Protein AF-K0G9J2-F1 (afdb_monomer)

Sequence (414 aa):
MKNILNKQVLNTAATILLSIGVTACSSGGSDQPGIDQSTRLSQVAVQHLLEDKLQAQEHLDEVKQALDALQLALVKAQAANSTSDVQQTLKDASSLLEKAKLAAENAKDEAKNAASRVSSASAQLSTAVDEANNVMNIANQANSVLLEATNTFNQIQSVLADLTQKEVAKAEEQTKKIAQEKQIATNKAITTAISYNNLDSIVHDYGNSEAREALLAKLQKQGSNAPASCSNAKTSTCHKEVARGSVVVNYNQAYSSYAVIRETYNNENPQPSNAFIVLAKESDLTTDRAAVVNATYTGKASYSAKNVPAVMTRDFTLKVENDKVSGSVFQKTINSKGIEKVTENVALNEGKISVDNGVVGFSGSAKFGAIASNAEGTYKGVFVGKNAEEVIGTFETNSTEKASSAQGAFAGKK

Foldseek 3Di:
DDPPPPVVVVVVVVVVCVVPPDDDDDDDDDDPPDDDPLQVQLVVLLVVLVVLLVLLLVLLVLLVVLLVLLLVLLVQLLPDPDLVSLVVSLVVLVVSLVSLVVSLVSLVVSLVVLVVSLVSNVVNNVSSVVSSVSSVVSSVSSVVSSVSSVVSSVSSVVSSVVSVVVVVVVVVVVVVVVVVVVLLVVLPFFWDPLQSVDPQHPSVVVSDQVNQVVVLVVDVVVAFDADQKADCDPPGLLHLPDDFQDFRGKHDDPFWIKTWTAGPRDPVDQRQRTIIGIGGHPVFFALDPVLDDWDKWKDKKWKDFLSGSMIGIFIWIWTDDPQKIWIFGWHWDQDPVRDTDIDTQKTGDIWHWDQDPSGIKIKGKMFGPPRQPRAIWMKIWGQTGHSSQKIKIKIWGPDPHSNRTMIIIDITGD

Organism: NCBI:txid696748

Nearest PDB structures (foldseek):
  6r2g-assembly1_A  TM=6.761E-01  e=1.757E-01  Human immunodeficiency virus 1
  8ii8-assembly1_A  TM=5.397E-01  e=2.790E-01  Pleurotus salmoneostramineus
  8w20-assembly1_A  TM=3.138E-01  e=6.031E-01  Streptomyces coelicolor A3(2)

Secondary structure (DSSP, 8-state):
------HHHHHHHHHHHHHS-------S----TT--HHHHHHHHHHHHHHHHHHHHHHHHHHHHHHHHHHHHHHHHHHT-SSHHHHHHHHHHHHHHHHHHHHHHHHHHHHHHHHHHHGGG-TTSHHHHHHHHHHHHHHHHHHHHHHHHHHHHHHHHHHHHHHHHHHHHHHHHHHHHHHHHHHHHHHHHHHB-HHHHT-TT-GGGGG-SHHHHHHHHHHHHHH-----SEE-SSTTSTT-TTPPTT-EEEEEE-SSEEEEEEE----SSS---SEEEEEEE-GGGB---GGG--SEEEEEEEEEEETT-S-EEEEEEEEEEETTEEEEEEEEEEE-TTS-EEEEEEEEEEEEEEEEETTEEEEEEEEEETTTTTTEEEEEEEEEESTT--EEEEEEEES--STTT-EEEEEEEE-

pLDDT: mean 87.76, std 16.27, range [26.05, 98.75]

InterPro domains:
  IPR001677 Transferrin-binding protein B, C-lobe/N-lobe beta-barrel domain [PF01298] (303-414)
  IPR011250 Outer membrane protein/outer membrane enzyme PagP, beta-barrel [SSF56925] (293-414)

Structure (mmCIF, N/CA/C/O backbone):
data_AF-K0G9J2-F1
#
_entry.id   AF-K0G9J2-F1
#
loop_
_atom_site.group_PDB
_atom_site.id
_atom_site.type_symbol
_atom_site.label_atom_id
_atom_site.label_alt_id
_atom_site.label_comp_id
_atom_site.label_asym_id
_atom_site.label_entity_id
_atom_site.label_seq_id
_atom_site.pdbx_PDB_ins_code
_atom_site.Cartn_x
_atom_site.Cartn_y
_atom_site.Cartn_z
_atom_site.occupancy
_atom_site.B_iso_or_equiv
_atom_site.auth_seq_id
_atom_site.auth_comp_id
_atom_site.auth_asym_id
_atom_site.auth_atom_id
_atom_site.pdbx_PDB_model_num
ATOM 1 N N . MET A 1 1 ? 10.553 14.389 -54.344 1.00 31.31 1 MET A N 1
ATOM 2 C CA . MET A 1 1 ? 11.171 15.663 -54.779 1.00 31.31 1 MET A CA 1
ATOM 3 C C . MET A 1 1 ? 12.193 15.334 -55.856 1.00 31.31 1 MET A C 1
ATOM 5 O O . MET A 1 1 ? 12.831 14.300 -55.745 1.00 31.31 1 MET A O 1
ATOM 9 N N . LYS A 1 2 ? 12.239 16.121 -56.937 1.00 26.05 2 LYS A N 1
ATOM 10 C CA . LYS A 1 2 ? 12.998 15.849 -58.172 1.00 26.05 2 LYS A CA 1
ATOM 11 C C . LYS A 1 2 ? 14.473 15.519 -57.890 1.00 26.05 2 LYS A C 1
ATOM 13 O O . LYS A 1 2 ? 15.143 16.311 -57.238 1.00 26.05 2 LYS A O 1
ATOM 18 N N . ASN A 1 3 ? 14.953 14.403 -58.446 1.00 30.73 3 ASN A N 1
ATOM 19 C CA . ASN A 1 3 ? 16.372 14.055 -58.545 1.00 30.73 3 ASN A CA 1
ATOM 20 C C . ASN A 1 3 ? 17.115 15.170 -59.290 1.00 30.73 3 ASN A C 1
ATOM 22 O O . ASN A 1 3 ? 17.062 15.256 -60.517 1.00 30.73 3 ASN A O 1
ATOM 26 N N . ILE A 1 4 ? 17.799 16.033 -58.546 1.00 32.62 4 ILE A N 1
ATOM 27 C CA . ILE A 1 4 ? 18.823 16.912 -59.099 1.00 32.62 4 ILE A CA 1
ATOM 28 C C . ILE A 1 4 ? 20.112 16.094 -59.039 1.00 32.62 4 ILE A C 1
ATOM 30 O O . ILE A 1 4 ? 20.895 16.221 -58.104 1.00 32.62 4 ILE A O 1
ATOM 34 N N . LEU A 1 5 ? 20.298 15.204 -60.023 1.00 35.69 5 LEU A N 1
ATOM 35 C CA . LEU A 1 5 ? 21.626 14.664 -60.304 1.00 35.69 5 LEU A CA 1
ATOM 36 C C . LEU A 1 5 ? 22.568 15.858 -60.481 1.00 35.69 5 LEU A C 1
ATOM 38 O O . LEU A 1 5 ? 22.279 16.781 -61.250 1.00 35.69 5 LEU A O 1
ATOM 42 N N . ASN A 1 6 ? 23.660 15.851 -59.724 1.00 37.56 6 ASN A N 1
ATOM 43 C CA . ASN A 1 6 ? 24.649 16.914 -59.692 1.00 37.56 6 ASN A CA 1
ATOM 44 C C . ASN A 1 6 ? 25.180 17.165 -61.116 1.00 37.56 6 ASN A C 1
ATOM 46 O O . ASN A 1 6 ? 25.947 16.372 -61.662 1.00 37.56 6 ASN A O 1
ATOM 50 N N . LYS A 1 7 ? 24.743 18.272 -61.735 1.00 37.28 7 LYS A N 1
ATOM 51 C CA . LYS A 1 7 ? 25.098 18.663 -63.112 1.00 37.28 7 LYS A CA 1
ATOM 52 C C . LYS A 1 7 ? 26.610 18.748 -63.340 1.00 37.28 7 LYS A C 1
ATOM 54 O O . LYS A 1 7 ? 27.043 18.641 -64.481 1.00 37.28 7 LYS A O 1
ATOM 59 N N . GLN A 1 8 ? 27.409 18.913 -62.283 1.00 38.25 8 GLN A N 1
ATOM 60 C CA . GLN A 1 8 ? 28.867 18.898 -62.386 1.00 38.25 8 GLN A CA 1
ATOM 61 C C . GLN A 1 8 ? 29.426 17.490 -62.638 1.00 38.25 8 GLN A C 1
ATOM 63 O O . GLN A 1 8 ? 30.352 17.356 -63.425 1.00 38.25 8 GLN A O 1
ATOM 68 N N . VAL A 1 9 ? 28.827 16.436 -62.075 1.00 43.25 9 VAL A N 1
ATOM 69 C CA . VAL A 1 9 ? 29.264 15.042 -62.293 1.00 43.25 9 VAL A CA 1
ATOM 70 C C . VAL A 1 9 ? 28.892 14.569 -63.701 1.00 43.25 9 VAL A C 1
ATOM 72 O O . VAL A 1 9 ? 29.707 13.956 -64.388 1.00 43.25 9 VAL A O 1
ATOM 75 N N . LEU A 1 10 ? 27.699 14.943 -64.179 1.00 37.75 10 LEU A N 1
ATOM 76 C CA . LEU A 1 10 ? 27.251 14.619 -65.537 1.00 37.75 10 LEU A CA 1
ATOM 77 C C . LEU A 1 10 ? 28.090 15.337 -66.610 1.00 37.75 10 LEU A C 1
ATOM 79 O O . LEU A 1 10 ? 28.408 14.743 -67.637 1.00 37.75 10 LEU A O 1
ATOM 83 N N . ASN A 1 11 ? 28.486 16.593 -66.364 1.00 35.03 11 ASN A N 1
ATOM 84 C CA . ASN A 1 11 ? 29.333 17.345 -67.292 1.00 35.03 11 ASN A CA 1
ATOM 85 C C . ASN A 1 11 ? 30.773 16.821 -67.323 1.00 35.03 11 ASN A C 1
ATOM 87 O O . ASN A 1 11 ? 31.361 16.783 -68.400 1.00 35.03 11 ASN A O 1
ATOM 91 N N . THR A 1 12 ? 31.339 16.367 -66.204 1.00 37.84 12 THR A N 1
ATOM 92 C CA . THR A 1 12 ? 32.690 15.778 -66.197 1.00 37.84 12 THR A CA 1
ATOM 93 C C . THR A 1 12 ? 32.706 14.409 -66.886 1.00 37.84 12 THR A C 1
ATOM 95 O O . THR A 1 12 ? 33.582 14.161 -67.710 1.00 37.84 12 THR A O 1
ATOM 98 N N . ALA A 1 13 ? 31.686 13.567 -66.673 1.00 37.41 13 ALA A N 1
ATOM 99 C CA . ALA A 1 13 ? 31.534 12.299 -67.393 1.00 37.41 13 ALA A CA 1
ATOM 100 C C . ALA A 1 13 ? 31.297 12.500 -68.905 1.00 37.41 13 ALA A C 1
ATOM 102 O O . ALA A 1 13 ? 31.900 11.808 -69.721 1.00 37.41 13 ALA A O 1
ATOM 103 N N . ALA A 1 14 ? 30.488 13.492 -69.300 1.00 32.88 14 ALA A N 1
ATOM 104 C CA . ALA A 1 14 ? 30.247 13.817 -70.708 1.00 32.88 14 ALA A CA 1
ATOM 105 C C . ALA A 1 14 ? 31.475 14.432 -71.405 1.00 32.88 14 ALA A C 1
ATOM 107 O O . ALA A 1 14 ? 31.706 14.167 -72.581 1.00 32.88 14 ALA A O 1
ATOM 108 N N . THR A 1 15 ? 32.296 15.210 -70.691 1.00 37.19 15 THR A N 1
ATOM 109 C CA . THR A 1 15 ? 33.523 15.807 -71.253 1.00 37.19 15 THR A CA 1
ATOM 110 C C . THR A 1 15 ? 34.639 14.766 -71.412 1.00 37.19 15 THR A C 1
ATOM 112 O O . THR A 1 15 ? 35.448 14.880 -72.328 1.00 37.19 15 THR A O 1
ATOM 115 N N . ILE A 1 16 ? 34.647 13.711 -70.587 1.00 41.47 16 ILE A N 1
ATOM 116 C CA . ILE A 1 16 ? 35.554 12.558 -70.726 1.00 41.47 16 ILE A CA 1
ATOM 117 C C . ILE A 1 16 ? 35.059 11.590 -71.821 1.00 41.47 16 ILE A C 1
ATOM 119 O O . ILE A 1 16 ? 35.858 11.108 -72.619 1.00 41.47 16 ILE A O 1
ATOM 123 N N . LEU A 1 17 ? 33.742 11.392 -71.964 1.00 36.25 17 LEU A N 1
ATOM 124 C CA . LEU A 1 17 ? 33.146 10.630 -73.078 1.00 36.25 17 LEU A CA 1
ATOM 125 C C . LEU A 1 17 ? 33.292 11.320 -74.449 1.00 36.25 17 LEU A C 1
ATOM 127 O O . LEU A 1 17 ? 33.231 10.649 -75.475 1.00 36.25 17 LEU A O 1
ATOM 131 N N . LEU A 1 18 ? 33.478 12.644 -74.484 1.00 37.31 18 LEU A N 1
ATOM 132 C CA . LEU A 1 18 ? 33.719 13.409 -75.717 1.00 37.31 18 LEU A CA 1
ATOM 133 C C . LEU A 1 18 ? 35.211 13.595 -76.041 1.00 37.31 18 LEU A C 1
ATOM 135 O O . LEU A 1 18 ? 35.539 13.863 -77.195 1.00 37.31 18 LEU A O 1
ATOM 139 N N . SER A 1 19 ? 36.116 13.439 -75.068 1.00 39.34 19 SER A N 1
ATOM 140 C CA . SER A 1 19 ? 37.572 13.482 -75.293 1.00 39.34 19 SER A CA 1
ATOM 141 C C . SER A 1 19 ? 38.190 12.106 -75.557 1.00 39.34 19 SER A C 1
ATOM 143 O O . SER A 1 19 ? 39.296 12.020 -76.089 1.00 39.34 19 SER A O 1
ATOM 145 N N . ILE A 1 20 ? 37.457 11.031 -75.266 1.00 42.69 20 ILE A N 1
ATOM 146 C CA . ILE A 1 20 ? 37.820 9.658 -75.606 1.00 42.69 20 ILE A CA 1
ATOM 147 C C . ILE A 1 20 ? 36.829 9.192 -76.668 1.00 42.69 20 ILE A C 1
ATOM 149 O O . ILE A 1 20 ? 35.683 8.876 -76.364 1.00 42.69 20 ILE A O 1
ATOM 153 N N . GLY A 1 21 ? 37.257 9.200 -77.932 1.00 35.16 21 GLY A N 1
ATOM 154 C CA . GLY A 1 21 ? 36.438 8.764 -79.060 1.00 35.16 21 GLY A CA 1
ATOM 155 C C . GLY A 1 21 ? 35.799 7.404 -78.786 1.00 35.16 21 GLY A C 1
ATOM 156 O O . GLY A 1 21 ? 36.485 6.383 -78.742 1.00 35.16 21 GLY A O 1
ATOM 157 N N . VAL A 1 22 ? 34.478 7.400 -78.607 1.00 38.28 22 VAL A N 1
ATOM 158 C CA . VAL A 1 22 ? 33.682 6.185 -78.449 1.00 38.28 22 VAL A CA 1
ATOM 159 C C . VAL A 1 22 ? 33.832 5.358 -79.726 1.00 38.28 22 VAL A C 1
ATOM 161 O O . VAL A 1 22 ? 33.221 5.656 -80.749 1.00 38.28 22 VAL A O 1
ATOM 164 N N . THR A 1 23 ? 34.656 4.313 -79.680 1.00 33.41 23 THR A N 1
ATOM 165 C CA . THR A 1 23 ? 34.563 3.188 -80.614 1.00 33.41 23 THR A CA 1
ATOM 166 C C . THR A 1 23 ? 33.917 2.035 -79.864 1.00 33.41 23 THR A C 1
ATOM 168 O O . THR A 1 23 ? 34.457 1.513 -78.891 1.00 33.41 23 THR A O 1
ATOM 171 N N .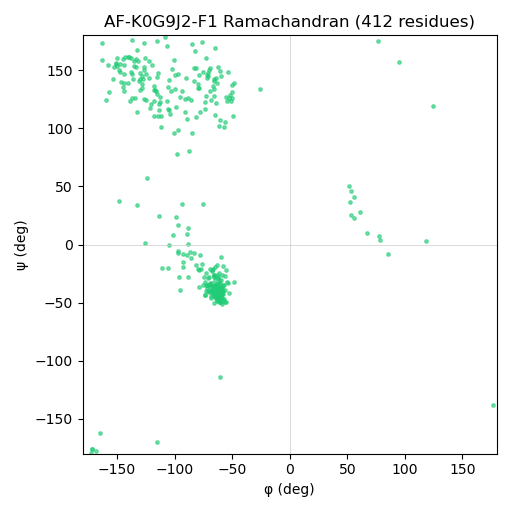 ALA A 1 24 ? 32.697 1.705 -80.282 1.00 36.09 24 ALA A N 1
ATOM 172 C CA . ALA A 1 24 ? 31.939 0.572 -79.786 1.00 36.09 24 ALA A CA 1
ATOM 173 C C . ALA A 1 24 ? 32.674 -0.755 -80.059 1.00 36.09 24 ALA A C 1
ATOM 175 O O . ALA A 1 24 ? 33.394 -0.893 -81.045 1.00 36.09 24 ALA A O 1
ATOM 176 N N . CYS A 1 25 ? 32.451 -1.710 -79.155 1.00 49.25 25 CYS A N 1
ATOM 177 C CA . CYS A 1 25 ? 32.893 -3.106 -79.150 1.00 49.25 25 CYS A CA 1
ATOM 178 C C . CYS A 1 25 ? 33.171 -3.751 -80.523 1.00 49.25 25 CYS A C 1
ATOM 180 O O . CYS A 1 25 ? 32.290 -3.793 -81.376 1.00 49.25 25 CYS A O 1
ATOM 182 N N . SER A 1 26 ? 34.301 -4.455 -80.639 1.00 29.97 26 SER A N 1
ATOM 183 C CA . SER A 1 26 ? 34.339 -5.757 -81.317 1.00 29.97 26 SER A CA 1
ATOM 184 C C . SER A 1 26 ? 35.534 -6.575 -80.839 1.00 29.97 26 SER A C 1
ATOM 186 O O . SER A 1 26 ? 36.666 -6.104 -80.807 1.00 29.97 26 SER A O 1
ATOM 188 N N . SER A 1 27 ? 35.265 -7.830 -80.493 1.00 49.25 27 SER A N 1
ATOM 189 C CA . SER A 1 27 ? 36.254 -8.897 -80.401 1.00 49.25 27 SER A CA 1
ATOM 190 C C . SER A 1 27 ? 37.115 -8.957 -81.667 1.00 49.25 27 SER A C 1
ATOM 192 O O . SER A 1 27 ? 36.574 -8.914 -82.773 1.00 49.25 27 SER A O 1
ATOM 194 N N . GLY A 1 28 ? 38.423 -9.136 -81.503 1.00 37.62 28 GLY A N 1
ATOM 195 C CA . GLY A 1 28 ? 39.363 -9.352 -82.604 1.00 37.62 28 GLY A CA 1
ATOM 196 C C . GLY A 1 28 ? 40.482 -8.323 -82.578 1.00 37.62 28 GLY A C 1
ATOM 197 O O . GLY A 1 28 ? 40.232 -7.126 -82.640 1.00 37.62 28 GLY A O 1
ATOM 198 N N . GLY A 1 29 ? 41.717 -8.803 -82.429 1.00 51.94 29 GLY A N 1
ATOM 199 C CA . GLY A 1 29 ? 42.901 -7.958 -82.375 1.00 51.94 29 GLY A CA 1
ATOM 200 C C . GLY A 1 29 ? 43.024 -7.057 -83.601 1.00 51.94 29 GLY A C 1
ATOM 201 O O . GLY A 1 29 ? 43.030 -7.532 -84.731 1.00 51.94 29 GLY A O 1
ATOM 202 N N . SER A 1 30 ? 43.167 -5.762 -83.354 1.00 37.31 30 SER A N 1
ATOM 203 C CA . SER A 1 30 ? 43.777 -4.820 -84.282 1.00 37.31 30 SER A CA 1
ATOM 204 C C . SER A 1 30 ? 44.214 -3.596 -83.492 1.00 37.31 30 SER A C 1
ATOM 206 O O . SER A 1 30 ? 43.413 -2.992 -82.775 1.00 37.31 30 SER A O 1
ATOM 208 N N . ASP A 1 31 ? 45.498 -3.282 -83.606 1.00 42.31 31 ASP A N 1
ATOM 209 C CA . ASP A 1 31 ? 46.149 -2.117 -83.032 1.00 42.31 31 ASP A CA 1
ATOM 210 C C . ASP A 1 31 ? 45.388 -0.827 -83.366 1.00 42.31 31 ASP A C 1
ATOM 212 O O . ASP A 1 31 ? 45.155 -0.507 -84.534 1.00 42.31 31 ASP A O 1
ATOM 216 N N . GLN A 1 32 ? 45.041 -0.048 -82.338 1.00 43.69 32 GLN A N 1
ATOM 217 C CA . GLN A 1 32 ? 44.878 1.390 -82.529 1.00 43.69 32 GLN A CA 1
ATOM 218 C C . GLN A 1 32 ? 46.260 1.940 -82.907 1.00 43.69 32 GLN A C 1
ATOM 220 O O . GLN A 1 32 ? 47.200 1.772 -82.124 1.00 43.69 32 GLN A O 1
ATOM 225 N N . PRO A 1 33 ? 46.428 2.588 -84.072 1.00 44.34 33 PRO A N 1
ATOM 226 C CA . PRO A 1 33 ? 47.727 3.119 -84.450 1.00 44.34 33 PRO A CA 1
ATOM 227 C C . PRO A 1 33 ? 48.116 4.235 -83.469 1.00 44.34 33 PRO A C 1
ATOM 229 O O . PRO A 1 33 ? 47.485 5.289 -83.457 1.00 44.34 33 PRO A O 1
ATOM 232 N N . GLY A 1 34 ? 49.144 3.999 -82.645 1.00 57.84 34 GLY A N 1
ATOM 233 C CA . GLY A 1 34 ? 49.831 5.048 -81.880 1.00 57.84 34 GLY A CA 1
ATOM 234 C C . GLY A 1 34 ? 49.807 4.977 -80.346 1.00 57.84 34 GLY A C 1
ATOM 235 O O . GLY A 1 34 ? 50.365 5.881 -79.734 1.00 57.84 34 GLY A O 1
ATOM 236 N N . ILE A 1 35 ? 49.220 3.956 -79.704 1.00 58.62 35 ILE A N 1
ATOM 237 C CA . ILE A 1 35 ? 49.239 3.817 -78.228 1.00 58.62 35 ILE A CA 1
ATOM 238 C C . ILE A 1 35 ? 49.819 2.454 -77.830 1.00 58.62 35 ILE A C 1
ATOM 240 O O . ILE A 1 35 ? 49.315 1.418 -78.261 1.00 58.62 35 ILE A O 1
ATOM 244 N N . ASP A 1 36 ? 50.864 2.443 -76.996 1.00 78.12 36 ASP A N 1
ATOM 245 C CA . ASP A 1 36 ? 51.494 1.202 -76.532 1.00 78.12 36 ASP A CA 1
ATOM 246 C C . ASP A 1 36 ? 50.636 0.430 -75.503 1.00 78.12 36 ASP A C 1
ATOM 248 O O . ASP A 1 36 ? 49.726 0.958 -74.854 1.00 78.12 36 ASP A O 1
ATOM 252 N N . GLN A 1 37 ? 50.931 -0.864 -75.349 1.00 77.25 37 GLN A N 1
ATOM 253 C CA . GLN A 1 37 ? 50.197 -1.772 -74.462 1.00 77.25 37 GLN A CA 1
ATOM 254 C C . GLN A 1 37 ? 50.251 -1.351 -72.981 1.00 77.25 37 GLN A C 1
ATOM 256 O O . GLN A 1 37 ? 49.275 -1.554 -72.259 1.00 77.25 37 GLN A O 1
ATOM 261 N N . SER A 1 38 ? 51.355 -0.748 -72.530 1.00 74.94 38 SER A N 1
ATOM 262 C CA . SER A 1 38 ? 51.529 -0.287 -71.144 1.00 74.94 38 SER A CA 1
ATOM 263 C C . SER A 1 38 ? 50.611 0.896 -70.828 1.00 74.94 38 SER A C 1
ATOM 265 O O . SER A 1 38 ? 49.962 0.954 -69.779 1.00 74.94 38 SER A O 1
ATOM 267 N N . THR A 1 39 ? 50.477 1.804 -71.790 1.00 78.38 39 THR A N 1
ATOM 268 C CA . THR A 1 39 ? 49.586 2.959 -71.728 1.00 78.38 39 THR A CA 1
ATOM 269 C C . THR A 1 39 ? 48.122 2.522 -71.711 1.00 78.38 39 THR A C 1
ATOM 271 O O . THR A 1 39 ? 47.350 3.017 -70.891 1.00 78.38 39 THR A O 1
ATOM 274 N N . ARG A 1 40 ? 47.742 1.530 -72.531 1.00 78.81 40 ARG A N 1
ATOM 275 C CA . ARG A 1 40 ? 46.384 0.951 -72.505 1.00 78.81 40 ARG A CA 1
ATOM 276 C C . ARG A 1 40 ? 46.042 0.290 -71.167 1.00 78.81 40 ARG A C 1
ATOM 278 O O . ARG A 1 40 ? 44.959 0.520 -70.638 1.00 78.81 40 ARG A O 1
ATOM 285 N N . LEU A 1 41 ? 46.951 -0.512 -70.608 1.00 80.81 41 LEU A N 1
ATOM 286 C CA . LEU A 1 41 ? 46.754 -1.138 -69.292 1.00 80.81 41 LEU A CA 1
ATOM 287 C C . LEU A 1 41 ? 46.644 -0.090 -68.177 1.00 80.81 41 LEU A C 1
ATOM 289 O O . LEU A 1 41 ? 45.807 -0.226 -67.286 1.00 80.81 41 LEU A O 1
ATOM 293 N N . SER A 1 42 ? 47.424 0.990 -68.272 1.00 81.19 42 SER A N 1
ATOM 294 C CA . SER A 1 42 ? 47.366 2.090 -67.308 1.00 81.19 42 SER A CA 1
ATOM 295 C C . SER A 1 42 ? 46.037 2.851 -67.364 1.00 81.19 42 SER A C 1
ATOM 297 O O . SER A 1 42 ? 45.470 3.148 -66.317 1.00 81.19 42 SER A O 1
ATOM 299 N N . GLN A 1 43 ? 45.489 3.092 -68.560 1.00 83.69 43 GLN A N 1
ATOM 300 C CA . GLN A 1 43 ? 44.171 3.721 -68.726 1.00 83.69 43 GLN A CA 1
ATOM 301 C C . GLN A 1 43 ? 43.036 2.866 -68.144 1.00 83.69 43 GLN A C 1
ATOM 303 O O . GLN A 1 43 ? 42.149 3.397 -67.479 1.00 83.69 43 GLN A O 1
ATOM 308 N N . VAL A 1 44 ? 43.074 1.543 -68.341 1.00 86.56 44 VAL A N 1
ATOM 309 C CA . VAL A 1 44 ? 42.084 0.618 -67.757 1.00 86.56 44 VAL A CA 1
ATOM 310 C C . VAL A 1 44 ? 42.177 0.597 -66.228 1.00 86.56 44 VAL A C 1
ATOM 312 O O . VAL A 1 44 ? 41.151 0.607 -65.551 1.00 86.56 44 VAL A O 1
ATOM 315 N N . ALA A 1 45 ? 43.390 0.619 -65.668 1.00 84.62 45 ALA A N 1
ATOM 316 C CA . ALA A 1 45 ? 43.585 0.686 -64.221 1.00 84.62 45 ALA A CA 1
ATOM 317 C C . ALA A 1 45 ? 43.006 1.979 -63.618 1.00 84.62 45 ALA A C 1
ATOM 319 O O . ALA A 1 45 ? 42.327 1.923 -62.596 1.00 84.62 45 ALA A O 1
ATOM 320 N N . VAL A 1 46 ? 43.214 3.127 -64.274 1.00 87.25 46 VAL A N 1
ATOM 321 C CA . VAL A 1 46 ? 42.626 4.411 -63.852 1.00 87.25 46 VAL A CA 1
ATOM 322 C C . VAL A 1 46 ? 41.100 4.412 -63.986 1.00 87.25 46 VAL A C 1
ATOM 324 O O . VAL A 1 46 ? 40.421 4.924 -63.101 1.00 87.25 46 VAL A O 1
ATOM 327 N N . GLN A 1 47 ? 40.540 3.793 -65.028 1.00 89.38 47 GLN A N 1
ATOM 328 C CA . GLN A 1 47 ? 39.088 3.671 -65.176 1.00 89.38 47 GLN A CA 1
ATOM 329 C C . GLN A 1 47 ? 38.458 2.873 -64.024 1.00 89.38 47 GLN A C 1
ATOM 331 O O . GLN A 1 47 ? 37.469 3.319 -63.448 1.00 89.38 47 GLN A O 1
ATOM 336 N N . HIS A 1 48 ? 39.059 1.746 -63.634 1.00 91.56 48 HIS A N 1
ATOM 337 C CA . HIS A 1 48 ? 38.595 0.986 -62.472 1.00 91.56 48 HIS A CA 1
ATOM 338 C C . HIS A 1 48 ? 38.734 1.765 -61.156 1.00 91.56 48 HIS A C 1
ATOM 340 O O . HIS A 1 48 ? 37.868 1.653 -60.303 1.00 91.56 48 HIS A O 1
ATOM 346 N N . LEU A 1 49 ? 39.758 2.612 -60.994 1.00 91.75 49 LEU A N 1
ATOM 347 C CA . LEU A 1 49 ? 39.859 3.484 -59.813 1.00 91.75 49 LEU A CA 1
ATOM 348 C C . LEU A 1 49 ? 38.713 4.502 -59.731 1.00 91.75 49 LEU A C 1
ATOM 350 O O . LEU A 1 49 ? 38.252 4.829 -58.639 1.00 91.75 49 LEU A O 1
ATOM 354 N N . LEU A 1 50 ? 38.242 5.005 -60.875 1.00 91.06 50 LEU A N 1
ATOM 355 C CA . LEU A 1 50 ? 37.072 5.884 -60.923 1.00 91.06 50 LEU A CA 1
ATOM 356 C C . LEU A 1 50 ? 35.775 5.132 -60.584 1.00 91.06 50 LEU A C 1
ATOM 358 O O . LEU A 1 50 ? 34.892 5.717 -59.956 1.00 91.06 50 LEU A O 1
ATOM 362 N N . GLU A 1 51 ? 35.668 3.857 -60.964 1.00 93.88 51 GLU A N 1
ATOM 363 C CA . GLU A 1 51 ? 34.562 2.971 -60.570 1.00 93.88 51 GLU A CA 1
ATOM 364 C C . GLU A 1 51 ? 34.584 2.696 -59.059 1.00 93.88 51 GLU A C 1
ATOM 366 O O . GLU A 1 51 ? 33.584 2.966 -58.392 1.00 93.88 51 GLU A O 1
ATOM 371 N N . ASP A 1 52 ? 35.734 2.289 -58.508 1.00 93.88 52 ASP A N 1
ATOM 372 C CA . ASP A 1 52 ? 35.933 2.049 -57.069 1.00 93.88 52 ASP A CA 1
ATOM 373 C C . ASP A 1 52 ? 35.582 3.322 -56.257 1.00 93.88 52 ASP A C 1
ATOM 375 O O . ASP A 1 52 ? 34.933 3.268 -55.210 1.00 93.88 52 ASP A O 1
ATOM 379 N N . LYS A 1 53 ? 35.947 4.512 -56.764 1.00 95.06 53 LYS A N 1
ATOM 380 C CA . LYS A 1 53 ? 35.586 5.809 -56.161 1.00 95.06 53 LYS A CA 1
ATOM 381 C C . LYS A 1 53 ? 34.084 6.071 -56.163 1.00 95.06 53 LYS A C 1
ATOM 383 O O . LYS A 1 53 ? 33.562 6.590 -55.175 1.00 95.06 53 LYS A O 1
ATOM 388 N N . LEU A 1 54 ? 33.399 5.771 -57.266 1.00 96.38 54 LEU A N 1
ATOM 389 C CA . LEU A 1 54 ? 31.952 5.949 -57.370 1.00 96.38 54 LEU A CA 1
ATOM 390 C C . LEU A 1 54 ? 31.228 5.013 -56.396 1.00 96.38 54 LEU A C 1
ATOM 392 O O . LEU A 1 54 ? 30.364 5.474 -55.655 1.00 96.38 54 LEU A O 1
ATOM 396 N N . GLN A 1 55 ? 31.637 3.746 -56.331 1.00 97.25 55 GLN A N 1
ATOM 397 C CA . GLN A 1 55 ? 31.075 2.755 -55.410 1.00 97.25 55 GLN A CA 1
ATOM 398 C C . GLN A 1 55 ? 31.323 3.130 -53.943 1.00 97.25 55 GLN A C 1
ATOM 400 O O . GLN A 1 55 ? 30.395 3.135 -53.135 1.00 97.25 55 GLN A O 1
ATOM 405 N N . ALA A 1 56 ? 32.541 3.556 -53.593 1.00 97.00 56 ALA A N 1
ATOM 406 C CA . ALA A 1 56 ? 32.832 4.053 -52.250 1.00 97.00 56 ALA A CA 1
ATOM 407 C C . ALA A 1 56 ? 31.962 5.267 -51.878 1.00 97.00 56 ALA A C 1
ATOM 409 O O . ALA A 1 56 ? 31.533 5.390 -50.728 1.00 97.00 56 ALA A O 1
ATOM 410 N N . GLN A 1 57 ? 31.681 6.160 -52.835 1.00 97.69 57 GLN A N 1
ATOM 411 C CA . GLN A 1 57 ? 30.802 7.308 -52.614 1.00 97.69 57 GLN A CA 1
ATOM 412 C C . GLN A 1 57 ? 29.341 6.884 -52.405 1.00 97.69 57 GLN A C 1
ATOM 414 O O . GLN A 1 57 ? 28.688 7.422 -51.512 1.00 97.69 57 GLN A O 1
ATOM 419 N N . GLU A 1 58 ? 28.843 5.913 -53.175 1.00 97.81 58 GLU A N 1
ATOM 420 C CA . GLU A 1 58 ? 27.506 5.334 -52.983 1.00 97.81 58 GLU A CA 1
ATOM 421 C C . GLU A 1 58 ? 27.367 4.734 -51.579 1.00 97.81 58 GLU A C 1
ATOM 423 O O . GLU A 1 58 ? 26.418 5.049 -50.860 1.00 97.81 58 GLU A O 1
ATOM 428 N N . HIS A 1 59 ? 28.362 3.967 -51.131 1.00 97.75 59 HIS A N 1
ATOM 429 C CA . HIS A 1 59 ? 28.389 3.418 -49.778 1.00 97.75 59 HIS A CA 1
ATOM 430 C C . HIS A 1 59 ? 28.456 4.499 -48.691 1.00 97.75 59 HIS A C 1
ATOM 432 O O . HIS A 1 59 ? 27.746 4.409 -47.691 1.00 97.75 59 HIS A O 1
ATOM 438 N N . LEU A 1 60 ? 29.250 5.560 -48.872 1.00 98.19 60 LEU A N 1
ATOM 439 C CA . LEU A 1 60 ? 29.254 6.698 -47.946 1.00 98.19 60 LEU A CA 1
ATOM 440 C C . LEU A 1 60 ? 27.864 7.350 -47.843 1.00 98.19 60 LEU A C 1
ATOM 442 O O . LEU A 1 60 ? 27.435 7.725 -46.747 1.00 98.19 60 LEU A O 1
ATOM 446 N N . ASP A 1 61 ? 27.153 7.486 -48.960 1.00 97.88 61 ASP A N 1
ATOM 447 C CA . ASP A 1 61 ? 25.810 8.061 -48.978 1.00 97.88 61 ASP A CA 1
ATOM 448 C C . ASP A 1 61 ? 24.783 7.140 -48.292 1.00 97.88 61 ASP A C 1
ATOM 450 O O . ASP A 1 61 ? 23.909 7.636 -47.578 1.00 97.88 61 ASP A O 1
ATOM 454 N N . GLU A 1 62 ? 24.923 5.814 -48.402 1.00 97.94 62 GLU A N 1
ATOM 455 C CA . GLU A 1 62 ? 24.122 4.844 -47.638 1.00 97.94 62 GLU A CA 1
ATOM 456 C C . GLU A 1 62 ? 24.334 4.981 -46.121 1.00 97.94 62 GLU A C 1
ATOM 458 O O . GLU A 1 62 ? 23.360 4.991 -45.359 1.00 97.94 62 GLU A O 1
ATOM 463 N N . VAL A 1 63 ? 25.584 5.145 -45.664 1.00 98.19 63 VAL A N 1
ATOM 464 C CA . VAL A 1 63 ? 25.888 5.358 -44.236 1.00 98.19 63 VAL A CA 1
ATOM 465 C C . VAL A 1 63 ? 25.257 6.663 -43.734 1.00 98.19 63 VAL A C 1
ATOM 467 O O . VAL A 1 63 ? 24.653 6.679 -42.659 1.00 98.19 63 VAL A O 1
ATOM 470 N N . LYS A 1 64 ? 25.333 7.750 -44.516 1.00 98.25 64 LYS A N 1
ATOM 471 C CA . LYS A 1 64 ? 24.704 9.040 -44.169 1.00 98.25 64 LYS A CA 1
ATOM 472 C C . LYS A 1 64 ? 23.182 8.939 -44.087 1.00 98.25 64 LYS A C 1
ATOM 474 O O . LYS A 1 64 ? 22.596 9.412 -43.120 1.00 98.25 64 LYS A O 1
ATOM 479 N N . GLN A 1 65 ? 22.541 8.268 -45.045 1.00 97.69 65 GLN A N 1
ATOM 480 C CA . GLN A 1 65 ? 21.090 8.050 -45.009 1.00 97.69 65 GLN A CA 1
ATOM 481 C C . GLN A 1 65 ? 20.661 7.236 -43.782 1.00 97.69 65 GLN A C 1
ATOM 483 O O . GLN A 1 65 ? 19.627 7.521 -43.172 1.00 97.69 65 GLN A O 1
ATOM 488 N N . ALA A 1 66 ? 21.452 6.231 -43.396 1.00 97.94 66 ALA A N 1
ATOM 489 C CA . ALA A 1 66 ? 21.196 5.465 -42.184 1.00 97.94 66 ALA A CA 1
ATOM 490 C C . ALA A 1 66 ? 21.355 6.321 -40.915 1.00 97.94 66 ALA A C 1
ATOM 492 O O . ALA A 1 66 ? 20.528 6.200 -40.008 1.00 97.94 66 ALA A O 1
ATOM 493 N N . LEU A 1 67 ? 22.353 7.212 -40.859 1.00 98.12 67 LEU A N 1
ATOM 494 C CA . LEU A 1 67 ? 22.512 8.179 -39.768 1.00 98.12 67 LEU A CA 1
ATOM 495 C C . LEU A 1 67 ? 21.303 9.121 -39.665 1.00 98.12 67 LEU A C 1
ATOM 497 O O . LEU A 1 67 ? 20.742 9.251 -38.579 1.00 98.12 67 LEU A O 1
ATOM 501 N N . ASP A 1 68 ? 20.853 9.718 -40.77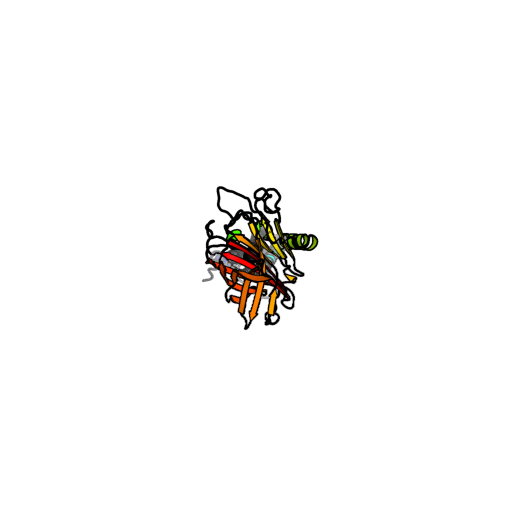0 1.00 97.94 68 ASP A N 1
ATOM 502 C CA . ASP A 1 68 ? 19.681 10.607 -40.780 1.00 97.94 68 ASP A CA 1
ATOM 503 C C . ASP A 1 68 ? 18.426 9.884 -40.257 1.00 97.94 68 ASP A C 1
ATOM 505 O O . ASP A 1 68 ? 17.655 10.411 -39.446 1.00 97.94 68 ASP A O 1
ATOM 509 N N . ALA A 1 69 ? 18.235 8.629 -40.674 1.00 98.00 69 ALA A N 1
ATOM 510 C CA . ALA A 1 69 ? 17.131 7.799 -40.207 1.00 98.00 69 ALA A CA 1
ATOM 511 C C . ALA A 1 69 ? 17.253 7.440 -38.712 1.00 98.00 69 ALA A C 1
ATOM 513 O O . ALA A 1 69 ? 16.244 7.428 -38.001 1.00 98.00 69 ALA A O 1
ATOM 514 N N . LEU A 1 70 ? 18.469 7.193 -38.213 1.00 98.44 70 LEU A N 1
ATOM 515 C CA . LEU A 1 70 ? 18.741 6.968 -36.790 1.00 98.44 70 LEU A CA 1
ATOM 516 C C . LEU A 1 70 ? 18.492 8.225 -35.951 1.00 98.44 70 LEU A C 1
ATOM 518 O O . LEU A 1 70 ? 17.910 8.129 -34.873 1.00 98.44 70 LEU A O 1
ATOM 522 N N . GLN A 1 71 ? 18.862 9.407 -36.443 1.00 98.19 71 GLN A N 1
ATOM 523 C CA . GLN A 1 71 ? 18.580 10.673 -35.763 1.00 98.19 71 GLN A CA 1
ATOM 524 C C . GLN A 1 71 ? 17.071 10.927 -35.667 1.00 98.19 71 GLN A C 1
ATOM 526 O O . GLN A 1 71 ? 16.568 11.314 -34.611 1.00 98.19 71 GLN A O 1
ATOM 531 N N . LEU A 1 72 ? 16.315 10.621 -36.727 1.00 97.50 72 LEU A N 1
ATOM 532 C CA . LEU A 1 72 ? 14.853 10.670 -36.679 1.00 97.50 72 LEU A CA 1
ATOM 533 C C . LEU A 1 72 ? 14.273 9.650 -35.685 1.00 97.50 72 LEU A C 1
ATOM 535 O O . LEU A 1 72 ? 13.315 9.958 -34.972 1.00 97.50 72 LEU A O 1
ATOM 539 N N . ALA A 1 73 ? 14.841 8.444 -35.620 1.00 97.75 73 ALA A N 1
ATOM 540 C CA . ALA A 1 73 ? 14.451 7.433 -34.641 1.00 97.75 73 ALA A CA 1
ATOM 541 C C . ALA A 1 73 ? 14.727 7.900 -33.201 1.00 97.75 73 ALA A C 1
ATOM 543 O O . ALA A 1 73 ? 13.883 7.700 -32.331 1.00 97.75 73 ALA A O 1
ATOM 544 N N . LEU A 1 74 ? 15.836 8.601 -32.953 1.00 97.88 74 LEU A N 1
ATOM 545 C CA . LEU A 1 74 ? 16.124 9.200 -31.650 1.00 97.88 74 LEU A CA 1
ATOM 546 C C . LEU A 1 74 ? 15.071 10.230 -31.242 1.00 97.88 74 LEU A C 1
ATOM 548 O O . LEU A 1 74 ? 14.577 10.168 -30.119 1.00 97.88 74 LEU A O 1
ATOM 552 N N . VAL A 1 75 ? 14.662 11.118 -32.150 1.00 97.31 75 VAL A N 1
ATOM 553 C CA . VAL A 1 75 ? 13.590 12.086 -31.866 1.00 97.31 75 VAL A CA 1
ATOM 554 C C . VAL A 1 75 ? 12.280 11.371 -31.518 1.00 97.31 75 VAL A C 1
ATOM 556 O O . VAL A 1 75 ? 11.611 11.744 -30.555 1.00 97.31 75 VAL A O 1
ATOM 559 N N . LYS A 1 76 ? 11.924 10.307 -32.252 1.00 95.94 76 LYS A N 1
ATOM 560 C CA . LYS A 1 76 ? 10.734 9.493 -31.946 1.00 95.94 76 LYS A CA 1
ATOM 561 C C . LYS A 1 76 ? 10.835 8.817 -30.580 1.00 95.94 76 LYS A C 1
ATOM 563 O O . LYS A 1 76 ? 9.866 8.844 -29.831 1.00 95.94 76 LYS A O 1
ATOM 568 N N . ALA A 1 77 ? 11.997 8.256 -30.248 1.00 97.06 77 ALA A N 1
ATOM 569 C CA . ALA A 1 77 ? 12.237 7.629 -28.955 1.00 97.06 77 ALA A CA 1
ATOM 570 C C . ALA A 1 77 ? 12.128 8.646 -27.808 1.00 97.06 77 ALA A C 1
ATOM 572 O O . ALA A 1 77 ? 11.468 8.375 -26.812 1.00 97.06 77 ALA A O 1
ATOM 573 N N . GLN A 1 78 ? 12.718 9.836 -27.961 1.00 95.44 78 GLN A N 1
ATOM 574 C CA . GLN A 1 78 ? 12.659 10.911 -26.962 1.00 95.44 78 GLN A CA 1
ATOM 575 C C . GLN A 1 78 ? 11.241 11.464 -26.756 1.00 95.44 78 GLN A C 1
ATOM 577 O O . GLN A 1 78 ? 10.916 11.911 -25.657 1.00 95.44 78 GLN A O 1
ATOM 582 N N . ALA A 1 79 ? 10.401 11.436 -27.794 1.00 94.88 79 ALA A N 1
ATOM 583 C CA . ALA A 1 79 ? 9.006 11.871 -27.735 1.00 94.88 79 ALA A CA 1
ATOM 584 C C . ALA A 1 79 ? 8.026 10.771 -27.278 1.00 94.88 79 ALA A C 1
ATOM 586 O O . ALA A 1 79 ? 6.835 11.043 -27.113 1.00 94.88 79 ALA A O 1
ATOM 587 N N . ALA A 1 80 ? 8.493 9.533 -27.106 1.00 93.62 80 ALA A N 1
ATOM 588 C CA . ALA A 1 80 ? 7.645 8.410 -26.738 1.00 93.62 80 ALA A CA 1
ATOM 589 C C . ALA A 1 80 ? 7.175 8.499 -25.279 1.00 93.62 80 ALA A C 1
ATOM 591 O O . ALA A 1 80 ? 7.921 8.885 -24.379 1.00 93.62 80 ALA A O 1
ATOM 592 N N . ASN A 1 81 ? 5.932 8.074 -25.043 1.00 88.38 81 ASN A N 1
ATOM 593 C CA . ASN A 1 81 ? 5.325 8.041 -23.709 1.00 88.38 81 ASN A CA 1
ATOM 594 C C . ASN A 1 81 ? 5.239 6.627 -23.118 1.00 88.38 81 ASN A C 1
ATOM 596 O O . ASN A 1 81 ? 4.736 6.470 -22.007 1.00 88.38 81 ASN A O 1
ATOM 600 N N . SER A 1 82 ? 5.694 5.609 -23.854 1.00 91.88 82 SER A N 1
ATOM 601 C CA . SER A 1 82 ? 5.667 4.212 -23.428 1.00 91.88 82 SER A CA 1
ATOM 602 C C . SER A 1 82 ? 6.966 3.497 -23.787 1.00 91.88 82 SER A C 1
ATOM 604 O O . SER A 1 82 ? 7.593 3.777 -24.814 1.00 91.88 82 SER A O 1
ATOM 606 N N . THR A 1 83 ? 7.353 2.527 -22.961 1.00 92.31 83 THR A N 1
ATOM 607 C CA . THR A 1 83 ? 8.480 1.632 -23.256 1.00 92.31 83 THR A CA 1
ATOM 608 C C . THR A 1 83 ? 8.260 0.814 -24.531 1.00 92.31 83 THR A C 1
ATOM 610 O O . THR A 1 83 ? 9.213 0.599 -25.281 1.00 92.31 83 THR A O 1
ATOM 613 N N . SER A 1 84 ? 7.019 0.428 -24.848 1.00 92.25 84 SER A N 1
ATOM 614 C CA . SER A 1 84 ? 6.688 -0.319 -26.071 1.00 92.25 84 SER A CA 1
ATOM 615 C C . SER A 1 84 ? 6.979 0.457 -27.358 1.00 92.25 84 SER A C 1
ATOM 617 O O . SER A 1 84 ? 7.506 -0.118 -28.312 1.00 92.25 84 SER A O 1
ATOM 619 N N . ASP A 1 85 ? 6.705 1.765 -27.383 1.00 92.19 85 ASP A N 1
ATOM 620 C CA . ASP A 1 85 ? 6.967 2.599 -28.565 1.00 92.19 85 ASP A CA 1
ATOM 621 C C . ASP A 1 85 ? 8.477 2.733 -28.822 1.00 92.19 85 ASP A C 1
ATOM 623 O O . ASP A 1 85 ? 8.947 2.676 -29.966 1.00 92.19 85 ASP A O 1
ATOM 627 N N . VAL A 1 86 ? 9.263 2.858 -27.747 1.00 95.00 86 VAL A N 1
ATOM 628 C CA . VAL A 1 86 ? 10.726 2.928 -27.844 1.00 95.00 86 VAL A CA 1
ATOM 629 C C . VAL A 1 86 ? 11.328 1.577 -28.213 1.00 95.00 86 VAL A C 1
ATOM 631 O O . VAL A 1 86 ? 12.247 1.538 -29.024 1.00 95.00 86 VAL A O 1
ATOM 634 N N . GLN A 1 87 ? 10.798 0.461 -27.705 1.00 94.56 87 GLN A N 1
ATOM 635 C CA . GLN A 1 87 ? 11.236 -0.881 -28.107 1.00 94.56 87 GLN A CA 1
ATOM 636 C C . GLN A 1 87 ? 11.032 -1.125 -29.605 1.00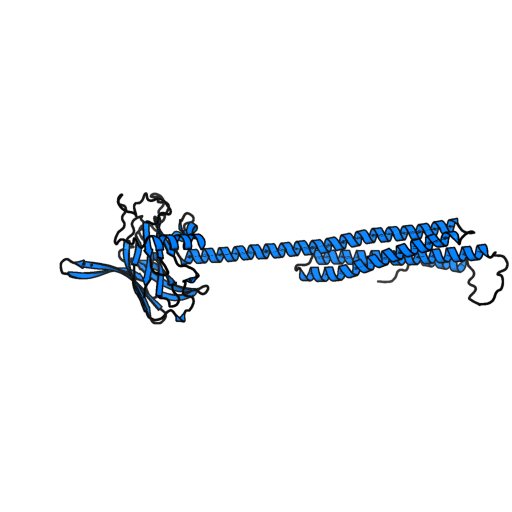 94.56 87 GLN A C 1
ATOM 638 O O . GLN A 1 87 ? 11.926 -1.651 -30.272 1.00 94.56 87 GLN A O 1
ATOM 643 N N . GLN A 1 88 ? 9.889 -0.703 -30.153 1.00 93.75 88 GLN A N 1
ATOM 644 C CA . GLN A 1 88 ? 9.643 -0.793 -31.589 1.00 93.75 88 GLN A CA 1
ATOM 645 C C . GLN A 1 88 ? 10.615 0.098 -32.376 1.00 93.75 88 GLN A C 1
ATOM 647 O O . GLN A 1 88 ? 11.236 -0.360 -33.335 1.00 93.75 88 GLN A O 1
ATOM 652 N N . THR A 1 89 ? 10.827 1.335 -31.920 1.00 95.75 89 THR A N 1
ATOM 653 C CA . THR A 1 89 ? 11.802 2.262 -32.518 1.00 95.75 89 THR A CA 1
ATOM 654 C C . THR A 1 89 ? 13.225 1.693 -32.493 1.00 95.75 89 THR A C 1
ATOM 656 O O . THR A 1 89 ? 13.955 1.801 -33.475 1.00 95.75 89 THR A O 1
ATOM 659 N N . LEU A 1 90 ? 13.619 1.035 -31.400 1.00 95.62 90 LEU A N 1
ATOM 660 C CA . LEU A 1 90 ? 14.933 0.417 -31.240 1.00 95.62 90 LEU A CA 1
ATOM 661 C C . LEU A 1 90 ? 15.130 -0.767 -32.195 1.00 95.62 90 LEU A C 1
ATOM 663 O O . LEU A 1 90 ? 16.227 -0.959 -32.725 1.00 95.62 90 LEU A O 1
ATOM 667 N N . LYS A 1 91 ? 14.076 -1.549 -32.448 1.00 95.19 91 LYS A N 1
ATOM 668 C CA . LYS A 1 91 ? 14.105 -2.645 -33.424 1.00 95.19 91 LYS A CA 1
ATOM 669 C C . LYS A 1 91 ? 14.373 -2.120 -34.835 1.00 95.19 91 LYS A C 1
ATOM 671 O O . LYS A 1 91 ? 15.249 -2.644 -35.523 1.00 95.19 91 LYS A O 1
ATOM 676 N N . ASP A 1 92 ? 13.681 -1.055 -35.228 1.00 93.31 92 ASP A N 1
ATOM 677 C CA . ASP A 1 92 ? 13.873 -0.418 -36.534 1.00 93.31 92 ASP A CA 1
ATOM 678 C C . ASP A 1 92 ? 15.272 0.217 -36.637 1.00 93.31 92 ASP A C 1
ATOM 680 O O . ASP A 1 92 ? 15.989 0.013 -37.619 1.00 93.31 92 ASP A O 1
ATOM 684 N N 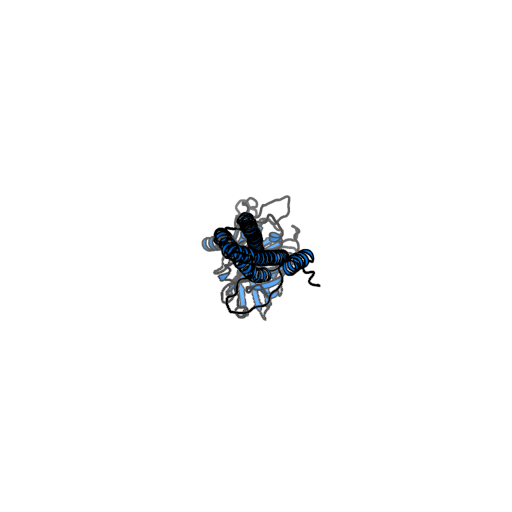. ALA A 1 93 ? 15.712 0.904 -35.577 1.00 97.25 93 ALA A N 1
ATOM 685 C CA . ALA A 1 93 ? 17.043 1.498 -35.468 1.00 97.25 93 ALA A CA 1
ATOM 686 C C . ALA A 1 93 ? 18.171 0.453 -35.557 1.00 97.25 93 ALA A C 1
ATOM 688 O O . ALA A 1 93 ? 19.200 0.706 -36.180 1.00 97.25 93 ALA A O 1
ATOM 689 N N . SER A 1 94 ? 17.967 -0.748 -35.006 1.00 97.38 94 SER A N 1
ATOM 690 C CA . SER A 1 94 ? 18.954 -1.836 -35.078 1.00 97.38 94 SER A CA 1
ATOM 691 C C . SER A 1 94 ? 19.194 -2.265 -36.526 1.00 97.38 94 SER A C 1
ATOM 693 O O . SER A 1 94 ? 20.336 -2.446 -36.940 1.00 97.38 94 SER A O 1
ATOM 695 N N . SER A 1 95 ? 18.128 -2.360 -37.330 1.00 96.25 95 SER A N 1
ATOM 696 C CA . SER A 1 95 ? 18.258 -2.679 -38.755 1.00 96.25 95 SER A CA 1
ATOM 697 C C . SER A 1 95 ? 18.974 -1.577 -39.541 1.00 96.25 95 SER A C 1
ATOM 699 O O . SER A 1 95 ? 19.717 -1.892 -40.469 1.00 96.25 95 SER A O 1
ATOM 701 N N . LEU A 1 96 ? 18.765 -0.303 -39.191 1.00 97.25 96 LEU A N 1
ATOM 702 C CA . LEU A 1 96 ? 19.455 0.828 -39.820 1.00 97.25 96 LEU A CA 1
ATOM 703 C C . LEU A 1 96 ? 20.953 0.825 -39.501 1.00 97.25 96 LEU A C 1
ATOM 705 O O . LEU A 1 96 ? 21.767 1.020 -40.401 1.00 97.25 96 LEU A O 1
ATOM 709 N N . LEU A 1 97 ? 21.317 0.546 -38.247 1.00 98.25 97 LEU A N 1
ATOM 710 C CA . LEU A 1 97 ? 22.715 0.461 -37.839 1.00 98.25 97 LEU A CA 1
ATOM 711 C C . LEU A 1 97 ? 23.451 -0.678 -38.560 1.00 98.25 97 LEU A C 1
ATOM 713 O O . LEU A 1 97 ? 24.577 -0.482 -39.006 1.00 98.25 97 LEU A O 1
ATOM 717 N N . GLU A 1 98 ? 22.825 -1.846 -38.724 1.00 97.56 98 GLU A N 1
ATOM 718 C CA . GLU A 1 98 ? 23.436 -2.952 -39.479 1.00 97.56 98 GLU A CA 1
ATOM 719 C C . GLU A 1 98 ? 23.650 -2.608 -40.960 1.00 97.56 98 GLU A C 1
ATOM 721 O O . GLU A 1 98 ? 24.698 -2.928 -41.519 1.00 97.56 98 GLU A O 1
ATOM 726 N N . LYS A 1 99 ? 22.716 -1.879 -41.588 1.00 94.94 99 LYS A N 1
ATOM 727 C CA . LYS A 1 99 ? 22.916 -1.362 -42.954 1.00 94.94 99 LYS A CA 1
ATOM 728 C C . LYS A 1 99 ? 24.096 -0.391 -43.031 1.00 94.94 99 LYS A C 1
ATOM 730 O O . LYS A 1 99 ? 24.916 -0.514 -43.934 1.00 94.94 99 LYS A O 1
ATOM 735 N N . ALA A 1 100 ? 24.212 0.526 -42.068 1.00 97.94 100 ALA A N 1
ATOM 736 C CA . ALA A 1 100 ? 25.331 1.464 -41.992 1.00 97.94 100 ALA A CA 1
ATOM 737 C C . ALA A 1 100 ? 26.678 0.739 -41.832 1.00 97.94 100 ALA A C 1
ATOM 739 O O . ALA A 1 100 ? 27.651 1.089 -42.496 1.00 97.94 100 ALA A O 1
ATOM 740 N N . LYS A 1 101 ? 26.738 -0.294 -40.978 1.00 98.31 101 LYS A N 1
ATOM 741 C CA . LYS A 1 101 ? 27.949 -1.109 -40.785 1.00 98.31 101 LYS A CA 1
ATOM 742 C C . LYS A 1 101 ? 28.379 -1.796 -42.077 1.00 98.31 101 LYS A C 1
ATOM 744 O O . LYS A 1 101 ? 29.556 -1.746 -42.420 1.00 98.31 101 LYS A O 1
ATOM 749 N N . LEU A 1 102 ? 27.431 -2.411 -42.786 1.00 98.12 102 LEU A N 1
ATOM 750 C CA . LEU A 1 102 ? 27.714 -3.106 -44.039 1.00 98.12 102 LEU A CA 1
ATOM 751 C C . LEU A 1 102 ? 28.236 -2.143 -45.114 1.00 98.12 102 LEU A C 1
ATOM 753 O O . LEU A 1 102 ? 29.263 -2.420 -45.724 1.00 98.12 102 LEU A O 1
ATOM 757 N N . ALA A 1 103 ? 27.580 -0.995 -45.303 1.00 98.12 103 ALA A N 1
ATOM 758 C CA . ALA A 1 103 ? 28.012 0.006 -46.278 1.00 98.12 103 ALA A CA 1
ATOM 759 C C . ALA A 1 103 ? 29.409 0.569 -45.951 1.00 98.12 103 ALA A C 1
ATOM 761 O O . ALA A 1 103 ? 30.254 0.690 -46.835 1.00 98.12 103 ALA A O 1
ATOM 762 N N . ALA A 1 104 ? 29.703 0.845 -44.678 1.00 98.12 104 ALA A N 1
ATOM 763 C CA . ALA A 1 104 ? 31.028 1.310 -44.270 1.00 98.12 104 ALA A CA 1
ATOM 764 C C . ALA A 1 104 ? 32.135 0.266 -44.521 1.00 98.12 104 ALA A C 1
ATOM 766 O O . ALA A 1 104 ? 33.232 0.639 -44.941 1.00 98.12 104 ALA A O 1
ATOM 767 N N . GLU A 1 105 ? 31.866 -1.027 -44.295 1.00 98.12 105 GLU A N 1
ATOM 768 C CA . GLU A 1 105 ? 32.840 -2.083 -44.609 1.00 98.12 105 GLU A CA 1
ATOM 769 C C . GLU A 1 105 ? 33.027 -2.234 -46.126 1.00 98.12 105 GLU A C 1
ATOM 771 O O . GLU A 1 105 ? 34.166 -2.327 -46.575 1.00 98.12 105 GLU A O 1
ATOM 776 N N . ASN A 1 106 ? 31.958 -2.132 -46.925 1.00 97.88 106 ASN A N 1
ATOM 777 C CA . ASN A 1 106 ? 32.072 -2.143 -48.387 1.00 97.88 106 ASN A CA 1
ATOM 778 C C . ASN A 1 106 ? 32.915 -0.962 -48.905 1.00 97.88 106 ASN A C 1
ATOM 780 O O . ASN A 1 106 ? 33.820 -1.162 -49.709 1.00 97.88 106 ASN A O 1
ATOM 784 N N . ALA A 1 107 ? 32.716 0.260 -48.389 1.00 97.50 107 ALA A N 1
ATOM 785 C CA . ALA A 1 107 ? 33.542 1.420 -48.757 1.00 97.50 107 ALA A CA 1
ATOM 786 C C . ALA A 1 107 ? 35.037 1.197 -48.455 1.00 97.50 107 ALA A C 1
ATOM 788 O O . ALA A 1 107 ? 35.918 1.630 -49.200 1.00 97.50 107 ALA A O 1
ATOM 789 N N . LYS A 1 108 ? 35.334 0.506 -47.352 1.00 97.38 108 LYS A N 1
ATOM 790 C CA . LYS A 1 108 ? 36.695 0.130 -46.962 1.00 97.38 108 LYS A CA 1
ATOM 791 C C . LYS A 1 108 ? 37.270 -0.965 -47.858 1.00 97.38 108 LYS A C 1
ATOM 793 O O . LYS A 1 108 ? 38.472 -0.938 -48.125 1.00 97.38 108 LYS A O 1
ATOM 798 N N . ASP A 1 109 ? 36.456 -1.905 -48.322 1.00 97.56 109 ASP A N 1
ATOM 799 C CA . ASP A 1 109 ? 36.877 -2.891 -49.316 1.00 97.56 109 ASP A CA 1
ATOM 800 C C . ASP A 1 109 ? 37.196 -2.226 -50.662 1.00 97.56 109 ASP A C 1
ATOM 802 O O . ASP A 1 109 ? 38.250 -2.521 -51.229 1.00 97.56 109 ASP A O 1
ATOM 806 N N . GLU A 1 110 ? 36.419 -1.225 -51.094 1.00 96.94 110 GLU A N 1
ATOM 807 C CA . GLU A 1 110 ? 36.764 -0.447 -52.293 1.00 96.94 110 GLU A CA 1
ATOM 808 C C . GLU A 1 110 ? 38.072 0.331 -52.139 1.00 96.94 110 GLU A C 1
ATOM 810 O O . GLU A 1 110 ? 38.893 0.365 -53.056 1.00 96.94 110 GLU A O 1
ATOM 815 N N . ALA A 1 111 ? 38.359 0.875 -50.953 1.00 96.00 111 ALA A N 1
ATOM 816 C CA . ALA A 1 111 ? 39.655 1.500 -50.691 1.00 96.00 111 ALA A CA 1
ATOM 817 C C . ALA A 1 111 ? 40.830 0.503 -50.777 1.00 96.00 111 ALA A C 1
ATOM 819 O O . ALA A 1 111 ? 41.911 0.864 -51.253 1.00 96.00 111 ALA A O 1
ATOM 820 N N . LYS A 1 112 ? 40.642 -0.758 -50.354 1.00 95.56 112 LYS A N 1
ATOM 821 C CA . LYS A 1 112 ? 41.661 -1.818 -50.503 1.00 95.56 112 LYS A CA 1
ATOM 822 C C . LYS A 1 112 ? 41.855 -2.200 -51.972 1.00 95.56 112 LYS A C 1
ATOM 824 O O . LYS A 1 112 ? 43.000 -2.335 -52.414 1.00 95.56 112 LYS A O 1
ATOM 829 N N . ASN A 1 113 ? 40.759 -2.352 -52.719 1.00 93.38 113 ASN A N 1
ATOM 830 C CA . ASN A 1 113 ? 40.780 -2.639 -54.154 1.00 93.38 113 ASN A CA 1
ATOM 831 C C . ASN A 1 113 ? 41.537 -1.537 -54.898 1.00 93.38 113 ASN A C 1
ATOM 833 O O . ASN A 1 113 ? 42.518 -1.832 -55.588 1.00 93.38 113 ASN A O 1
ATOM 837 N N . ALA A 1 114 ? 41.176 -0.276 -54.653 1.00 93.75 114 ALA A N 1
ATOM 838 C CA . ALA A 1 114 ? 41.814 0.881 -55.260 1.00 93.75 114 ALA A CA 1
ATOM 839 C C . ALA A 1 114 ? 43.327 0.912 -54.984 1.00 93.75 114 ALA A C 1
ATOM 841 O O . ALA A 1 114 ? 44.131 1.040 -55.909 1.00 93.75 114 ALA A O 1
ATOM 842 N N . ALA A 1 115 ? 43.747 0.686 -53.733 1.00 92.81 115 ALA A N 1
ATOM 843 C CA . ALA A 1 115 ? 45.165 0.632 -53.374 1.00 92.81 115 ALA A CA 1
ATOM 844 C C . ALA A 1 115 ? 45.940 -0.456 -54.146 1.00 92.81 115 ALA A C 1
ATOM 846 O O . ALA A 1 115 ? 47.076 -0.227 -54.567 1.00 92.81 115 ALA A O 1
ATOM 847 N N . SER A 1 116 ? 45.331 -1.625 -54.381 1.00 90.44 116 SER A N 1
ATOM 848 C CA . SER A 1 116 ? 45.970 -2.723 -55.125 1.00 90.44 116 SER A CA 1
ATOM 849 C C . SER A 1 116 ? 46.196 -2.396 -56.612 1.00 90.44 116 SER A C 1
ATOM 851 O O . SER A 1 116 ? 47.214 -2.791 -57.193 1.00 90.44 116 SER A O 1
ATOM 853 N N . ARG A 1 117 ? 45.293 -1.610 -57.218 1.00 87.69 117 ARG A N 1
ATOM 854 C CA . ARG A 1 117 ? 45.306 -1.266 -58.651 1.00 87.69 117 ARG A CA 1
ATOM 855 C C . ARG A 1 117 ? 46.336 -0.198 -59.021 1.00 87.69 117 ARG A C 1
ATOM 857 O O . ARG A 1 117 ? 46.757 -0.159 -60.176 1.00 87.69 117 ARG A O 1
ATOM 864 N N . VAL A 1 118 ? 46.806 0.610 -58.064 1.00 89.56 118 VAL A N 1
ATOM 865 C CA . VAL A 1 118 ? 47.821 1.665 -58.292 1.00 89.56 118 VAL A CA 1
ATOM 866 C C . VAL A 1 118 ? 49.070 1.117 -58.989 1.00 89.56 118 VAL A C 1
ATOM 868 O O . VAL A 1 118 ? 49.579 1.719 -59.933 1.00 89.56 118 VAL A O 1
ATOM 871 N N . SER A 1 119 ? 49.533 -0.066 -58.576 1.00 83.19 119 SER A N 1
ATOM 872 C CA . SER A 1 119 ? 50.719 -0.727 -59.145 1.00 83.19 119 SER A CA 1
ATOM 873 C C . SER A 1 119 ? 50.585 -1.072 -60.637 1.00 83.19 119 SER A C 1
ATOM 875 O O . SER A 1 119 ? 51.587 -1.161 -61.344 1.00 83.19 119 SER A O 1
ATOM 877 N N . SER A 1 120 ? 49.352 -1.227 -61.132 1.00 82.62 120 SER A N 1
ATOM 878 C CA . SER A 1 120 ? 49.054 -1.581 -62.525 1.00 82.62 120 SER A CA 1
ATOM 879 C C . SER A 1 120 ? 49.004 -0.363 -63.459 1.00 82.62 120 SER A C 1
ATOM 881 O O . SER A 1 120 ? 49.024 -0.526 -64.677 1.00 82.62 120 SER A O 1
ATOM 883 N N . ALA A 1 121 ? 48.996 0.860 -62.916 1.00 81.38 121 ALA A N 1
ATOM 884 C CA . ALA A 1 121 ? 48.875 2.110 -63.667 1.00 81.38 121 ALA A CA 1
ATOM 885 C C . ALA A 1 121 ? 50.229 2.755 -64.026 1.00 81.38 121 ALA A C 1
ATOM 887 O O . ALA A 1 121 ? 50.358 3.976 -64.013 1.00 81.38 121 ALA A O 1
ATOM 888 N N . SER A 1 122 ? 51.254 1.945 -64.314 1.00 74.31 122 SER A N 1
ATOM 889 C CA . SER A 1 122 ? 52.668 2.362 -64.400 1.00 74.31 122 SER A CA 1
ATOM 890 C C . SER A 1 122 ? 52.967 3.616 -65.250 1.00 74.31 122 SER A C 1
ATOM 892 O O . SER A 1 122 ? 53.863 4.376 -64.888 1.00 74.31 122 SER A O 1
ATOM 894 N N . ALA A 1 123 ? 52.208 3.890 -66.320 1.00 75.38 123 ALA A N 1
ATOM 895 C CA . ALA A 1 123 ? 52.371 5.079 -67.171 1.00 75.38 123 ALA A CA 1
ATOM 896 C C . ALA A 1 123 ? 51.559 6.317 -66.711 1.00 75.38 123 ALA A C 1
ATOM 898 O O . ALA A 1 123 ? 51.739 7.406 -67.249 1.00 75.38 123 ALA A O 1
ATOM 899 N N . GLN A 1 124 ? 50.666 6.168 -65.725 1.00 80.50 124 GLN A N 1
ATOM 900 C CA . GLN A 1 124 ? 49.781 7.211 -65.171 1.00 80.50 124 GLN A CA 1
ATOM 901 C C . GLN A 1 124 ? 49.793 7.217 -63.629 1.00 80.50 124 GLN A C 1
ATOM 903 O O . GLN A 1 124 ? 48.787 7.490 -62.972 1.00 80.50 124 GLN A O 1
ATOM 908 N N . LEU A 1 125 ? 50.951 6.901 -63.044 1.00 82.88 125 LEU A N 1
ATOM 909 C CA . LEU A 1 125 ? 51.083 6.592 -61.621 1.00 82.88 125 LEU A CA 1
ATOM 910 C C . LEU A 1 125 ? 50.598 7.717 -60.693 1.00 82.88 125 LEU A C 1
ATOM 912 O O . LEU A 1 125 ? 49.944 7.424 -59.698 1.00 82.88 125 LEU A O 1
ATOM 916 N N . SER A 1 126 ? 50.870 8.988 -61.007 1.00 86.94 126 SER A N 1
ATOM 917 C CA . SER A 1 126 ? 50.434 10.115 -60.166 1.00 86.94 126 SER A CA 1
ATOM 918 C C . SER A 1 126 ? 48.909 10.209 -60.076 1.00 86.94 126 SER A C 1
ATOM 920 O O . SER A 1 126 ? 48.367 10.290 -58.981 1.00 86.94 126 SER A O 1
ATOM 922 N N . THR A 1 127 ? 48.212 10.101 -61.211 1.00 87.50 127 THR A N 1
ATOM 923 C CA . THR A 1 127 ? 46.743 10.111 -61.262 1.00 87.50 127 THR A CA 1
ATOM 924 C C . THR A 1 127 ? 46.148 8.913 -60.528 1.00 87.50 127 THR A C 1
ATOM 926 O O . THR A 1 127 ? 45.175 9.060 -59.795 1.00 87.50 127 THR A O 1
ATOM 929 N N . ALA A 1 128 ? 46.746 7.729 -60.679 1.00 87.94 128 ALA A N 1
ATOM 930 C CA . ALA A 1 128 ? 46.283 6.532 -59.987 1.00 87.94 128 ALA A CA 1
ATOM 931 C C . ALA A 1 128 ? 46.448 6.628 -58.459 1.00 87.94 128 ALA A C 1
ATOM 933 O O . ALA A 1 128 ? 45.556 6.222 -57.716 1.00 87.94 128 ALA A O 1
ATOM 934 N N . VAL A 1 129 ? 47.563 7.195 -57.987 1.00 91.75 129 VAL A N 1
ATOM 935 C CA . VAL A 1 129 ? 47.794 7.461 -56.558 1.00 91.75 129 VAL A CA 1
ATOM 936 C C . VAL A 1 129 ? 46.775 8.465 -56.019 1.00 91.75 129 VAL A C 1
ATOM 938 O O . VAL A 1 129 ? 46.194 8.226 -54.960 1.00 91.75 129 VAL A O 1
ATOM 941 N N . ASP A 1 130 ? 46.525 9.558 -56.743 1.00 92.44 130 ASP A N 1
ATOM 942 C CA . ASP A 1 130 ? 45.559 10.580 -56.331 1.00 92.44 130 ASP A CA 1
ATOM 943 C C . ASP A 1 130 ? 44.143 10.004 -56.206 1.00 92.44 130 ASP A C 1
ATOM 945 O O . ASP A 1 130 ? 43.459 10.250 -55.208 1.00 92.44 130 ASP A O 1
ATOM 949 N N . GLU A 1 131 ? 43.704 9.186 -57.167 1.00 92.44 131 GLU A N 1
ATOM 950 C CA . GLU A 1 131 ? 42.375 8.578 -57.093 1.00 92.44 131 GLU A CA 1
ATOM 951 C C . GLU A 1 131 ? 42.263 7.520 -55.996 1.00 92.44 131 GLU A C 1
ATOM 953 O O . GLU A 1 131 ? 41.288 7.541 -55.246 1.00 92.44 131 GLU A O 1
ATOM 958 N N . ALA A 1 132 ? 43.273 6.669 -55.798 1.00 92.75 132 ALA A N 1
ATOM 959 C CA . ALA A 1 132 ? 43.275 5.727 -54.677 1.00 92.75 132 ALA A CA 1
ATOM 960 C C . ALA A 1 132 ? 43.228 6.444 -53.312 1.00 92.75 132 ALA A C 1
ATOM 962 O O . ALA A 1 132 ? 42.505 6.018 -52.407 1.00 92.75 132 ALA A O 1
ATOM 963 N N . ASN A 1 133 ? 43.929 7.576 -53.172 1.00 95.75 133 ASN A N 1
ATOM 964 C CA . ASN A 1 133 ? 43.846 8.421 -51.978 1.00 95.75 133 ASN A CA 1
ATOM 965 C C . ASN A 1 133 ? 42.443 9.019 -51.792 1.00 95.75 133 ASN A C 1
ATOM 967 O O . ASN A 1 133 ? 41.956 9.098 -50.663 1.00 95.75 133 ASN A O 1
ATOM 971 N N . ASN A 1 134 ? 41.761 9.404 -52.876 1.00 96.75 134 ASN A N 1
ATOM 972 C CA . ASN A 1 134 ? 40.375 9.868 -52.806 1.00 96.75 134 ASN A CA 1
ATOM 973 C C . ASN A 1 134 ? 39.433 8.770 -52.288 1.00 96.75 134 ASN A C 1
ATOM 975 O O . ASN A 1 134 ? 38.627 9.051 -51.401 1.00 96.75 134 ASN A O 1
ATOM 979 N N . VAL A 1 135 ? 39.557 7.529 -52.778 1.00 97.12 135 VAL A N 1
ATOM 980 C CA . VAL A 1 135 ? 38.747 6.393 -52.290 1.00 97.12 135 VAL A CA 1
ATOM 981 C C . VAL A 1 135 ? 39.010 6.133 -50.805 1.00 97.12 135 VAL A C 1
ATOM 983 O O . VAL A 1 135 ? 38.073 6.015 -50.017 1.00 97.12 135 VAL A O 1
ATOM 986 N N . MET A 1 136 ? 40.280 6.137 -50.390 1.00 97.31 136 MET A N 1
ATOM 987 C CA . MET A 1 136 ? 40.665 5.980 -48.983 1.00 97.31 136 MET A CA 1
ATOM 988 C C . MET A 1 136 ? 40.053 7.072 -48.091 1.00 97.31 136 MET A C 1
ATOM 990 O O . MET A 1 136 ? 39.554 6.790 -47.001 1.00 97.31 136 MET A O 1
ATOM 994 N N . ASN A 1 137 ? 40.047 8.325 -48.554 1.00 98.12 137 ASN A N 1
ATOM 995 C CA . ASN A 1 137 ? 39.428 9.434 -47.831 1.00 98.12 137 ASN A CA 1
ATOM 996 C C . ASN A 1 137 ? 37.909 9.250 -47.683 1.00 98.12 137 ASN A C 1
ATOM 998 O O . ASN A 1 137 ? 37.375 9.515 -46.606 1.00 98.12 137 ASN A O 1
ATOM 1002 N N . ILE A 1 138 ? 37.222 8.763 -48.721 1.00 97.94 138 ILE A N 1
ATOM 1003 C CA . ILE A 1 138 ? 35.784 8.451 -48.674 1.00 97.94 138 ILE A CA 1
ATOM 1004 C C . ILE A 1 138 ? 35.507 7.327 -47.666 1.00 97.94 138 ILE A C 1
ATOM 1006 O O . ILE A 1 138 ? 34.624 7.470 -46.820 1.00 97.94 138 ILE A O 1
ATOM 1010 N N . ALA A 1 139 ? 36.296 6.249 -47.682 1.00 97.88 139 ALA A N 1
ATOM 1011 C CA . ALA A 1 139 ? 36.163 5.152 -46.722 1.00 97.88 139 ALA A CA 1
ATOM 1012 C C . ALA A 1 139 ? 36.374 5.619 -45.269 1.00 97.88 139 ALA A C 1
ATOM 1014 O O . ALA A 1 139 ? 35.609 5.260 -44.371 1.00 97.88 139 ALA A O 1
ATOM 1015 N N . ASN A 1 140 ? 37.364 6.486 -45.032 1.00 97.88 140 ASN A N 1
ATOM 1016 C CA . ASN A 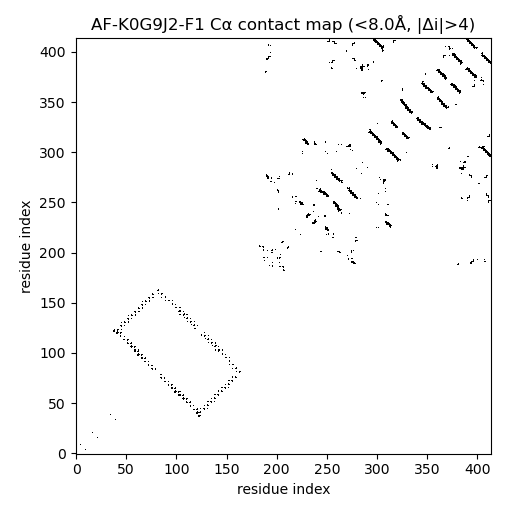1 140 ? 37.593 7.090 -43.717 1.00 97.88 140 ASN A CA 1
ATOM 1017 C C . ASN A 1 140 ? 36.408 7.960 -43.267 1.00 97.88 140 ASN A C 1
ATOM 1019 O O . ASN A 1 140 ? 36.020 7.912 -42.097 1.00 97.88 140 ASN A O 1
ATOM 1023 N N . GLN A 1 141 ? 35.799 8.719 -44.184 1.00 98.25 141 GLN A N 1
ATOM 1024 C CA . GLN A 1 141 ? 34.570 9.463 -43.897 1.00 98.25 141 GLN A CA 1
ATOM 1025 C C . GLN A 1 141 ? 33.411 8.519 -43.554 1.00 98.25 141 GLN A C 1
ATOM 1027 O O . GLN A 1 141 ? 32.718 8.765 -42.570 1.00 98.25 141 GLN A O 1
ATOM 1032 N N . ALA A 1 142 ? 33.230 7.420 -44.293 1.00 98.06 142 ALA A N 1
ATOM 1033 C CA . ALA A 1 142 ? 32.175 6.439 -44.024 1.00 98.06 142 ALA A CA 1
ATOM 1034 C C . ALA A 1 142 ? 32.318 5.835 -42.620 1.00 98.06 142 ALA A C 1
ATOM 1036 O O . ALA A 1 142 ? 31.342 5.750 -41.876 1.00 98.06 142 ALA A O 1
ATOM 1037 N N . ASN A 1 143 ? 33.546 5.518 -42.205 1.00 97.94 143 ASN A N 1
ATOM 1038 C CA . ASN A 1 143 ? 33.822 5.039 -40.854 1.00 97.94 143 ASN A CA 1
ATOM 1039 C C . ASN A 1 143 ? 33.536 6.103 -39.775 1.00 97.94 143 ASN A C 1
ATOM 1041 O O . ASN A 1 143 ? 33.009 5.777 -38.712 1.00 97.94 143 ASN A O 1
ATOM 1045 N N . SER A 1 144 ? 33.834 7.380 -40.042 1.00 98.12 144 SER A N 1
ATOM 1046 C CA . SER A 1 144 ? 33.489 8.474 -39.122 1.00 98.12 144 SER A CA 1
ATOM 1047 C C . SER A 1 144 ? 31.974 8.616 -38.942 1.00 98.12 144 SER A C 1
ATOM 1049 O O . SER A 1 144 ? 31.496 8.722 -37.815 1.00 98.12 144 SER A O 1
ATOM 1051 N N . VAL A 1 145 ? 31.205 8.564 -40.035 1.00 98.12 145 VAL A N 1
ATOM 1052 C CA . VAL A 1 145 ? 29.733 8.644 -39.993 1.00 98.12 145 VAL A CA 1
ATOM 1053 C C . VAL A 1 145 ? 29.131 7.402 -39.319 1.00 98.12 145 VAL A C 1
ATOM 1055 O O . VAL A 1 145 ? 28.172 7.517 -38.558 1.00 98.12 145 VAL A O 1
ATOM 1058 N N . LEU A 1 146 ? 29.715 6.213 -39.509 1.00 98.44 146 LEU A N 1
ATOM 1059 C CA . LEU A 1 146 ? 29.297 5.001 -38.794 1.00 98.44 146 LEU A CA 1
ATOM 1060 C C . LEU A 1 146 ? 29.460 5.138 -37.271 1.00 98.44 146 LEU A C 1
ATOM 1062 O O . LEU A 1 146 ? 28.623 4.642 -36.507 1.00 98.44 146 LEU A O 1
ATOM 1066 N N . LEU A 1 147 ? 30.521 5.806 -36.810 1.00 98.19 147 LEU A N 1
ATOM 1067 C CA . LEU A 1 147 ? 30.718 6.062 -35.385 1.00 98.19 147 LEU A CA 1
ATOM 1068 C C . LEU A 1 147 ? 29.616 6.979 -34.832 1.00 98.19 147 LEU A C 1
ATOM 1070 O O . LEU A 1 147 ? 29.071 6.705 -33.762 1.00 98.19 147 LEU A O 1
ATOM 1074 N N . GLU A 1 148 ? 29.230 8.014 -35.581 1.00 98.19 148 GLU A N 1
ATOM 1075 C CA . GLU A 1 148 ? 28.086 8.868 -35.236 1.00 98.19 148 GLU A CA 1
ATOM 1076 C C . GLU A 1 148 ? 26.775 8.070 -35.192 1.00 98.19 148 GLU A C 1
ATOM 1078 O O . GLU A 1 148 ? 26.044 8.156 -34.206 1.00 98.19 148 GLU A O 1
ATOM 1083 N N . ALA A 1 149 ? 26.521 7.214 -36.187 1.00 98.25 149 ALA A N 1
ATOM 1084 C CA . ALA A 1 149 ? 25.345 6.344 -36.231 1.00 98.25 149 ALA A CA 1
ATOM 1085 C C . ALA A 1 149 ? 25.285 5.396 -35.021 1.00 98.25 149 ALA A C 1
ATOM 1087 O O . ALA A 1 149 ? 24.235 5.229 -34.396 1.00 98.25 149 ALA A O 1
ATOM 1088 N N . THR A 1 150 ? 26.429 4.822 -34.641 1.00 98.38 150 THR A N 1
ATOM 1089 C CA . THR A 1 150 ? 26.554 3.966 -33.453 1.00 98.38 150 THR A CA 1
ATOM 1090 C C . THR A 1 150 ? 26.245 4.746 -32.175 1.00 98.38 150 THR A C 1
ATOM 1092 O O . THR A 1 150 ? 25.505 4.265 -31.316 1.00 98.38 150 THR A O 1
ATOM 1095 N N . ASN A 1 151 ? 26.750 5.977 -32.056 1.00 98.31 151 ASN A N 1
ATOM 1096 C CA . ASN A 1 151 ? 26.466 6.840 -30.910 1.00 98.31 151 ASN A CA 1
ATOM 1097 C C . ASN A 1 151 ? 24.980 7.218 -30.827 1.00 98.31 151 ASN A C 1
ATOM 1099 O O . ASN A 1 151 ? 24.396 7.142 -29.746 1.00 98.31 151 ASN A O 1
ATOM 1103 N N . THR A 1 152 ? 24.340 7.561 -31.949 1.00 98.25 152 THR A N 1
ATOM 1104 C CA . THR A 1 152 ? 22.895 7.837 -31.994 1.00 98.25 152 THR A CA 1
ATOM 1105 C C . THR A 1 152 ? 22.076 6.610 -31.594 1.00 98.25 152 THR A C 1
ATOM 1107 O O . THR A 1 152 ? 21.134 6.724 -30.811 1.00 98.25 152 THR A O 1
ATOM 1110 N N . PHE A 1 153 ? 22.454 5.416 -32.053 1.00 98.19 153 PHE A N 1
ATOM 1111 C CA . PHE A 1 153 ? 21.799 4.174 -31.641 1.00 98.19 153 PHE A CA 1
ATOM 1112 C C . PHE A 1 153 ? 21.919 3.919 -30.127 1.00 98.19 153 PHE A C 1
ATOM 1114 O O . PHE A 1 153 ? 20.927 3.591 -29.474 1.00 98.19 153 PHE A O 1
ATOM 1121 N N . ASN A 1 154 ? 23.098 4.148 -29.540 1.00 97.94 154 ASN A N 1
ATOM 1122 C CA . ASN A 1 154 ? 23.301 4.035 -28.091 1.00 97.94 154 ASN A CA 1
ATOM 1123 C C . ASN A 1 154 ? 22.452 5.051 -27.304 1.00 97.94 154 ASN A C 1
ATOM 1125 O O . ASN A 1 154 ? 21.942 4.734 -26.230 1.00 97.94 154 ASN A O 1
ATOM 1129 N N . GLN A 1 155 ? 22.237 6.255 -27.842 1.00 98.00 155 GLN A N 1
ATOM 1130 C CA . GLN A 1 155 ? 21.327 7.233 -27.235 1.00 98.00 155 GLN A CA 1
ATOM 1131 C C . GLN A 1 155 ? 19.874 6.739 -27.233 1.00 98.00 155 GLN A C 1
ATOM 1133 O O . GLN A 1 155 ? 19.189 6.898 -26.226 1.00 98.00 155 GLN A O 1
ATOM 1138 N N . ILE A 1 156 ? 19.411 6.078 -28.303 1.00 97.38 156 ILE A N 1
ATOM 1139 C CA . ILE A 1 156 ? 18.074 5.454 -28.342 1.00 97.38 156 ILE A CA 1
ATOM 1140 C C . ILE A 1 156 ? 17.946 4.386 -27.244 1.00 97.38 156 ILE A C 1
ATOM 1142 O O . ILE A 1 156 ? 16.937 4.343 -26.539 1.00 97.38 156 ILE A O 1
ATOM 1146 N N . GLN A 1 157 ? 18.977 3.555 -27.052 1.00 97.00 157 GLN A N 1
ATOM 1147 C CA . GLN A 1 157 ? 19.000 2.565 -25.967 1.00 97.00 157 GLN A CA 1
ATOM 1148 C C . GLN A 1 157 ? 18.923 3.218 -24.580 1.00 97.00 157 GLN A C 1
ATOM 1150 O O . GLN A 1 157 ? 18.177 2.746 -23.722 1.00 97.00 157 GLN A O 1
ATOM 1155 N N . SER A 1 158 ? 19.642 4.325 -24.368 1.00 96.44 158 SER A N 1
ATOM 1156 C CA . SER A 1 158 ? 19.595 5.079 -23.108 1.00 96.44 158 SER A CA 1
ATOM 1157 C C . SER A 1 158 ? 18.197 5.627 -22.816 1.00 96.44 158 SER A C 1
ATOM 1159 O O . SER A 1 158 ? 17.744 5.559 -21.679 1.00 96.44 158 SER A O 1
ATOM 1161 N N . VAL A 1 159 ? 17.472 6.105 -23.834 1.00 96.75 159 VAL A N 1
ATOM 1162 C CA . VAL A 1 159 ? 16.085 6.574 -23.665 1.00 96.75 159 VAL A CA 1
ATOM 1163 C C . VAL A 1 159 ? 15.166 5.449 -23.172 1.00 96.75 159 VAL A C 1
ATOM 1165 O O . VAL A 1 159 ? 14.326 5.680 -22.300 1.00 96.75 159 VAL A O 1
ATOM 1168 N N . LEU A 1 160 ? 15.336 4.221 -23.677 1.00 95.06 160 LEU A N 1
ATOM 1169 C CA . LEU A 1 160 ? 14.578 3.063 -23.193 1.00 95.06 160 LEU A CA 1
ATOM 1170 C C . LEU A 1 160 ? 14.895 2.750 -21.723 1.00 95.06 160 LEU A C 1
ATOM 1172 O O . LEU A 1 160 ? 13.978 2.473 -20.945 1.00 95.06 160 LEU A O 1
ATOM 1176 N N . ALA A 1 161 ? 16.173 2.804 -21.340 1.00 93.38 161 ALA A N 1
ATOM 1177 C CA . ALA A 1 161 ? 16.597 2.583 -19.959 1.00 93.38 161 ALA A CA 1
ATOM 1178 C C . ALA A 1 161 ? 15.982 3.628 -19.009 1.00 93.38 161 ALA A C 1
ATOM 1180 O O . ALA A 1 161 ? 15.387 3.257 -17.995 1.00 93.38 161 ALA A O 1
ATOM 1181 N N . ASP A 1 162 ? 16.024 4.908 -19.385 1.00 93.94 162 ASP A N 1
ATOM 1182 C CA . ASP A 1 162 ? 15.459 6.008 -18.597 1.00 93.94 162 ASP A CA 1
ATOM 1183 C C . ASP A 1 162 ? 13.936 5.889 -18.435 1.00 93.94 162 ASP A C 1
ATOM 1185 O O . ASP A 1 162 ? 13.398 6.109 -17.346 1.00 93.94 162 ASP A O 1
ATOM 1189 N N . LEU A 1 163 ? 13.213 5.536 -19.505 1.00 93.44 163 LEU A N 1
ATOM 1190 C CA . LEU A 1 163 ? 11.763 5.317 -19.439 1.00 93.44 163 LEU A CA 1
ATOM 1191 C C . LEU A 1 163 ? 11.410 4.121 -18.558 1.00 93.44 163 LEU A C 1
ATOM 1193 O O . LEU A 1 163 ? 10.506 4.227 -17.731 1.00 93.44 163 LEU A O 1
ATOM 1197 N N . THR A 1 164 ? 12.159 3.024 -18.674 1.00 93.25 164 THR A N 1
ATOM 1198 C CA . THR A 1 164 ? 11.974 1.839 -17.826 1.00 93.25 164 THR A CA 1
ATOM 1199 C C . THR A 1 164 ? 12.163 2.203 -16.353 1.00 93.25 164 THR A C 1
ATOM 1201 O O . THR A 1 164 ? 11.329 1.864 -15.515 1.00 93.25 164 THR A O 1
ATOM 1204 N N . GLN A 1 165 ? 13.210 2.966 -16.026 1.00 91.56 165 GLN A N 1
ATOM 1205 C CA . GLN A 1 165 ? 13.457 3.415 -14.656 1.00 91.56 165 GLN A CA 1
ATOM 1206 C C . GLN A 1 165 ? 12.338 4.332 -14.134 1.00 91.56 165 GLN A C 1
ATOM 1208 O O . GLN A 1 165 ? 11.922 4.204 -12.981 1.00 91.56 165 GLN A O 1
ATOM 1213 N N . LYS A 1 166 ? 11.802 5.226 -14.977 1.00 90.31 166 LYS A N 1
ATOM 1214 C CA . LYS A 1 166 ? 10.652 6.077 -14.625 1.00 90.31 166 LYS A CA 1
ATOM 1215 C C . LYS A 1 166 ? 9.377 5.269 -14.376 1.00 90.31 166 LYS A C 1
ATOM 1217 O O . LYS A 1 166 ? 8.637 5.598 -13.450 1.00 90.31 166 LYS A O 1
ATOM 1222 N N . GLU A 1 167 ? 9.098 4.247 -15.183 1.00 90.19 167 GLU A N 1
ATOM 1223 C CA . GLU A 1 167 ? 7.937 3.363 -14.994 1.00 90.19 167 GLU A CA 1
ATOM 1224 C C . GLU A 1 167 ? 8.047 2.565 -13.687 1.00 90.19 167 GLU A C 1
ATOM 1226 O O . GLU A 1 167 ? 7.085 2.524 -12.918 1.00 90.19 167 GLU A O 1
ATOM 1231 N N . VAL A 1 168 ? 9.233 2.027 -13.378 1.00 90.19 168 VAL A N 1
ATOM 1232 C CA . VAL A 1 168 ? 9.504 1.339 -12.103 1.00 90.19 168 VAL A CA 1
ATOM 1233 C C . VAL A 1 168 ? 9.295 2.279 -10.914 1.00 90.19 168 VAL A C 1
ATOM 1235 O O . VAL A 1 168 ? 8.553 1.941 -9.993 1.00 90.19 168 VAL A O 1
ATOM 1238 N N . ALA A 1 169 ? 9.867 3.487 -10.949 1.00 90.50 169 ALA A N 1
ATOM 1239 C CA . ALA A 1 169 ? 9.724 4.457 -9.862 1.00 90.50 169 ALA A CA 1
ATOM 1240 C C . ALA A 1 169 ? 8.253 4.840 -9.602 1.00 90.50 169 ALA A C 1
ATOM 1242 O O . ALA A 1 169 ? 7.822 4.905 -8.450 1.00 90.50 169 ALA A O 1
ATOM 1243 N N . LYS A 1 170 ? 7.457 5.033 -10.665 1.00 89.56 170 LYS A N 1
ATOM 1244 C CA . LYS A 1 170 ? 6.012 5.298 -10.546 1.00 89.56 170 LYS A CA 1
ATOM 1245 C C . LYS A 1 170 ? 5.263 4.127 -9.906 1.00 89.56 170 LYS A C 1
ATOM 1247 O O . LYS A 1 170 ? 4.408 4.347 -9.049 1.00 89.56 170 LYS A O 1
ATOM 1252 N N . ALA A 1 171 ? 5.579 2.894 -10.300 1.00 88.81 171 ALA A N 1
ATOM 1253 C CA . ALA A 1 171 ? 4.951 1.700 -9.738 1.00 88.81 171 ALA A CA 1
ATOM 1254 C C . ALA A 1 171 ? 5.287 1.520 -8.244 1.00 88.81 171 ALA A C 1
ATOM 1256 O O . ALA A 1 171 ? 4.408 1.191 -7.440 1.00 88.81 171 ALA A O 1
ATOM 1257 N N . GLU A 1 172 ? 6.534 1.784 -7.847 1.00 90.56 172 GLU A N 1
ATOM 1258 C CA . GLU A 1 172 ? 6.957 1.751 -6.443 1.00 90.56 172 GLU A CA 1
ATOM 1259 C C . GLU A 1 172 ? 6.243 2.813 -5.596 1.00 90.56 172 GLU A C 1
ATOM 1261 O O . GLU A 1 172 ? 5.763 2.511 -4.500 1.00 90.56 172 GLU A O 1
ATOM 1266 N N . GLU A 1 173 ? 6.137 4.048 -6.093 1.00 90.31 173 GLU A N 1
ATOM 1267 C CA . GLU A 1 173 ? 5.419 5.130 -5.411 1.00 90.31 173 GLU A CA 1
ATOM 1268 C C . GLU A 1 173 ? 3.934 4.790 -5.226 1.00 90.31 173 GLU A C 1
ATOM 1270 O O . GLU A 1 173 ? 3.392 4.918 -4.123 1.00 90.31 173 GLU A O 1
ATOM 1275 N N . GLN A 1 174 ? 3.287 4.275 -6.274 1.00 89.88 174 GLN A N 1
ATOM 1276 C CA . GLN A 1 174 ? 1.892 3.847 -6.211 1.00 89.88 174 GLN A CA 1
ATOM 1277 C C . GLN A 1 174 ? 1.690 2.719 -5.190 1.00 89.88 174 GLN A C 1
ATOM 1279 O O . GLN A 1 174 ? 0.735 2.751 -4.411 1.00 89.88 174 GLN A O 1
ATOM 1284 N N . THR A 1 175 ? 2.614 1.760 -5.135 1.00 85.31 175 THR A N 1
ATOM 1285 C CA . THR A 1 175 ? 2.578 0.662 -4.159 1.00 85.31 175 THR A CA 1
ATOM 1286 C C . THR A 1 175 ? 2.690 1.183 -2.724 1.00 85.31 175 THR A C 1
ATOM 1288 O O . THR A 1 175 ? 1.913 0.778 -1.856 1.00 85.31 175 THR A O 1
ATOM 1291 N N . LYS A 1 176 ? 3.601 2.133 -2.465 1.00 83.31 176 LYS A N 1
ATOM 1292 C CA . LYS A 1 176 ? 3.746 2.774 -1.146 1.00 83.31 176 LYS A CA 1
ATOM 1293 C C . LYS A 1 176 ? 2.481 3.524 -0.736 1.00 83.31 176 LYS A C 1
ATOM 1295 O O . LYS A 1 176 ? 2.038 3.387 0.403 1.00 83.31 176 LYS A O 1
ATOM 1300 N N . LYS A 1 177 ? 1.870 4.264 -1.664 1.00 84.00 177 LYS A N 1
ATOM 1301 C CA . LYS A 1 177 ? 0.623 4.995 -1.413 1.00 84.00 177 LYS A CA 1
ATOM 1302 C C . LYS A 1 177 ? -0.524 4.053 -1.039 1.00 84.00 177 LYS A C 1
ATOM 1304 O O . LYS A 1 177 ? -1.192 4.286 -0.036 1.00 84.00 177 LYS A O 1
ATOM 1309 N N . ILE A 1 178 ? -0.702 2.957 -1.780 1.00 81.25 178 ILE A N 1
ATOM 1310 C CA . ILE A 1 178 ? -1.726 1.940 -1.486 1.00 81.25 178 ILE A CA 1
ATOM 1311 C C . ILE A 1 178 ? -1.500 1.321 -0.099 1.00 81.25 178 ILE A C 1
ATOM 1313 O O . ILE A 1 178 ? -2.443 1.178 0.682 1.00 81.25 178 ILE A O 1
ATOM 1317 N N . ALA A 1 179 ? -0.252 0.981 0.239 1.00 77.56 179 ALA A N 1
ATOM 1318 C CA . ALA A 1 179 ? 0.082 0.433 1.552 1.00 77.56 179 ALA A CA 1
ATOM 1319 C C . ALA A 1 179 ? -0.242 1.421 2.688 1.00 77.56 179 ALA A C 1
ATOM 1321 O O . ALA A 1 179 ? -0.835 1.034 3.697 1.00 77.56 179 ALA A O 1
ATOM 1322 N N . GLN A 1 180 ? 0.081 2.704 2.504 1.00 77.25 180 GLN A N 1
ATOM 1323 C CA . GLN A 1 180 ? -0.219 3.763 3.468 1.00 77.25 180 GLN A CA 1
ATOM 1324 C C . GLN A 1 180 ? -1.730 4.000 3.623 1.00 77.25 180 GLN A C 1
ATOM 1326 O O . GLN A 1 180 ? -2.222 4.144 4.742 1.00 77.25 180 GLN A O 1
ATOM 1331 N N . GLU A 1 181 ? -2.493 4.005 2.529 1.00 80.50 181 GLU A N 1
ATOM 1332 C CA . GLU A 1 181 ? -3.954 4.140 2.568 1.00 80.50 181 GLU A CA 1
ATOM 1333 C C . GLU A 1 181 ? -4.608 2.963 3.304 1.00 80.50 181 GLU A C 1
ATOM 1335 O O . GLU A 1 181 ? -5.467 3.176 4.165 1.00 80.50 181 GLU A O 1
ATOM 1340 N N . LYS A 1 182 ? -4.147 1.727 3.055 1.00 75.19 182 LYS A N 1
ATOM 1341 C CA . LYS A 1 182 ? -4.582 0.536 3.804 1.00 75.19 182 LYS A CA 1
ATOM 1342 C C . LYS A 1 182 ? -4.281 0.682 5.298 1.00 75.19 182 LYS A C 1
ATOM 1344 O O . LYS A 1 182 ? -5.128 0.369 6.140 1.00 75.19 182 LYS A O 1
ATOM 1349 N N . GLN A 1 183 ? -3.098 1.189 5.637 1.00 69.50 183 GLN A N 1
ATOM 1350 C CA . GLN A 1 183 ? -2.693 1.436 7.017 1.00 69.50 183 GLN A CA 1
ATOM 1351 C C . GLN A 1 183 ? -3.622 2.449 7.705 1.00 69.50 183 GLN A C 1
ATOM 1353 O O . GLN A 1 183 ? -4.161 2.172 8.777 1.00 69.50 183 GLN A O 1
ATOM 1358 N N . ILE A 1 184 ? -3.879 3.588 7.058 1.00 73.81 184 ILE A N 1
ATOM 1359 C CA . ILE A 1 184 ? -4.795 4.630 7.541 1.00 73.81 184 ILE A CA 1
ATOM 1360 C C . ILE A 1 184 ? -6.204 4.072 7.757 1.00 73.81 184 ILE A C 1
ATOM 1362 O O . ILE A 1 184 ? -6.802 4.305 8.809 1.00 73.81 184 ILE A O 1
ATOM 1366 N N . ALA A 1 185 ? -6.734 3.329 6.782 1.00 75.81 185 ALA A N 1
ATOM 1367 C CA . ALA A 1 185 ? -8.057 2.724 6.878 1.00 75.81 185 ALA A CA 1
ATOM 1368 C C . ALA A 1 185 ? -8.147 1.762 8.071 1.00 75.81 185 ALA A C 1
ATOM 1370 O O . ALA A 1 185 ? -9.106 1.819 8.840 1.00 75.81 185 ALA A O 1
ATOM 1371 N N . THR A 1 186 ? -7.111 0.947 8.281 1.00 70.88 186 THR A N 1
ATOM 1372 C CA . THR A 1 186 ? -7.059 0.022 9.418 1.00 70.88 186 THR A CA 1
ATOM 1373 C C . THR A 1 186 ? -7.016 0.775 10.747 1.00 70.88 186 THR A C 1
ATOM 1375 O O . THR A 1 186 ? -7.747 0.432 11.670 1.00 70.88 186 THR A O 1
ATOM 1378 N N . ASN A 1 187 ? -6.242 1.858 10.840 1.00 69.81 187 ASN A N 1
ATOM 1379 C CA . ASN A 1 187 ? -6.162 2.673 12.058 1.00 69.81 187 ASN A CA 1
ATOM 1380 C C . ASN A 1 187 ? -7.503 3.307 12.396 1.00 69.81 187 ASN A C 1
ATOM 1382 O O . ASN A 1 187 ? -7.955 3.246 13.536 1.00 69.81 187 ASN A O 1
ATOM 1386 N N . LYS A 1 188 ? -8.187 3.848 11.386 1.00 78.69 188 LYS A N 1
ATOM 1387 C CA . LYS A 1 188 ? -9.544 4.367 11.553 1.00 78.69 188 LYS A CA 1
ATOM 1388 C C . LYS A 1 188 ? -10.529 3.290 11.993 1.00 78.69 188 LYS A C 1
ATOM 1390 O O . LYS A 1 188 ? -11.489 3.632 12.673 1.00 78.69 188 LYS A O 1
ATOM 1395 N N . ALA A 1 189 ? -10.336 2.028 11.620 1.00 78.50 189 ALA A N 1
ATOM 1396 C CA . ALA A 1 189 ? -11.242 0.947 12.000 1.00 78.50 189 ALA A CA 1
ATOM 1397 C C . ALA A 1 189 ? -11.083 0.523 13.472 1.00 78.50 189 ALA A C 1
ATOM 1399 O O . ALA A 1 189 ? -12.078 0.212 14.122 1.00 78.50 189 ALA A O 1
ATOM 1400 N N . ILE A 1 190 ? -9.861 0.553 14.012 1.00 81.62 190 ILE A N 1
ATOM 1401 C CA . ILE A 1 190 ? -9.538 -0.036 15.325 1.00 81.62 190 ILE A CA 1
ATOM 1402 C C . ILE A 1 190 ? -9.631 0.922 16.521 1.00 81.62 190 ILE A C 1
ATOM 1404 O O . ILE A 1 190 ? -9.476 0.490 17.662 1.00 81.62 190 ILE A O 1
ATOM 1408 N N . THR A 1 191 ? -9.824 2.219 16.288 1.00 92.62 191 THR A N 1
ATOM 1409 C CA . THR A 1 191 ? -9.899 3.226 17.356 1.00 92.62 191 THR A CA 1
ATOM 1410 C C . THR A 1 191 ? -11.033 4.224 17.119 1.00 92.62 191 THR A C 1
ATOM 1412 O O . THR A 1 191 ? -11.753 4.173 16.117 1.00 92.62 191 THR A O 1
ATOM 1415 N N . THR A 1 192 ? -11.230 5.119 18.072 1.00 92.56 192 THR A N 1
ATOM 1416 C CA . THR A 1 192 ? -12.195 6.219 18.041 1.00 92.56 192 THR A CA 1
ATOM 1417 C C . THR A 1 192 ? -11.684 7.332 17.118 1.00 92.56 192 THR A C 1
ATOM 1419 O O . THR A 1 192 ? -10.476 7.536 16.963 1.00 92.56 192 THR A O 1
ATOM 1422 N N . ALA A 1 193 ? -12.588 8.056 16.459 1.00 90.31 193 ALA A N 1
ATOM 1423 C CA . ALA A 1 193 ? -12.247 9.221 15.650 1.00 90.31 193 ALA A CA 1
ATOM 1424 C C . ALA A 1 193 ? -11.630 10.333 16.508 1.00 90.31 193 ALA A C 1
ATOM 1426 O O . ALA A 1 193 ? -10.722 11.020 16.043 1.00 90.31 193 ALA A O 1
ATOM 1427 N N . ILE A 1 194 ? -12.074 10.474 17.762 1.00 88.75 194 ILE A N 1
ATOM 1428 C CA . ILE A 1 194 ? -11.504 11.410 18.735 1.00 88.75 194 ILE A CA 1
ATOM 1429 C C . ILE A 1 194 ? -9.993 11.176 18.907 1.00 88.75 194 ILE A C 1
ATOM 1431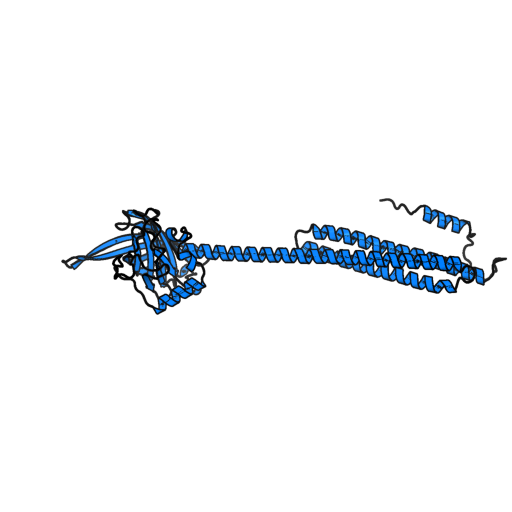 O O . ILE A 1 194 ? -9.227 12.133 18.820 1.00 88.75 194 ILE A O 1
ATOM 1435 N N . SER A 1 195 ? -9.549 9.931 19.127 1.00 89.56 195 SER A N 1
ATOM 1436 C CA . SER A 1 195 ? -8.115 9.633 19.253 1.00 89.56 195 SER A CA 1
ATOM 1437 C C . SER A 1 195 ? -7.394 9.698 17.908 1.00 89.56 195 SER A C 1
ATOM 1439 O O . SER A 1 195 ? -6.328 10.292 17.825 1.00 89.56 195 SER A O 1
ATOM 1441 N N . TYR A 1 196 ? -7.979 9.151 16.838 1.00 88.81 196 TYR A N 1
ATOM 1442 C CA . TYR A 1 196 ? -7.343 9.133 15.515 1.00 88.81 196 TYR A CA 1
ATOM 1443 C C . TYR A 1 196 ? -7.085 10.530 14.926 1.00 88.81 196 TYR A C 1
ATOM 1445 O O . TYR A 1 196 ? -6.087 10.732 14.241 1.00 88.81 196 TYR A O 1
ATOM 1453 N N . ASN A 1 197 ? -7.984 11.492 15.148 1.00 88.44 197 ASN A N 1
ATOM 1454 C CA . ASN A 1 197 ? -7.827 12.851 14.621 1.00 88.44 197 ASN A CA 1
ATOM 1455 C C . ASN A 1 197 ? -6.824 13.696 15.431 1.00 88.44 197 ASN A C 1
ATOM 1457 O O . ASN A 1 197 ? -6.478 14.798 15.003 1.00 88.44 197 ASN A O 1
ATOM 1461 N N . ASN A 1 198 ? -6.362 13.208 16.586 1.00 87.38 198 ASN A N 1
ATOM 1462 C CA . ASN A 1 198 ? -5.318 13.850 17.373 1.00 87.38 198 ASN A CA 1
ATOM 1463 C C . ASN A 1 198 ? -3.938 13.339 16.931 1.00 87.38 198 ASN A C 1
ATOM 1465 O O . ASN A 1 198 ? -3.562 12.220 17.264 1.00 87.38 198 ASN A O 1
ATOM 1469 N N . LEU A 1 199 ? -3.166 14.183 16.240 1.00 85.62 199 LEU A N 1
ATOM 1470 C CA . LEU A 1 199 ? -1.862 13.816 15.667 1.00 85.62 199 LEU A CA 1
ATOM 1471 C C . LEU A 1 199 ? -0.834 13.327 16.704 1.00 85.62 199 LEU A C 1
ATOM 1473 O O . LEU A 1 199 ? 0.033 12.529 16.359 1.00 85.62 199 LEU A O 1
ATOM 1477 N N . ASP A 1 200 ? -0.949 13.756 17.965 1.00 88.31 200 ASP A N 1
ATOM 1478 C CA . ASP A 1 200 ? -0.046 13.346 19.053 1.00 88.31 200 ASP A CA 1
ATOM 1479 C C . ASP A 1 200 ? -0.508 12.062 19.774 1.00 88.31 200 ASP A C 1
ATOM 1481 O O . ASP A 1 200 ? 0.127 11.600 20.733 1.00 88.31 200 ASP A O 1
ATOM 1485 N N . SER A 1 201 ? -1.630 11.477 19.339 1.00 91.00 201 SER A N 1
ATOM 1486 C CA . SER A 1 201 ? -2.222 10.302 19.969 1.00 91.00 201 SER A CA 1
ATOM 1487 C C . SER A 1 201 ? -1.333 9.068 19.846 1.00 91.00 201 SER A C 1
ATOM 1489 O O . SER A 1 201 ? -0.771 8.760 18.794 1.00 91.00 201 SER A O 1
ATOM 1491 N N . ILE A 1 202 ? -1.285 8.288 20.926 1.00 92.19 202 ILE A N 1
ATOM 1492 C CA . ILE A 1 202 ? -0.644 6.971 20.979 1.00 92.19 202 ILE A CA 1
ATOM 1493 C C . ILE A 1 202 ? -1.206 5.977 19.955 1.00 92.19 202 ILE A C 1
ATOM 1495 O O . ILE A 1 202 ? -0.546 4.988 19.643 1.00 92.19 202 ILE A O 1
ATOM 1499 N N . VAL A 1 203 ? -2.400 6.207 19.392 1.00 91.19 203 VAL A N 1
ATOM 1500 C CA . VAL A 1 203 ? -2.970 5.290 18.389 1.00 91.19 203 VAL A CA 1
ATOM 1501 C C . VAL A 1 203 ? -2.115 5.202 17.127 1.00 91.19 203 VAL A C 1
ATOM 1503 O O . VAL A 1 203 ? -2.117 4.161 16.471 1.00 91.19 203 VAL A O 1
ATOM 1506 N N . HIS A 1 204 ? -1.367 6.259 16.795 1.00 88.88 204 HIS A N 1
ATOM 1507 C CA . HIS A 1 204 ? -0.495 6.279 15.623 1.00 88.88 204 HIS A CA 1
ATOM 1508 C C . HIS A 1 204 ? 0.725 5.358 15.788 1.00 88.88 204 HIS A C 1
ATOM 1510 O O . HIS A 1 204 ? 1.177 4.778 14.800 1.00 88.88 204 HIS A O 1
ATOM 1516 N N . ASP A 1 205 ? 1.180 5.119 17.024 1.00 89.19 205 ASP A N 1
ATOM 1517 C CA . ASP A 1 205 ? 2.239 4.152 17.347 1.00 89.19 205 ASP A CA 1
ATOM 1518 C C . ASP A 1 205 ? 1.789 2.706 17.044 1.00 89.19 205 ASP A C 1
ATOM 1520 O O . ASP A 1 205 ? 2.599 1.847 16.701 1.00 89.19 205 ASP A O 1
ATOM 1524 N N . TYR A 1 206 ? 0.478 2.444 17.097 1.00 87.31 206 TYR A N 1
ATOM 1525 C CA . TYR A 1 206 ? -0.146 1.160 16.748 1.00 87.31 206 TYR A CA 1
ATOM 1526 C C . TYR A 1 206 ? -0.734 1.166 15.336 1.00 87.31 206 TYR A C 1
ATOM 1528 O O . TYR A 1 206 ? -1.645 0.403 15.007 1.00 87.31 206 TYR A O 1
ATOM 1536 N N . GLY A 1 207 ? -0.208 2.049 14.487 1.00 75.69 207 GLY A N 1
ATOM 1537 C CA . GLY A 1 207 ? -0.704 2.228 13.142 1.00 75.69 207 GLY A CA 1
ATOM 1538 C C . GLY A 1 207 ? -0.352 1.086 12.187 1.00 75.69 207 GLY A C 1
ATOM 1539 O O . GLY A 1 207 ? -1.001 0.909 11.163 1.00 75.69 207 GLY A O 1
ATOM 1540 N N . ASN A 1 208 ? 0.718 0.341 12.458 1.00 79.69 208 ASN A N 1
ATOM 1541 C CA . ASN A 1 208 ? 1.176 -0.779 11.632 1.00 79.69 208 ASN A CA 1
ATOM 1542 C C . ASN A 1 208 ? 0.752 -2.131 12.243 1.00 79.69 208 ASN A C 1
ATOM 1544 O O . ASN A 1 208 ? 0.438 -2.217 13.430 1.00 79.69 208 ASN A O 1
ATOM 1548 N N . SER A 1 209 ? 0.706 -3.188 11.426 1.00 80.62 209 SER A N 1
ATOM 1549 C CA . SER A 1 209 ? 0.274 -4.523 11.865 1.00 80.62 209 SER A CA 1
ATOM 1550 C C . SER A 1 209 ? 1.207 -5.133 12.913 1.00 80.62 209 SER A C 1
ATOM 1552 O O . SER A 1 209 ? 0.721 -5.686 13.895 1.00 80.62 209 SER A O 1
ATOM 1554 N N . GLU A 1 210 ? 2.520 -4.966 12.759 1.00 86.31 210 GLU A N 1
ATOM 1555 C CA . GLU A 1 210 ? 3.534 -5.540 13.650 1.00 86.31 210 GLU A CA 1
ATOM 1556 C C . GLU A 1 210 ? 3.379 -5.056 15.101 1.00 86.31 210 GLU A C 1
ATOM 1558 O O . GLU A 1 210 ? 3.289 -5.864 16.026 1.00 86.31 210 GLU A O 1
ATOM 1563 N N . ALA A 1 211 ? 3.255 -3.743 15.314 1.00 89.12 211 ALA A N 1
ATOM 1564 C CA . ALA A 1 211 ? 3.069 -3.152 16.636 1.00 89.12 211 ALA A CA 1
ATOM 1565 C C . ALA A 1 211 ? 1.748 -3.596 17.286 1.00 89.12 211 ALA A C 1
ATOM 1567 O O . ALA A 1 211 ? 1.699 -3.842 18.495 1.00 89.12 211 ALA A O 1
ATOM 1568 N N . ARG A 1 212 ? 0.674 -3.736 16.496 1.00 88.81 212 ARG A N 1
ATOM 1569 C CA . ARG A 1 212 ? -0.627 -4.218 16.992 1.00 88.81 212 ARG A CA 1
ATOM 1570 C C . ARG A 1 212 ? -0.585 -5.677 17.394 1.00 88.81 212 ARG A C 1
ATOM 1572 O O . ARG A 1 212 ? -1.090 -6.019 18.459 1.00 88.81 212 ARG A O 1
ATOM 1579 N N . GLU A 1 213 ? 0.009 -6.529 16.569 1.00 90.69 213 GLU A N 1
ATOM 1580 C CA . GLU A 1 213 ? 0.143 -7.950 16.878 1.00 90.69 213 GLU A CA 1
ATOM 1581 C C . GLU A 1 213 ? 1.057 -8.172 18.082 1.00 90.69 213 GLU A C 1
ATOM 1583 O O . GLU A 1 213 ? 0.738 -8.983 18.953 1.00 90.69 213 GLU A O 1
ATOM 1588 N N . ALA A 1 214 ? 2.137 -7.394 18.201 1.00 93.56 214 ALA A N 1
ATOM 1589 C CA . ALA A 1 214 ? 2.996 -7.404 19.378 1.00 93.56 214 ALA A CA 1
ATOM 1590 C C . ALA A 1 214 ? 2.228 -6.995 20.647 1.00 93.56 214 ALA A C 1
ATOM 1592 O O . ALA A 1 214 ? 2.352 -7.656 21.685 1.00 93.56 214 ALA A O 1
ATOM 1593 N N . LEU A 1 215 ? 1.395 -5.947 20.572 1.00 94.56 215 LEU A N 1
ATOM 1594 C CA . LEU A 1 215 ? 0.535 -5.546 21.685 1.00 94.56 215 LEU A CA 1
ATOM 1595 C C . LEU A 1 215 ? -0.488 -6.638 22.020 1.00 94.56 215 LEU A C 1
ATOM 1597 O O . LEU A 1 215 ? -0.596 -7.017 23.183 1.00 94.56 215 LEU A O 1
ATOM 1601 N N . LEU A 1 216 ? -1.190 -7.189 21.028 1.00 95.00 216 LEU A N 1
ATOM 1602 C CA . LEU A 1 216 ? -2.154 -8.274 21.221 1.00 95.00 216 LEU A CA 1
ATOM 1603 C C . LEU A 1 216 ? -1.504 -9.479 21.911 1.00 95.00 216 LEU A C 1
ATOM 1605 O O . LEU A 1 216 ? -1.999 -9.942 22.937 1.00 95.00 216 LEU A O 1
ATOM 1609 N N . ALA A 1 217 ? -0.354 -9.937 21.413 1.00 94.94 217 ALA A N 1
ATOM 1610 C CA . ALA A 1 217 ? 0.381 -11.063 21.982 1.00 94.94 217 ALA A CA 1
ATOM 1611 C C . ALA A 1 217 ? 0.839 -10.790 23.423 1.00 94.94 217 ALA A C 1
ATOM 1613 O O . ALA A 1 217 ? 0.796 -11.683 24.275 1.00 94.94 217 ALA A O 1
ATOM 1614 N N . LYS A 1 218 ? 1.263 -9.555 23.722 1.00 95.69 218 LYS A N 1
ATOM 1615 C CA . LYS A 1 218 ? 1.597 -9.132 25.088 1.00 95.69 218 LYS A CA 1
ATOM 1616 C C . LYS A 1 218 ? 0.371 -9.201 25.999 1.00 95.69 218 LYS A C 1
ATOM 1618 O O . LYS A 1 218 ? 0.465 -9.778 27.081 1.00 95.69 218 LYS A O 1
ATOM 1623 N N . LEU A 1 219 ? -0.765 -8.653 25.568 1.00 95.38 219 LEU A N 1
ATOM 1624 C CA . LEU A 1 219 ? -1.992 -8.633 26.366 1.00 95.38 219 LEU A CA 1
ATOM 1625 C C . LEU A 1 219 ? -2.526 -10.040 26.612 1.00 95.38 219 LEU A C 1
ATOM 1627 O O . LEU A 1 219 ? -2.840 -10.369 27.754 1.00 95.38 219 LEU A O 1
ATOM 1631 N N . GLN A 1 220 ? -2.555 -10.894 25.587 1.00 93.31 220 GLN A N 1
ATOM 1632 C CA . GLN A 1 220 ? -3.003 -12.285 25.704 1.00 93.31 220 GLN A CA 1
ATOM 1633 C C . GLN A 1 220 ? -2.197 -13.074 26.749 1.00 93.31 220 GLN A C 1
ATOM 1635 O O . GLN A 1 220 ? -2.773 -13.879 27.476 1.00 93.31 220 GLN A O 1
ATOM 1640 N N . LYS A 1 221 ? -0.895 -12.792 26.903 1.00 93.38 221 LYS A N 1
ATOM 1641 C CA . LYS A 1 221 ? -0.052 -13.394 27.954 1.00 93.38 221 LYS A CA 1
ATOM 1642 C C . LYS A 1 221 ? -0.321 -12.839 29.356 1.00 93.38 221 LYS A C 1
ATOM 1644 O O . LYS A 1 221 ? -0.152 -13.564 30.330 1.00 93.38 221 LYS A O 1
ATOM 1649 N N . GLN A 1 222 ? -0.693 -11.564 29.472 1.00 90.06 222 GLN A N 1
ATOM 1650 C CA . GLN A 1 222 ? -0.915 -10.887 30.758 1.00 90.06 222 GLN A CA 1
ATOM 1651 C C . GLN A 1 222 ? -2.294 -11.176 31.374 1.00 90.06 222 GLN A C 1
ATOM 1653 O O . GLN A 1 222 ? -2.477 -10.974 32.573 1.00 90.06 222 GLN A O 1
ATOM 1658 N N . GLY A 1 223 ? -3.251 -11.670 30.582 1.00 89.38 223 GLY A N 1
ATOM 1659 C CA . GLY A 1 223 ? -4.642 -11.839 31.012 1.00 89.38 223 GLY A CA 1
ATOM 1660 C C . GLY A 1 223 ? -5.419 -10.515 31.043 1.00 89.38 223 GLY A C 1
ATOM 1661 O O . GLY A 1 223 ? -4.874 -9.447 30.771 1.00 89.38 223 GLY A O 1
ATOM 1662 N N . SER A 1 224 ? -6.723 -10.583 31.321 1.00 93.69 224 SER A N 1
ATOM 1663 C CA . SER A 1 224 ? -7.599 -9.402 31.379 1.00 93.69 224 SER A CA 1
ATOM 1664 C C . SER A 1 224 ? -7.440 -8.643 32.699 1.00 93.69 224 SER A C 1
ATOM 1666 O O . SER A 1 224 ? -7.523 -9.250 33.766 1.00 93.69 224 SER A O 1
ATOM 1668 N N . ASN A 1 225 ? -7.336 -7.313 32.644 1.00 92.00 225 ASN A N 1
ATOM 1669 C CA . ASN A 1 225 ? -7.376 -6.432 33.814 1.00 92.00 225 ASN A CA 1
ATOM 1670 C C . ASN A 1 225 ? -8.474 -5.359 33.684 1.00 92.00 225 ASN A C 1
ATOM 1672 O O . ASN A 1 225 ? -8.231 -4.162 33.773 1.00 92.00 225 ASN A O 1
ATOM 1676 N N . ALA A 1 226 ? -9.721 -5.788 33.493 1.00 89.00 226 ALA A N 1
ATOM 1677 C CA . ALA A 1 226 ? -10.863 -4.891 33.330 1.00 89.00 226 ALA A CA 1
ATOM 1678 C C . ALA A 1 226 ? -11.650 -4.712 34.649 1.00 89.00 226 ALA A C 1
ATOM 1680 O O . ALA A 1 226 ? -12.697 -5.345 34.825 1.00 89.00 226 ALA A O 1
ATOM 1681 N N . PRO A 1 227 ? -11.174 -3.891 35.616 1.00 87.62 227 PRO A N 1
ATOM 1682 C CA . PRO A 1 227 ? -11.861 -3.712 36.886 1.00 87.62 227 PRO A CA 1
ATOM 1683 C C . PRO A 1 227 ? -13.169 -2.957 36.676 1.00 87.62 227 PRO A C 1
ATOM 1685 O O . PRO A 1 227 ? -13.268 -2.094 35.802 1.00 87.62 227 PRO A O 1
ATOM 1688 N N . ALA A 1 228 ? -14.146 -3.196 37.553 1.00 86.31 228 ALA A N 1
ATOM 1689 C CA . ALA A 1 228 ? -15.398 -2.443 37.550 1.00 86.31 228 ALA A CA 1
ATOM 1690 C C . ALA A 1 228 ? -15.161 -0.925 37.635 1.00 86.31 228 ALA A C 1
ATOM 1692 O O . ALA A 1 228 ? -15.926 -0.159 37.056 1.00 86.31 228 ALA A O 1
ATOM 1693 N N . SER A 1 229 ? -14.106 -0.477 38.325 1.00 88.00 229 SER A N 1
ATOM 1694 C CA . SER A 1 229 ? -13.706 0.929 38.378 1.00 88.00 229 SER A CA 1
ATOM 1695 C C . SER A 1 229 ? -12.197 1.106 38.418 1.00 88.00 229 SER A C 1
ATOM 1697 O O . SER A 1 229 ? -11.509 0.393 39.144 1.00 88.00 229 SER A O 1
ATOM 1699 N N . CYS A 1 230 ? -11.708 2.090 37.669 1.00 88.81 230 CYS A N 1
ATOM 1700 C CA . CYS A 1 230 ? -10.321 2.517 37.634 1.00 88.81 230 CYS A CA 1
ATOM 1701 C C . CYS A 1 230 ? -10.291 4.049 37.744 1.00 88.81 230 CYS A C 1
ATOM 1703 O O . CYS A 1 230 ? -10.836 4.751 36.893 1.00 88.81 230 CYS A O 1
ATOM 1705 N N . SER A 1 231 ? -9.749 4.583 38.836 1.00 89.25 231 SER A N 1
ATOM 1706 C CA . SER A 1 231 ? -9.946 5.980 39.239 1.00 89.25 231 SER A CA 1
ATOM 1707 C C . SER A 1 231 ? -8.687 6.830 39.058 1.00 89.25 231 SER A C 1
ATOM 1709 O O . SER A 1 231 ? -7.627 6.339 38.687 1.00 89.25 231 SER A O 1
ATOM 1711 N N . ASN A 1 232 ? -8.793 8.122 39.378 1.00 85.19 232 ASN A N 1
ATOM 1712 C CA . ASN A 1 232 ? -7.646 9.033 39.424 1.00 85.19 232 ASN A CA 1
ATOM 1713 C C . ASN A 1 232 ? -6.950 9.042 40.797 1.00 85.19 232 ASN A C 1
ATOM 1715 O O . ASN A 1 232 ? -6.197 9.969 41.086 1.00 85.19 232 ASN A O 1
ATOM 1719 N N . ALA A 1 233 ? -7.221 8.073 41.677 1.00 88.31 233 ALA A N 1
ATOM 1720 C CA . ALA A 1 233 ? -6.503 7.958 42.945 1.00 88.31 233 ALA A CA 1
ATOM 1721 C C . ALA A 1 233 ? -5.056 7.497 42.702 1.00 88.31 233 ALA A C 1
ATOM 1723 O O . ALA A 1 233 ? -4.811 6.714 41.788 1.00 88.31 233 ALA A O 1
ATOM 1724 N N . LYS A 1 234 ? -4.103 7.934 43.540 1.00 85.69 234 LYS A N 1
ATOM 1725 C CA . LYS A 1 234 ? -2.672 7.571 43.414 1.00 85.69 234 LYS A CA 1
ATOM 1726 C C . LYS A 1 234 ? -2.411 6.062 43.408 1.00 85.69 234 LYS A C 1
ATOM 1728 O O . LYS A 1 234 ? -1.427 5.616 42.839 1.00 85.69 234 LYS A O 1
ATOM 1733 N N . THR A 1 235 ? -3.285 5.286 44.041 1.00 85.38 235 THR A N 1
ATOM 1734 C CA . THR A 1 235 ? -3.200 3.822 44.109 1.00 85.38 235 THR A CA 1
ATOM 1735 C C . THR A 1 235 ? -3.789 3.117 42.885 1.00 85.38 235 THR A C 1
ATOM 1737 O O . THR A 1 235 ? -3.684 1.899 42.780 1.00 85.38 235 THR A O 1
ATOM 1740 N N . SER A 1 236 ? -4.441 3.844 41.972 1.00 88.81 236 SER A N 1
ATOM 1741 C CA . SER A 1 236 ? -5.096 3.260 40.804 1.00 88.81 236 SER A CA 1
ATOM 1742 C C . SER A 1 236 ? -4.152 3.170 39.609 1.00 88.81 236 SER A C 1
ATOM 1744 O O . SER A 1 236 ? -3.391 4.093 39.327 1.00 88.81 236 SER A O 1
ATOM 1746 N N . THR A 1 237 ? -4.284 2.099 38.828 1.00 86.50 237 THR A N 1
ATOM 1747 C CA . THR A 1 237 ? -3.601 1.945 37.535 1.00 86.50 237 THR A CA 1
ATOM 1748 C C . THR A 1 237 ? -4.032 2.988 36.502 1.00 86.50 237 THR A C 1
ATOM 1750 O O . THR A 1 237 ? -3.310 3.207 35.538 1.00 86.50 237 THR A O 1
ATOM 1753 N N . CYS A 1 238 ? -5.166 3.671 36.704 1.00 89.88 238 CYS A N 1
ATOM 1754 C CA . CYS A 1 238 ? -5.634 4.765 35.848 1.00 89.88 238 CYS A CA 1
ATOM 1755 C C . CYS A 1 238 ? -5.273 6.154 36.379 1.00 89.88 238 CYS A C 1
ATOM 1757 O O . CYS A 1 238 ? -5.836 7.148 35.915 1.00 89.88 238 CYS A O 1
ATOM 1759 N N . HIS A 1 239 ? -4.325 6.250 37.316 1.00 89.25 239 HIS A N 1
ATOM 1760 C CA . HIS A 1 239 ? -3.845 7.537 37.796 1.00 89.25 239 HIS A CA 1
ATOM 1761 C C . HIS A 1 239 ? -3.392 8.441 36.635 1.00 89.25 239 HIS A C 1
ATOM 1763 O O . HIS A 1 239 ? -2.906 7.987 35.596 1.00 89.25 239 HIS A O 1
ATOM 1769 N N . LYS A 1 240 ? -3.553 9.751 36.819 1.00 86.88 240 LYS A N 1
ATOM 1770 C CA . LYS A 1 240 ? -3.263 10.756 35.789 1.00 86.88 240 LYS A CA 1
ATOM 1771 C C . LYS A 1 240 ? -1.775 10.850 35.413 1.00 86.88 240 LYS A C 1
ATOM 1773 O O . LYS A 1 240 ? -1.461 11.246 34.304 1.00 86.88 240 LYS A O 1
ATOM 1778 N N . GLU A 1 241 ? -0.876 10.478 36.328 1.00 88.94 241 GLU A N 1
ATOM 1779 C CA . GLU A 1 241 ? 0.590 10.543 36.142 1.00 88.94 241 GLU A CA 1
ATOM 1780 C C . GLU A 1 241 ? 1.177 9.264 35.526 1.00 88.94 241 GLU A C 1
ATOM 1782 O O . GLU A 1 241 ? 2.391 9.081 35.492 1.00 88.94 241 GLU A O 1
ATOM 1787 N N . VAL A 1 242 ? 0.331 8.346 35.059 1.00 91.69 242 VAL A N 1
ATOM 1788 C CA . VAL A 1 242 ? 0.795 7.164 34.332 1.00 91.69 242 VAL A CA 1
ATOM 1789 C C . VAL A 1 242 ? 1.473 7.605 33.030 1.00 91.69 242 VAL A C 1
ATOM 1791 O O . VAL A 1 242 ? 0.995 8.509 32.348 1.00 91.69 242 VAL A O 1
ATOM 1794 N N . ALA A 1 243 ? 2.587 6.961 32.678 1.00 92.69 243 ALA A N 1
ATOM 1795 C CA . ALA A 1 243 ? 3.333 7.292 31.469 1.00 92.69 243 ALA A CA 1
ATOM 1796 C C . ALA A 1 243 ? 2.514 7.014 30.195 1.00 92.69 243 ALA A C 1
ATOM 1798 O O . ALA A 1 243 ? 1.806 5.999 30.122 1.00 92.69 243 ALA A O 1
ATOM 1799 N N . ARG A 1 244 ? 2.661 7.876 29.175 1.00 93.50 244 ARG A N 1
ATOM 1800 C CA . ARG A 1 244 ? 2.120 7.657 27.819 1.00 93.50 244 ARG A CA 1
ATOM 1801 C C . ARG A 1 244 ? 2.485 6.248 27.336 1.00 93.50 244 ARG A C 1
ATOM 1803 O O . ARG A 1 244 ? 3.600 5.785 27.559 1.00 93.50 244 ARG A O 1
ATOM 1810 N N . GLY A 1 245 ? 1.548 5.561 26.688 1.00 94.25 245 GLY A N 1
ATOM 1811 C CA . GLY A 1 245 ? 1.759 4.207 26.168 1.00 94.25 245 GLY A CA 1
ATOM 1812 C C . GLY A 1 245 ? 1.518 3.085 27.179 1.00 94.25 245 GLY A C 1
ATOM 1813 O O . GLY A 1 245 ? 1.472 1.917 26.792 1.00 94.25 245 GLY A O 1
ATOM 1814 N N . SER A 1 246 ? 1.306 3.401 28.459 1.00 94.88 246 SER A N 1
ATOM 1815 C CA . SER A 1 246 ? 0.943 2.386 29.450 1.00 94.88 246 SER A CA 1
ATOM 1816 C C . SER A 1 246 ? -0.470 1.867 29.197 1.00 94.88 246 SER A C 1
ATOM 1818 O O . SER A 1 246 ? -1.412 2.651 29.068 1.00 94.88 246 SER A O 1
ATOM 1820 N N . VAL A 1 247 ? -0.630 0.545 29.190 1.00 96.19 247 VAL A N 1
ATOM 1821 C CA . VAL A 1 247 ? -1.950 -0.096 29.183 1.00 96.19 247 VAL A CA 1
ATOM 1822 C C . VAL A 1 247 ? -2.516 -0.031 30.597 1.00 96.19 247 VAL A C 1
ATOM 1824 O O . VAL A 1 247 ? -1.961 -0.636 31.513 1.00 96.19 247 VAL A O 1
ATOM 1827 N N . VAL A 1 248 ? -3.605 0.714 30.779 1.00 95.75 248 VAL A N 1
ATOM 1828 C CA . VAL A 1 248 ? -4.232 0.918 32.096 1.00 95.75 248 VAL A CA 1
ATOM 1829 C C . VAL A 1 248 ? -5.397 -0.036 32.352 1.00 95.75 248 VAL A C 1
ATOM 1831 O O . VAL A 1 248 ? -5.666 -0.365 33.507 1.00 95.75 248 VAL A O 1
ATOM 1834 N N . VAL A 1 249 ? -6.059 -0.484 31.278 1.00 97.06 249 VAL A N 1
ATOM 1835 C CA . VAL A 1 249 ? -7.134 -1.486 31.273 1.00 97.06 249 VAL A CA 1
ATOM 1836 C C . VAL A 1 249 ? -7.058 -2.301 29.976 1.00 97.06 249 VAL A C 1
ATOM 1838 O O . VAL A 1 249 ? -6.851 -1.734 28.908 1.00 97.06 249 VAL A O 1
ATOM 1841 N N . ASN A 1 250 ? -7.276 -3.610 30.039 1.00 97.38 250 ASN A N 1
ATOM 1842 C CA . ASN A 1 250 ? -7.452 -4.496 28.895 1.00 97.38 250 ASN A CA 1
ATOM 1843 C C . ASN A 1 250 ? -8.480 -5.590 29.187 1.00 97.38 250 ASN A C 1
ATOM 1845 O O . ASN A 1 250 ? -8.668 -6.019 30.330 1.00 97.38 250 ASN A O 1
ATOM 1849 N N . TYR A 1 251 ? -9.097 -6.090 28.124 1.00 98.06 251 TYR A N 1
ATOM 1850 C CA . TYR A 1 251 ? -9.940 -7.276 28.165 1.00 98.06 251 TYR A CA 1
ATOM 1851 C C . TYR A 1 251 ? -9.589 -8.179 26.991 1.00 98.06 251 TYR A C 1
ATOM 1853 O O . TYR A 1 251 ? -9.583 -7.732 25.845 1.00 98.06 251 TYR A O 1
ATOM 1861 N N . ASN A 1 252 ? -9.284 -9.435 27.297 1.00 97.12 252 ASN A N 1
ATOM 1862 C CA . ASN A 1 252 ? -8.901 -10.454 26.335 1.00 97.12 252 ASN A CA 1
ATOM 1863 C C . ASN A 1 252 ? -10.037 -11.443 26.099 1.00 97.12 252 ASN A C 1
ATOM 1865 O O . ASN A 1 252 ? -10.708 -11.884 27.036 1.00 97.12 252 ASN A O 1
ATOM 1869 N N . GLN A 1 253 ? -10.159 -11.836 24.843 1.00 96.12 253 GLN A N 1
ATOM 1870 C CA . GLN A 1 253 ? -10.913 -12.978 24.354 1.00 96.12 253 GLN A CA 1
ATOM 1871 C C . GLN A 1 253 ? -9.927 -13.994 23.745 1.00 96.12 253 GLN A C 1
ATOM 1873 O O . GLN A 1 253 ? -8.713 -13.876 23.940 1.00 96.12 253 GLN A O 1
ATOM 1878 N N . ALA A 1 254 ? -10.421 -15.022 23.055 1.00 95.19 254 ALA A N 1
ATOM 1879 C CA . ALA A 1 254 ? -9.566 -16.029 22.436 1.00 95.19 254 ALA A CA 1
ATOM 1880 C C . ALA A 1 254 ? -8.853 -15.480 21.190 1.00 95.19 254 ALA A C 1
ATOM 1882 O O . ALA A 1 254 ? -7.650 -15.693 21.036 1.00 95.19 254 ALA A O 1
ATOM 1883 N N . TYR A 1 255 ? -9.570 -14.740 20.340 1.00 95.25 255 TYR A N 1
ATOM 1884 C CA . TYR A 1 255 ? -9.043 -14.221 19.069 1.00 95.25 255 TYR A CA 1
ATOM 1885 C C . TYR A 1 255 ? -8.750 -12.720 19.098 1.00 95.25 255 TYR A C 1
ATOM 1887 O O . TYR A 1 255 ? -7.982 -12.205 18.285 1.00 95.25 255 TYR A O 1
ATOM 1895 N N . SER A 1 256 ? -9.351 -12.006 20.044 1.00 96.12 256 SER A N 1
ATOM 1896 C CA . SER A 1 256 ? -9.331 -10.550 20.072 1.00 96.12 256 SER A CA 1
ATOM 1897 C C . SER A 1 256 ? -9.167 -9.971 21.475 1.00 96.12 256 SER A C 1
ATOM 1899 O O . SER A 1 256 ? -9.423 -10.630 22.480 1.00 96.12 256 SER A O 1
ATOM 1901 N N . SER A 1 257 ? -8.753 -8.711 21.549 1.00 97.38 257 SER A N 1
ATOM 1902 C CA . SER A 1 257 ? -8.650 -7.940 22.787 1.00 97.38 257 SER A CA 1
ATOM 1903 C C . SER A 1 257 ? -9.038 -6.484 22.541 1.00 97.38 257 SER A C 1
ATOM 1905 O O . SER A 1 257 ? -8.969 -5.993 21.417 1.00 97.38 257 SER A O 1
ATOM 1907 N N . TYR A 1 258 ? -9.357 -5.749 23.603 1.00 97.75 258 TYR A N 1
ATOM 1908 C CA . TYR A 1 258 ? -9.219 -4.291 23.590 1.00 97.75 258 TYR A CA 1
ATOM 1909 C C . TYR A 1 258 ? -8.244 -3.825 24.667 1.00 97.75 258 TYR A C 1
ATOM 1911 O O . TYR A 1 258 ? -8.061 -4.484 25.695 1.00 97.75 258 TYR A O 1
ATOM 1919 N N . ALA A 1 259 ? -7.650 -2.659 24.433 1.00 97.44 259 ALA A N 1
ATOM 1920 C CA . ALA A 1 259 ? -6.742 -1.984 25.340 1.00 97.44 259 ALA A CA 1
ATOM 1921 C C . ALA A 1 259 ? -7.137 -0.517 25.513 1.00 97.44 259 ALA A C 1
ATOM 1923 O O . ALA A 1 259 ? -7.490 0.174 24.556 1.00 97.44 259 ALA A O 1
ATOM 1924 N N . VAL A 1 260 ? -7.021 -0.040 26.746 1.00 97.19 260 VAL A N 1
ATOM 1925 C CA . VAL A 1 260 ? -7.086 1.370 27.109 1.00 97.19 260 VAL A CA 1
ATOM 1926 C C . VAL A 1 260 ? -5.667 1.820 27.403 1.00 97.19 260 VAL A C 1
ATOM 1928 O O . VAL A 1 260 ? -5.027 1.312 28.329 1.00 97.19 260 VAL A O 1
ATOM 1931 N N . ILE A 1 261 ? -5.163 2.739 26.589 1.00 96.00 261 ILE A N 1
ATOM 1932 C CA . ILE A 1 261 ? -3.761 3.149 26.599 1.00 96.00 261 ILE A CA 1
ATOM 1933 C C . ILE A 1 261 ? -3.676 4.615 26.991 1.00 96.00 261 ILE A C 1
ATOM 1935 O O . ILE A 1 261 ? -4.406 5.455 26.472 1.00 96.00 261 ILE A O 1
ATOM 1939 N N . ARG A 1 262 ? -2.781 4.923 27.924 1.00 95.00 262 ARG A N 1
ATOM 1940 C CA . ARG A 1 262 ? -2.576 6.280 28.418 1.00 95.00 262 ARG A CA 1
ATOM 1941 C C . ARG A 1 262 ? -2.016 7.180 27.314 1.00 95.00 262 ARG A C 1
ATOM 1943 O O . ARG A 1 262 ? -0.985 6.871 26.718 1.00 95.00 262 ARG A O 1
ATOM 1950 N N . GLU A 1 263 ? -2.680 8.308 27.103 1.00 93.38 263 GLU A N 1
ATOM 1951 C CA . GLU A 1 263 ? -2.204 9.408 26.263 1.00 93.38 263 GLU A CA 1
ATOM 1952 C C . GLU A 1 263 ? -1.282 10.343 27.049 1.00 93.38 263 GLU A C 1
ATOM 1954 O O . GLU A 1 263 ? -1.169 10.239 28.275 1.00 93.38 263 GLU A O 1
ATOM 1959 N N . THR A 1 264 ? -0.653 11.296 26.360 1.00 88.44 264 THR A N 1
ATOM 1960 C CA . THR A 1 264 ? 0.005 12.423 27.031 1.00 88.44 264 THR A CA 1
ATOM 1961 C C . THR A 1 264 ? -1.032 13.207 27.831 1.00 88.44 264 THR A C 1
ATOM 1963 O O . THR A 1 264 ? -1.866 13.919 27.274 1.00 88.44 264 THR A O 1
ATOM 1966 N N . TYR A 1 265 ? -0.990 13.075 29.155 1.00 81.44 265 TYR A N 1
ATOM 1967 C CA . TYR A 1 265 ? -1.904 13.793 30.030 1.00 81.44 265 TYR A CA 1
ATOM 1968 C C . TYR A 1 265 ? -1.523 15.273 30.099 1.00 81.44 265 TYR A C 1
ATOM 1970 O O . TYR A 1 265 ? -0.460 15.630 30.605 1.00 81.44 265 TYR A O 1
ATOM 1978 N N . ASN A 1 266 ? -2.423 16.135 29.630 1.00 74.00 266 ASN A N 1
ATOM 1979 C CA . ASN A 1 266 ? -2.316 17.578 29.774 1.00 74.00 266 ASN A CA 1
ATOM 1980 C C . ASN A 1 266 ? -3.612 18.117 30.401 1.00 74.00 266 ASN A C 1
ATOM 1982 O O . ASN A 1 266 ? -4.709 17.861 29.913 1.00 74.00 266 ASN A O 1
ATOM 1986 N N . ASN A 1 267 ? -3.497 18.845 31.514 1.00 69.00 267 ASN A N 1
ATOM 1987 C CA . ASN A 1 267 ? -4.656 19.452 32.174 1.00 69.00 267 ASN A CA 1
ATOM 1988 C C . ASN A 1 267 ? -5.145 20.735 31.496 1.00 69.00 267 ASN A C 1
ATOM 1990 O O . ASN A 1 267 ? -6.304 21.104 31.680 1.00 69.00 267 ASN A O 1
ATOM 1994 N N . GLU A 1 268 ? -4.272 21.390 30.739 1.00 66.44 268 GLU A N 1
ATOM 1995 C CA . GLU A 1 268 ? -4.509 22.672 30.077 1.00 66.44 268 GLU A CA 1
ATOM 1996 C C . GLU A 1 268 ? -5.113 22.484 28.683 1.00 66.44 268 GLU A C 1
ATOM 1998 O O . GLU A 1 268 ? -5.887 23.321 28.229 1.00 66.44 268 GLU A O 1
ATOM 2003 N N . ASN A 1 269 ? -4.820 21.353 28.033 1.00 64.88 269 ASN A N 1
ATOM 2004 C CA . ASN A 1 269 ? -5.329 21.017 26.709 1.00 64.88 269 ASN A CA 1
ATOM 2005 C C . ASN A 1 269 ? -6.278 19.808 26.824 1.00 64.88 269 ASN A C 1
ATOM 2007 O O . ASN A 1 269 ? -5.821 18.740 27.231 1.00 64.88 269 ASN A O 1
ATOM 2011 N N . PRO A 1 270 ? -7.585 19.927 26.516 1.00 61.72 270 PRO A N 1
ATOM 2012 C CA . PRO A 1 270 ? -8.608 18.914 26.808 1.00 61.72 270 PRO A CA 1
ATOM 2013 C C . PRO A 1 270 ? -8.559 17.687 25.879 1.00 61.72 270 PRO A C 1
ATOM 2015 O O . PRO A 1 270 ? -9.596 17.114 25.548 1.00 61.72 270 PRO A O 1
ATOM 2018 N N . GLN A 1 271 ? -7.363 17.275 25.466 1.00 77.06 271 GLN A N 1
ATOM 2019 C CA . GLN A 1 271 ? -7.165 16.042 24.723 1.00 77.06 271 GLN A CA 1
ATOM 2020 C C . GLN A 1 271 ? -7.589 14.833 25.574 1.00 77.06 271 GLN A C 1
ATOM 2022 O O . GLN A 1 271 ? -7.542 14.884 26.813 1.00 77.06 271 GLN A O 1
ATOM 2027 N N . PRO A 1 272 ? -8.010 13.731 24.935 1.00 86.31 272 PRO A N 1
ATOM 2028 C CA . PRO A 1 272 ? -8.266 12.478 25.623 1.00 86.31 272 PRO A CA 1
ATOM 2029 C C . PRO A 1 272 ? -7.110 12.072 26.518 1.00 86.31 272 PRO A C 1
ATOM 2031 O O . PRO A 1 272 ? -5.966 12.030 26.086 1.00 86.31 272 PRO A O 1
ATOM 2034 N N . SER A 1 273 ? -7.409 11.711 27.765 1.00 91.62 273 SER A N 1
ATOM 2035 C CA . SER A 1 273 ? -6.392 11.127 28.644 1.00 91.62 273 SER A CA 1
ATOM 2036 C C . SER A 1 273 ? -6.098 9.663 28.294 1.00 91.62 273 SER A C 1
ATOM 2038 O O . SER A 1 273 ? -5.093 9.118 28.744 1.00 91.62 273 SER A O 1
ATOM 2040 N N . ASN A 1 274 ? -6.979 9.007 27.538 1.00 94.19 274 ASN A N 1
ATOM 2041 C CA . ASN A 1 274 ? -6.879 7.605 27.151 1.00 94.19 274 ASN A CA 1
ATOM 2042 C C . ASN A 1 274 ? -7.232 7.441 25.668 1.00 94.19 274 ASN A C 1
ATOM 2044 O O . ASN A 1 274 ? -8.192 8.054 25.204 1.00 94.19 274 ASN A O 1
ATOM 2048 N N . ALA A 1 275 ? -6.521 6.549 24.987 1.00 95.00 275 ALA A N 1
ATOM 2049 C CA . ALA A 1 275 ? -6.918 5.955 23.719 1.00 95.00 275 ALA A CA 1
ATOM 2050 C C . ALA A 1 275 ? -7.568 4.591 23.952 1.00 95.00 275 ALA A C 1
ATOM 2052 O O . ALA A 1 275 ? -7.161 3.844 24.846 1.00 95.00 275 ALA A O 1
ATOM 2053 N N . PHE A 1 276 ? -8.534 4.246 23.106 1.00 96.50 276 PHE A N 1
ATOM 2054 C CA . PHE A 1 276 ? -9.235 2.965 23.132 1.00 96.50 276 PHE A CA 1
ATOM 2055 C C . PHE A 1 276 ? -8.971 2.230 21.824 1.00 96.50 276 PHE A C 1
ATOM 2057 O O . PHE A 1 276 ? -9.438 2.655 20.773 1.00 96.50 276 PHE A O 1
ATOM 2064 N N . ILE A 1 277 ? -8.208 1.140 21.889 1.00 95.69 277 ILE A N 1
ATOM 2065 C CA . ILE A 1 277 ? -7.777 0.384 20.710 1.00 95.69 277 ILE A CA 1
ATOM 2066 C C . ILE A 1 277 ? -8.332 -1.032 20.792 1.00 95.69 277 ILE A C 1
ATOM 2068 O O . ILE A 1 277 ? -8.205 -1.691 21.826 1.00 95.69 277 ILE A O 1
ATOM 2072 N N . VAL A 1 278 ? -8.910 -1.513 19.694 1.00 95.88 278 VAL A N 1
ATOM 2073 C CA . VAL A 1 278 ? -9.278 -2.921 19.526 1.00 95.88 278 VAL A CA 1
ATOM 2074 C C . VAL A 1 278 ? -8.234 -3.668 18.704 1.00 95.88 278 VAL A C 1
ATOM 2076 O O . VAL A 1 278 ? -7.591 -3.106 17.821 1.00 95.88 278 VAL A O 1
ATOM 2079 N N . LEU A 1 279 ? -8.025 -4.937 19.033 1.00 94.94 279 LEU A N 1
ATOM 2080 C CA . LEU A 1 279 ? -6.900 -5.735 18.567 1.00 94.94 279 LEU A CA 1
ATOM 2081 C C . LEU A 1 279 ? -7.386 -7.129 18.171 1.00 94.94 279 LEU A C 1
ATOM 2083 O O . LEU A 1 279 ? -7.994 -7.831 18.973 1.00 94.94 279 LEU A O 1
ATOM 2087 N N . ALA A 1 280 ? -7.067 -7.537 16.950 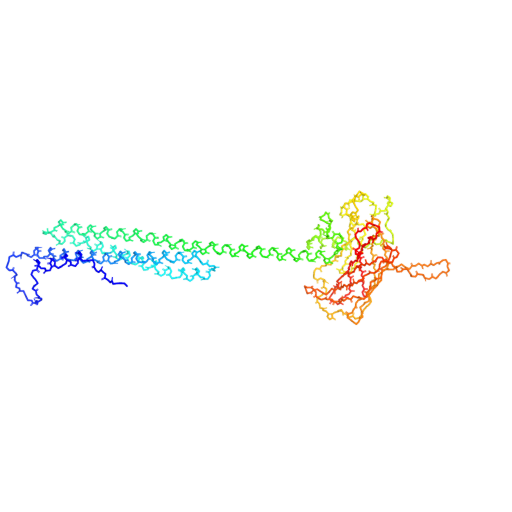1.00 93.50 280 ALA A N 1
ATOM 2088 C CA . ALA A 1 280 ? -7.206 -8.895 16.438 1.00 93.50 280 ALA A CA 1
ATOM 2089 C C . ALA A 1 280 ? -6.128 -9.106 15.368 1.00 93.50 280 ALA A C 1
ATOM 2091 O O . ALA A 1 280 ? -5.655 -8.132 14.772 1.00 93.50 280 ALA A O 1
ATOM 2092 N N . LYS A 1 281 ? -5.725 -10.355 15.125 1.00 91.25 281 LYS A N 1
ATOM 2093 C CA . LYS A 1 281 ? -4.848 -10.664 13.987 1.00 91.25 281 LYS A CA 1
ATOM 2094 C C . LYS A 1 281 ? -5.638 -10.545 12.693 1.00 91.25 281 LYS A C 1
ATOM 2096 O O . LYS A 1 281 ? -6.808 -10.919 12.665 1.00 91.25 281 LYS A O 1
ATOM 2101 N N . GLU A 1 282 ? -4.995 -10.109 11.609 1.00 88.19 282 GLU A N 1
ATOM 2102 C CA . GLU A 1 282 ? -5.662 -10.042 10.297 1.00 88.19 282 GLU A CA 1
ATOM 2103 C C . GLU A 1 282 ? -6.192 -11.419 9.861 1.00 88.19 282 GLU A C 1
ATOM 2105 O O . GLU A 1 282 ? -7.279 -11.507 9.298 1.00 88.19 282 GLU A O 1
ATOM 2110 N N . SER A 1 283 ? -5.474 -12.498 10.196 1.00 90.94 283 SER A N 1
ATOM 2111 C CA . SER A 1 283 ? -5.883 -13.882 9.919 1.00 90.94 283 SER A CA 1
ATOM 2112 C C . SER A 1 283 ? -7.117 -14.349 10.689 1.00 90.94 283 SER A C 1
ATOM 2114 O O . SER A 1 283 ? -7.738 -15.331 10.290 1.00 90.94 283 SER A O 1
ATOM 2116 N N . ASP A 1 284 ? -7.439 -13.687 11.802 1.00 94.62 284 ASP A N 1
ATOM 2117 C CA . ASP A 1 284 ? -8.541 -14.071 12.682 1.00 94.62 284 ASP A CA 1
ATOM 2118 C C . ASP A 1 284 ? -9.805 -13.252 12.385 1.00 94.62 284 ASP A C 1
ATOM 2120 O O . ASP A 1 284 ? -10.861 -13.546 12.933 1.00 94.62 284 ASP A O 1
ATOM 2124 N N . LEU A 1 285 ? -9.739 -12.230 11.525 1.00 94.50 285 LEU A N 1
ATOM 2125 C CA . LEU A 1 285 ? -10.911 -11.443 11.145 1.00 94.50 285 LEU A CA 1
ATOM 2126 C C . LEU A 1 285 ? -11.901 -12.299 10.348 1.00 94.50 285 LEU A C 1
ATOM 2128 O O . LEU A 1 285 ? -11.518 -13.029 9.431 1.00 94.50 285 LEU A O 1
ATOM 2132 N N . THR A 1 286 ? -13.193 -12.188 10.661 1.00 96.38 286 THR A N 1
ATOM 2133 C CA . THR A 1 286 ? -14.229 -12.864 9.875 1.00 96.38 286 THR A CA 1
ATOM 2134 C C . THR A 1 286 ? -14.312 -12.223 8.491 1.00 96.38 286 THR A C 1
ATOM 2136 O O . THR A 1 286 ? -14.536 -11.018 8.369 1.00 96.38 286 THR A O 1
ATOM 2139 N N . THR A 1 287 ? -14.166 -13.029 7.440 1.00 95.81 287 THR A N 1
ATOM 2140 C CA . THR A 1 287 ? -14.244 -12.577 6.039 1.00 95.81 287 THR A CA 1
ATOM 2141 C C . THR A 1 287 ? -15.484 -13.092 5.307 1.00 95.81 287 THR A C 1
ATOM 2143 O O . THR A 1 287 ? -15.915 -12.503 4.318 1.00 95.81 287 THR A O 1
ATOM 2146 N N . ASP A 1 288 ? -16.106 -14.158 5.814 1.00 96.44 288 ASP A N 1
ATOM 2147 C CA . ASP A 1 288 ? -17.337 -14.719 5.262 1.00 96.44 288 ASP A CA 1
ATOM 2148 C C . ASP A 1 288 ? -18.570 -14.096 5.929 1.00 96.44 288 ASP A C 1
ATOM 2150 O O . ASP A 1 288 ? -18.840 -14.315 7.112 1.00 96.44 288 ASP A O 1
ATOM 2154 N N . ARG A 1 289 ? -19.364 -13.341 5.159 1.00 95.94 289 ARG A N 1
ATOM 2155 C CA . ARG A 1 289 ? -20.612 -12.743 5.651 1.00 95.94 289 ARG A CA 1
ATOM 2156 C C . ARG A 1 289 ? -21.605 -13.797 6.137 1.00 95.94 289 ARG A C 1
ATOM 2158 O O . ARG A 1 289 ? -22.368 -13.500 7.056 1.00 95.94 289 ARG A O 1
ATOM 2165 N N . ALA A 1 290 ? -21.609 -14.999 5.563 1.00 96.50 290 ALA A N 1
ATOM 2166 C CA . ALA A 1 290 ? -22.540 -16.058 5.947 1.00 96.50 290 ALA A CA 1
ATOM 2167 C C . ALA A 1 290 ? -22.263 -16.619 7.352 1.00 96.50 290 ALA A C 1
ATOM 2169 O O . ALA A 1 290 ? -23.174 -17.156 7.983 1.00 96.50 290 ALA A O 1
ATOM 2170 N N . ALA A 1 291 ? -21.045 -16.444 7.878 1.00 97.06 291 ALA A N 1
ATOM 2171 C CA . ALA A 1 291 ? -20.698 -16.827 9.246 1.00 97.06 291 ALA A CA 1
ATOM 2172 C C . ALA A 1 291 ? -21.451 -16.001 10.308 1.00 97.06 291 ALA A C 1
ATOM 2174 O O . ALA A 1 291 ? -21.691 -16.474 11.421 1.00 97.06 291 ALA A O 1
ATOM 2175 N N . VAL A 1 292 ? -21.855 -14.771 9.970 1.00 97.12 292 VAL A N 1
ATOM 2176 C CA . VAL A 1 292 ? -22.573 -13.875 10.880 1.00 97.12 292 VAL A CA 1
ATOM 2177 C C . VAL A 1 292 ? -24.072 -14.176 10.837 1.00 97.12 292 VAL A C 1
ATOM 2179 O O . VAL A 1 292 ? -24.815 -13.677 9.987 1.00 97.12 292 VAL A O 1
ATOM 2182 N N . VAL A 1 293 ? -24.498 -14.996 11.795 1.00 96.69 293 VAL A N 1
ATOM 2183 C CA . VAL A 1 293 ? -25.882 -15.447 12.007 1.00 96.69 293 VAL A CA 1
ATOM 2184 C C . VAL A 1 293 ? -26.520 -14.763 13.219 1.00 96.69 293 VAL A C 1
ATOM 2186 O O . VAL A 1 293 ? -25.827 -14.127 14.011 1.00 96.69 293 VAL A O 1
ATOM 2189 N N . ASN A 1 294 ? -27.832 -14.945 13.409 1.00 98.12 294 ASN A N 1
ATOM 2190 C CA . ASN A 1 294 ? -28.517 -14.459 14.608 1.00 98.12 294 ASN A CA 1
ATOM 2191 C C . ASN A 1 294 ? -27.836 -14.995 15.880 1.00 98.12 294 ASN A C 1
ATOM 2193 O O . ASN A 1 294 ? -27.658 -16.207 16.043 1.00 98.12 294 ASN A O 1
ATOM 2197 N N . ALA A 1 295 ? -27.425 -14.087 16.762 1.00 98.12 295 ALA A N 1
ATOM 2198 C CA . ALA A 1 295 ? -26.577 -14.389 17.910 1.00 98.12 295 ALA A CA 1
ATOM 2199 C C . ALA A 1 295 ? -26.620 -13.261 18.947 1.00 98.12 295 ALA A C 1
ATOM 2201 O O . ALA A 1 295 ? -26.908 -12.112 18.612 1.00 98.12 295 ALA A O 1
ATOM 2202 N N . THR A 1 296 ? -26.270 -13.580 20.192 1.00 98.62 296 THR A N 1
ATOM 2203 C CA . THR A 1 296 ? -26.080 -12.591 21.258 1.00 98.62 296 THR A CA 1
ATOM 2204 C C . THR A 1 296 ? -24.659 -12.706 21.778 1.00 98.62 296 THR A C 1
ATOM 2206 O O . THR A 1 296 ? -24.292 -13.722 22.345 1.00 98.62 296 THR A O 1
ATOM 2209 N N . TYR A 1 297 ? -23.880 -11.647 21.625 1.00 98.75 297 TYR A N 1
ATOM 2210 C CA . TYR A 1 297 ? -22.528 -11.532 22.141 1.00 98.75 297 TYR A CA 1
ATOM 2211 C C . TYR A 1 297 ? -22.564 -10.862 23.504 1.00 98.75 297 TYR A C 1
ATOM 2213 O O . TYR A 1 297 ? -23.183 -9.811 23.658 1.00 98.75 297 TYR A O 1
ATOM 2221 N N . THR A 1 298 ? -21.873 -11.429 24.486 1.00 98.62 298 THR A N 1
ATOM 2222 C CA . THR A 1 298 ? -21.766 -10.870 25.837 1.00 98.62 298 THR A CA 1
ATOM 2223 C C . THR A 1 298 ? -20.310 -10.697 26.236 1.00 98.62 298 THR A C 1
ATOM 2225 O O . THR A 1 298 ? -19.441 -11.473 25.840 1.00 98.62 298 THR A O 1
ATOM 2228 N N . GLY A 1 299 ? -20.018 -9.662 27.018 1.00 98.12 299 GLY A N 1
ATOM 2229 C CA . GLY A 1 299 ? -18.651 -9.406 27.456 1.00 98.12 299 GLY A CA 1
ATOM 2230 C C . GLY A 1 299 ? -18.516 -8.131 28.266 1.00 98.12 299 GLY A C 1
ATOM 2231 O O . GLY A 1 299 ? -19.343 -7.848 29.139 1.00 98.12 299 GLY A O 1
ATOM 2232 N N . LYS A 1 300 ? -17.451 -7.376 28.000 1.00 98.25 300 LYS A N 1
ATOM 2233 C CA . LYS A 1 300 ? -17.117 -6.153 28.734 1.00 98.25 300 LYS A CA 1
ATOM 2234 C C . LYS A 1 300 ? -16.916 -4.979 27.790 1.00 98.25 300 LYS A C 1
ATOM 2236 O O . LYS A 1 300 ? -16.462 -5.136 26.660 1.00 98.25 300 LYS A O 1
ATOM 2241 N N . ALA A 1 301 ? -17.228 -3.796 28.299 1.00 98.25 301 ALA A N 1
ATOM 2242 C CA . ALA A 1 301 ? -16.873 -2.531 27.682 1.00 98.25 301 ALA A CA 1
ATOM 2243 C C . ALA A 1 301 ? -16.176 -1.643 28.705 1.00 98.25 301 ALA A C 1
ATOM 2245 O O . ALA A 1 301 ? -16.624 -1.558 29.850 1.00 98.25 301 ALA A O 1
ATOM 2246 N N . SER A 1 302 ? -15.117 -0.955 28.291 1.00 98.06 302 SER A N 1
ATOM 2247 C CA . SER A 1 302 ? -14.421 0.040 29.104 1.00 98.06 302 SER A CA 1
ATOM 2248 C C . SER A 1 302 ? -14.504 1.408 28.438 1.00 98.06 302 SER A C 1
ATOM 2250 O O . SER A 1 302 ? -14.315 1.513 27.229 1.00 98.06 302 SER A O 1
ATOM 2252 N N . TYR A 1 303 ? -14.772 2.457 29.216 1.00 96.50 303 TYR A N 1
ATOM 2253 C CA . TYR A 1 303 ? -14.897 3.823 28.700 1.00 96.50 303 TYR A CA 1
ATOM 2254 C C . TYR A 1 303 ? -14.376 4.876 29.673 1.00 96.50 303 TYR A C 1
ATOM 2256 O O . TYR A 1 303 ? -14.330 4.660 30.887 1.00 96.50 303 TYR A O 1
ATOM 2264 N N . SER A 1 304 ? -14.062 6.050 29.131 1.00 94.44 304 SER A N 1
ATOM 2265 C CA . SER A 1 304 ? -13.825 7.275 29.893 1.00 94.44 304 SER A CA 1
ATOM 2266 C C . SER A 1 304 ? -14.932 8.276 29.586 1.00 94.44 304 SER A C 1
ATOM 2268 O O . SER A 1 304 ? -15.141 8.657 28.436 1.00 94.44 304 SER A O 1
ATOM 2270 N N . ALA A 1 305 ? -15.639 8.720 30.624 1.00 91.81 305 ALA A N 1
ATOM 2271 C CA . ALA A 1 305 ? -16.510 9.886 30.527 1.00 91.81 305 ALA A CA 1
ATOM 2272 C C . ALA A 1 305 ? -15.659 11.157 30.591 1.00 91.81 305 ALA A C 1
ATOM 2274 O O . ALA A 1 305 ? -14.655 11.198 31.303 1.00 91.81 305 ALA A O 1
ATOM 2275 N N . LYS A 1 306 ? -16.058 12.203 29.873 1.00 89.56 306 LYS A N 1
ATOM 2276 C CA . LYS A 1 306 ? -15.385 13.509 29.843 1.00 89.56 306 LYS A CA 1
ATOM 2277 C C . LYS A 1 306 ? -13.909 13.443 29.453 1.00 89.56 306 LYS A C 1
ATOM 2279 O O . LYS A 1 306 ? -13.122 14.303 29.854 1.00 89.56 306 LYS A O 1
ATOM 2284 N N . ASN A 1 307 ? -13.518 12.379 28.745 1.00 88.06 307 ASN A N 1
ATOM 2285 C CA . ASN A 1 307 ? -12.143 12.135 28.316 1.00 88.06 307 ASN A CA 1
ATOM 2286 C C . ASN A 1 307 ? -11.095 12.183 29.456 1.00 88.06 307 ASN A C 1
ATOM 2288 O O . ASN A 1 307 ? -9.916 12.452 29.215 1.00 88.06 307 ASN A O 1
ATOM 2292 N N . VAL A 1 308 ? -11.508 11.916 30.704 1.00 90.19 308 VAL A N 1
ATOM 2293 C CA . VAL A 1 308 ? -10.625 11.965 31.883 1.00 90.19 308 VAL A CA 1
ATOM 2294 C C . VAL A 1 308 ? -9.799 10.681 32.054 1.00 90.19 308 VAL A C 1
ATOM 2296 O O . VAL A 1 308 ? -10.127 9.663 31.446 1.00 90.19 308 VAL A O 1
ATOM 2299 N N . PRO A 1 309 ? -8.756 10.679 32.915 1.00 91.62 309 PRO A N 1
ATOM 2300 C CA . PRO A 1 309 ? -7.908 9.500 33.082 1.00 91.62 309 PRO A CA 1
ATOM 2301 C C . PRO A 1 309 ? -8.625 8.266 33.640 1.00 91.62 309 PRO A C 1
ATOM 2303 O O . PRO A 1 309 ? -8.201 7.150 33.335 1.00 91.62 309 PRO A O 1
ATOM 2306 N N . ALA A 1 310 ? -9.710 8.464 34.396 1.00 93.19 310 ALA A N 1
ATOM 2307 C CA . ALA A 1 310 ? -10.524 7.404 34.971 1.00 93.19 310 ALA A CA 1
ATOM 2308 C C . ALA A 1 310 ? -11.231 6.575 33.888 1.00 93.19 310 ALA A C 1
ATOM 2310 O O . ALA A 1 310 ? -11.716 7.107 32.885 1.00 93.19 310 ALA A O 1
ATOM 2311 N N . VAL A 1 311 ? -11.322 5.270 34.130 1.00 95.75 311 VAL A N 1
ATOM 2312 C CA . VAL A 1 311 ? -11.921 4.286 33.226 1.00 95.75 311 VAL A CA 1
ATOM 2313 C C . VAL A 1 311 ? -12.954 3.469 33.993 1.00 95.75 311 VAL A C 1
ATOM 2315 O O . VAL A 1 311 ? -12.718 3.013 35.114 1.00 95.75 311 VAL A O 1
ATOM 2318 N N . MET A 1 312 ? -14.115 3.268 33.384 1.00 95.38 312 MET A N 1
ATOM 2319 C CA . MET A 1 312 ? -15.191 2.449 33.925 1.00 95.38 312 MET A CA 1
ATOM 2320 C C . MET A 1 312 ? -15.363 1.214 33.057 1.00 95.38 312 MET A C 1
ATOM 2322 O O . MET A 1 312 ? -15.551 1.361 31.854 1.00 95.38 312 MET A O 1
ATOM 2326 N N . THR A 1 313 ? -15.340 0.019 33.654 1.00 97.06 313 THR A N 1
ATOM 2327 C CA . THR A 1 313 ? -15.678 -1.222 32.940 1.00 97.06 313 THR A CA 1
ATOM 2328 C C . THR A 1 313 ? -17.075 -1.678 33.320 1.00 97.06 313 THR A C 1
ATOM 2330 O O . THR A 1 313 ? -17.432 -1.724 34.501 1.00 97.06 313 THR A O 1
ATOM 2333 N N . ARG A 1 314 ? -17.878 -2.011 32.317 1.00 96.62 314 ARG A N 1
ATOM 2334 C CA . ARG A 1 314 ? -19.281 -2.398 32.433 1.00 96.62 314 ARG A CA 1
ATOM 2335 C C . ARG A 1 314 ? -19.569 -3.656 31.633 1.00 96.62 314 ARG A C 1
ATOM 2337 O O . ARG A 1 314 ? -18.729 -4.113 30.857 1.00 96.62 314 ARG A O 1
ATOM 2344 N N . ASP A 1 315 ? -20.735 -4.232 31.888 1.00 97.69 315 ASP A N 1
ATOM 2345 C CA . ASP A 1 315 ? -21.220 -5.351 31.097 1.00 97.69 315 ASP A CA 1
ATOM 2346 C C . ASP A 1 315 ? -21.621 -4.845 29.716 1.00 97.69 315 ASP A C 1
ATOM 2348 O O . ASP A 1 315 ? -22.089 -3.715 29.554 1.00 97.69 315 ASP A O 1
ATOM 2352 N N . PHE A 1 316 ? -21.390 -5.690 28.724 1.00 98.31 316 PHE A N 1
ATOM 2353 C CA . PHE A 1 316 ? -21.664 -5.406 27.329 1.00 98.31 316 PHE A CA 1
ATOM 2354 C C . PHE A 1 316 ? -22.507 -6.522 26.730 1.00 98.31 316 PHE A C 1
ATOM 2356 O O . PHE A 1 316 ? -22.310 -7.705 27.030 1.00 98.31 316 PHE A O 1
ATOM 2363 N N . THR A 1 317 ? -23.439 -6.143 25.862 1.00 98.44 317 THR A N 1
ATOM 2364 C CA . THR A 1 317 ? -24.164 -7.074 25.004 1.00 98.44 317 THR A CA 1
ATOM 2365 C C . THR A 1 317 ? -24.349 -6.483 23.612 1.00 98.44 317 THR A C 1
ATOM 2367 O O . THR A 1 317 ? -24.671 -5.303 23.487 1.00 98.44 317 THR A O 1
ATOM 2370 N N . LEU A 1 318 ? -24.189 -7.312 22.581 1.00 98.75 318 LEU A N 1
ATOM 2371 C CA . LEU A 1 318 ? -24.530 -7.010 21.191 1.00 98.75 318 LEU A CA 1
ATOM 2372 C C . LEU A 1 318 ? -25.362 -8.155 20.627 1.00 98.75 318 LEU A C 1
ATOM 2374 O O . LEU A 1 318 ? -25.012 -9.317 20.782 1.00 98.75 318 LEU A O 1
ATOM 2378 N N . LYS A 1 319 ? -26.453 -7.836 19.956 1.00 98.62 319 LYS A N 1
ATOM 2379 C CA . LYS A 1 319 ? -27.378 -8.782 19.360 1.00 98.62 319 LYS A CA 1
ATOM 2380 C C . LYS A 1 319 ? -27.351 -8.620 17.851 1.00 98.62 319 LYS A C 1
ATOM 2382 O O . LYS A 1 319 ? -27.502 -7.503 17.361 1.00 98.62 319 LYS A O 1
ATOM 2387 N N . VAL A 1 320 ? -27.176 -9.728 17.142 1.00 98.44 320 VAL A N 1
ATOM 2388 C CA . VAL A 1 320 ? -27.368 -9.832 15.697 1.00 98.44 320 VAL A CA 1
ATOM 2389 C C . VAL A 1 320 ? -28.749 -10.421 15.464 1.00 98.44 320 VAL A C 1
ATOM 2391 O O . VAL A 1 320 ? -29.012 -11.548 15.883 1.00 98.44 320 VAL A O 1
ATOM 2394 N N . GLU A 1 321 ? -29.623 -9.675 14.798 1.00 97.25 321 GLU A N 1
ATOM 2395 C CA . GLU A 1 321 ? -30.943 -10.143 14.377 1.00 97.25 321 GLU A CA 1
ATOM 2396 C C . GLU A 1 321 ? -31.311 -9.541 13.032 1.00 97.25 321 GLU A C 1
ATOM 2398 O O . GLU A 1 321 ? -31.214 -8.331 12.846 1.00 97.25 321 GLU A O 1
ATOM 2403 N N . ASN A 1 322 ? -31.785 -10.379 12.108 1.00 93.56 322 ASN A N 1
ATOM 2404 C CA . ASN A 1 322 ? -32.303 -9.936 10.810 1.00 93.56 322 ASN A CA 1
ATOM 2405 C C . ASN A 1 322 ? -31.320 -9.012 10.073 1.00 93.56 322 ASN A C 1
ATOM 2407 O O . ASN A 1 322 ? -31.694 -7.924 9.637 1.00 93.56 322 ASN A O 1
ATOM 2411 N N . ASP A 1 323 ? -30.058 -9.445 9.970 1.00 93.25 323 ASP A N 1
ATOM 2412 C CA . ASP A 1 323 ? -28.982 -8.713 9.282 1.00 93.25 323 ASP A CA 1
ATOM 2413 C C . ASP A 1 323 ? -28.559 -7.386 9.949 1.00 93.25 323 ASP A C 1
ATOM 2415 O O . ASP A 1 323 ? -27.789 -6.608 9.386 1.00 93.25 323 ASP A O 1
ATOM 2419 N N . LYS A 1 324 ? -29.035 -7.126 11.170 1.00 97.62 324 LYS A N 1
ATOM 2420 C CA . LYS A 1 324 ? -28.796 -5.887 11.913 1.00 97.62 324 LYS A CA 1
ATOM 2421 C C . LYS A 1 324 ? -28.141 -6.166 13.254 1.00 97.62 324 LYS A C 1
ATOM 2423 O O . LYS A 1 324 ? -28.264 -7.261 13.803 1.00 97.62 324 LYS A O 1
ATOM 2428 N N . VAL A 1 325 ? -27.472 -5.149 13.791 1.00 98.12 325 VAL A N 1
ATOM 2429 C CA . VAL A 1 325 ? -26.880 -5.183 15.133 1.00 98.12 325 VAL A CA 1
ATOM 2430 C C . VAL A 1 325 ? -27.546 -4.175 16.056 1.00 98.12 325 VAL A C 1
ATOM 2432 O O . VAL A 1 325 ? -27.911 -3.089 15.631 1.00 98.12 325 VAL A O 1
ATOM 2435 N N . SER A 1 326 ? -27.695 -4.511 17.329 1.00 98.44 326 SER A N 1
ATOM 2436 C CA . SER A 1 326 ? -28.058 -3.564 18.392 1.00 98.44 326 SER A CA 1
ATOM 2437 C C . SER A 1 326 ? -27.454 -4.036 19.706 1.00 98.44 326 SER A C 1
ATOM 2439 O O . SER A 1 326 ? -27.071 -5.196 19.825 1.00 98.44 326 SER A O 1
ATOM 2441 N N . GLY A 1 327 ? -27.318 -3.176 20.705 1.00 98.12 327 GLY A N 1
ATOM 2442 C CA . GLY A 1 327 ? -26.626 -3.566 21.927 1.00 98.12 327 GLY A CA 1
ATOM 2443 C C . GLY A 1 327 ? -26.710 -2.548 23.047 1.00 98.12 327 GLY A C 1
ATOM 2444 O O . GLY A 1 327 ? -27.374 -1.521 22.940 1.00 98.12 327 GLY A O 1
ATOM 2445 N N . SER A 1 328 ? -26.022 -2.849 24.142 1.00 98.00 328 SER A N 1
ATOM 2446 C CA . SER A 1 328 ? -26.021 -2.011 25.335 1.00 98.00 328 SER A CA 1
ATOM 2447 C C . SER A 1 328 ? -24.741 -2.196 26.144 1.00 98.00 328 SER A C 1
ATOM 2449 O O . SER A 1 328 ? -24.224 -3.309 26.281 1.00 98.00 328 SER A O 1
ATOM 2451 N N . VAL A 1 329 ? -24.253 -1.095 26.714 1.00 98.19 329 VAL A N 1
ATOM 2452 C CA . VAL A 1 329 ? -23.261 -1.082 27.790 1.00 98.19 329 VAL A CA 1
ATOM 2453 C C . VAL A 1 329 ? -23.983 -0.710 29.073 1.00 98.19 329 VAL A C 1
ATOM 2455 O O . VAL A 1 329 ? -24.483 0.408 29.213 1.00 98.19 329 VAL A O 1
ATOM 2458 N N . PHE A 1 330 ? -24.017 -1.614 30.044 1.00 96.31 330 PHE A N 1
ATOM 2459 C CA . PHE A 1 330 ? -24.876 -1.471 31.214 1.00 96.31 330 PHE A CA 1
ATOM 2460 C C . PHE A 1 330 ? -24.195 -1.897 32.513 1.00 96.31 330 PHE A C 1
ATOM 2462 O O . PHE A 1 330 ? -23.178 -2.588 32.553 1.00 96.31 330 PHE A O 1
ATOM 2469 N N . GLN A 1 331 ? -24.773 -1.439 33.616 1.00 93.88 331 GLN A N 1
ATOM 2470 C CA . GLN A 1 331 ? -24.414 -1.865 34.956 1.00 93.88 331 GLN A CA 1
ATOM 2471 C C . GLN A 1 331 ? -25.607 -2.549 35.603 1.00 93.88 331 GLN A C 1
ATOM 2473 O O . GLN A 1 331 ? -26.701 -1.986 35.620 1.00 93.88 331 GLN A O 1
ATOM 2478 N N . LYS A 1 332 ? -25.374 -3.710 36.207 1.00 91.62 332 LYS A N 1
ATOM 2479 C CA . LYS A 1 332 ? -26.314 -4.327 37.140 1.00 91.62 332 LYS A CA 1
ATOM 2480 C C . LYS A 1 332 ? -25.926 -3.950 38.564 1.00 91.62 332 LYS A C 1
ATOM 2482 O O . LYS A 1 332 ? -24.774 -4.117 38.962 1.00 91.62 332 LYS A O 1
ATOM 2487 N N . THR A 1 333 ? -26.868 -3.416 39.329 1.00 89.81 333 THR A N 1
ATOM 2488 C CA . THR A 1 333 ? -26.715 -3.218 40.773 1.00 89.81 333 THR A CA 1
ATOM 2489 C C . THR A 1 333 ? -27.824 -3.949 41.503 1.00 89.81 333 THR A C 1
ATOM 2491 O O . THR A 1 333 ? -28.954 -4.006 41.032 1.00 89.81 333 THR A O 1
ATOM 2494 N N . ILE A 1 334 ? -27.503 -4.519 42.659 1.00 88.81 334 ILE A N 1
ATOM 2495 C CA . ILE A 1 334 ? -28.484 -5.153 43.535 1.00 88.81 334 ILE A CA 1
ATOM 2496 C C . ILE A 1 334 ? -28.667 -4.218 44.723 1.00 88.81 334 ILE A C 1
ATOM 2498 O O . ILE A 1 334 ? -27.691 -3.834 45.370 1.00 88.81 334 ILE A O 1
ATOM 2502 N N . ASN A 1 335 ? -29.900 -3.785 44.977 1.00 87.62 335 ASN A N 1
ATOM 2503 C CA . ASN A 1 335 ? -30.177 -2.950 46.144 1.00 87.62 335 ASN A CA 1
ATOM 2504 C C . ASN A 1 335 ? -30.187 -3.786 47.439 1.00 87.62 335 ASN A C 1
ATOM 2506 O O . ASN A 1 335 ? -30.143 -5.013 47.412 1.00 87.62 335 ASN A O 1
ATOM 2510 N N . SER A 1 336 ? -30.307 -3.128 48.595 1.00 87.69 336 SER A N 1
ATOM 2511 C CA . SER A 1 336 ? -30.363 -3.800 49.905 1.00 87.69 336 SER A CA 1
ATOM 2512 C C . SER A 1 336 ? -31.533 -4.783 50.075 1.00 87.69 336 SER A C 1
ATOM 2514 O O . SER A 1 336 ? -31.546 -5.541 51.039 1.00 87.69 336 SER A O 1
ATOM 2516 N N . LYS A 1 337 ? -32.506 -4.789 49.153 1.00 91.75 337 LYS A N 1
ATOM 2517 C CA . LYS A 1 337 ? -33.656 -5.705 49.121 1.00 91.75 337 LYS A CA 1
ATOM 2518 C C . LYS A 1 337 ? -33.487 -6.855 48.116 1.00 91.75 337 LYS A C 1
ATOM 2520 O O . LYS A 1 337 ? -34.451 -7.566 47.861 1.00 91.75 337 LYS A O 1
ATOM 2525 N N . GLY A 1 338 ? -32.309 -7.018 47.510 1.00 90.75 338 GLY A N 1
ATOM 2526 C CA . GLY A 1 338 ? -32.052 -8.076 46.527 1.00 90.75 338 GLY A CA 1
ATOM 2527 C C . GLY A 1 338 ? -32.627 -7.809 45.130 1.00 90.75 338 GLY A C 1
ATOM 2528 O O . GLY A 1 338 ? -32.584 -8.693 44.282 1.00 90.75 338 GLY A O 1
ATOM 2529 N N . ILE A 1 339 ? -33.161 -6.611 44.866 1.00 90.81 339 ILE A N 1
ATOM 2530 C CA . ILE A 1 339 ? -33.756 -6.273 43.567 1.00 90.81 339 ILE A CA 1
ATOM 2531 C C . ILE A 1 339 ? -32.657 -5.783 42.624 1.00 90.81 339 ILE A C 1
ATOM 2533 O O . ILE A 1 339 ? -31.946 -4.822 42.941 1.00 90.81 339 ILE A O 1
ATOM 2537 N N . GLU A 1 340 ? -32.550 -6.428 41.461 1.00 91.75 340 GLU A N 1
ATOM 2538 C CA . GLU A 1 340 ? -31.653 -6.022 40.379 1.00 91.75 340 GLU A CA 1
ATOM 2539 C C . GLU A 1 340 ? -32.179 -4.754 39.693 1.00 91.75 340 GLU A C 1
ATOM 2541 O O . GLU A 1 340 ? -33.326 -4.679 39.251 1.00 91.75 340 GLU A O 1
ATOM 2546 N N . LYS A 1 341 ? -31.313 -3.750 39.584 1.00 92.19 341 LYS A N 1
ATOM 2547 C CA . LYS A 1 341 ? -31.504 -2.562 38.764 1.00 92.19 341 LYS A CA 1
ATOM 2548 C C . LYS A 1 341 ? -30.473 -2.580 37.643 1.00 92.19 341 LYS A C 1
ATOM 2550 O O . LYS A 1 341 ? -29.269 -2.540 37.899 1.00 92.19 341 LYS A O 1
ATOM 2555 N N . VAL A 1 342 ? -30.953 -2.576 36.404 1.00 92.19 342 VAL A N 1
ATOM 2556 C CA . VAL A 1 342 ? -30.114 -2.386 35.217 1.00 92.19 342 VAL A CA 1
ATOM 2557 C C . VAL A 1 342 ? -30.067 -0.896 34.899 1.00 92.19 342 VAL A C 1
ATOM 2559 O O . VAL A 1 342 ? -31.100 -0.244 34.773 1.00 92.19 342 VAL A O 1
ATOM 2562 N N . THR A 1 343 ? -28.863 -0.341 34.813 1.00 92.75 343 THR A N 1
ATOM 2563 C CA . THR A 1 343 ? -28.629 1.036 34.369 1.00 92.75 343 THR A CA 1
ATOM 2564 C C . THR A 1 343 ? -27.864 0.989 33.059 1.00 92.75 343 THR A C 1
ATOM 2566 O O . THR A 1 343 ? -26.695 0.597 33.035 1.00 92.75 343 THR A O 1
ATOM 2569 N N . GLU A 1 344 ? -28.526 1.377 31.975 1.00 94.44 344 GLU A N 1
ATOM 2570 C CA . GLU A 1 344 ? -27.904 1.530 30.665 1.00 94.44 344 GLU A CA 1
ATOM 2571 C C . GLU A 1 344 ? -27.035 2.793 30.644 1.00 94.44 344 GLU A C 1
ATOM 2573 O O . GLU A 1 344 ? -27.490 3.897 30.947 1.00 94.44 344 GLU A O 1
ATOM 2578 N N . ASN A 1 345 ? -25.754 2.617 30.330 1.00 95.62 345 ASN A N 1
ATOM 2579 C CA . ASN A 1 345 ? -24.783 3.703 30.212 1.00 95.62 345 ASN A CA 1
ATOM 2580 C C . ASN A 1 345 ? -24.654 4.154 28.757 1.00 95.62 345 ASN A C 1
ATOM 2582 O O . ASN A 1 345 ? -24.541 5.352 28.504 1.00 95.62 345 ASN A O 1
ATOM 2586 N N . VAL A 1 346 ? -24.688 3.202 27.821 1.00 97.62 346 VAL A N 1
ATOM 2587 C CA . VAL A 1 346 ? -24.680 3.459 26.378 1.00 97.62 346 VAL A CA 1
ATOM 2588 C C . VAL A 1 346 ? -25.667 2.516 25.709 1.00 97.62 346 VAL A C 1
ATOM 2590 O O . VAL A 1 346 ? -25.526 1.303 25.843 1.00 97.62 346 VAL A O 1
ATOM 2593 N N . ALA A 1 347 ? -26.626 3.071 24.976 1.00 98.06 347 ALA A N 1
ATOM 2594 C CA . ALA A 1 347 ? -27.462 2.319 24.051 1.00 98.06 347 ALA A CA 1
ATOM 2595 C C . ALA A 1 347 ? -26.763 2.273 22.689 1.00 98.06 347 ALA A C 1
ATOM 2597 O O . ALA A 1 347 ? -26.405 3.321 22.147 1.00 98.06 347 ALA A O 1
ATOM 2598 N N . LEU A 1 348 ? -26.563 1.080 22.136 1.00 98.38 348 LEU A N 1
ATOM 2599 C CA . LEU A 1 348 ? -26.090 0.889 20.767 1.00 98.38 348 LEU A CA 1
ATOM 2600 C C . LEU A 1 348 ? -27.329 0.638 19.909 1.00 98.38 348 LEU A C 1
ATOM 2602 O O . LEU A 1 348 ? -27.883 -0.464 19.908 1.00 98.38 348 LEU A O 1
ATOM 2606 N N . ASN A 1 349 ? -27.803 1.685 19.237 1.00 98.25 349 ASN A N 1
ATOM 2607 C CA . ASN A 1 349 ? -29.023 1.614 18.441 1.00 98.25 349 ASN A CA 1
ATOM 2608 C C . ASN A 1 349 ? -28.839 0.660 17.258 1.00 98.25 349 ASN A C 1
ATOM 2610 O O . ASN A 1 349 ? -27.723 0.251 16.930 1.00 98.25 349 ASN A O 1
ATOM 2614 N N . GLU A 1 350 ? -29.946 0.334 16.594 1.00 98.44 350 GLU A N 1
ATOM 2615 C CA . GLU A 1 350 ? -29.923 -0.498 15.397 1.00 98.44 350 GLU A CA 1
ATOM 2616 C C . GLU A 1 350 ? -28.903 0.024 14.370 1.00 98.44 350 GLU A C 1
ATOM 2618 O O . GLU A 1 350 ? -28.924 1.187 13.960 1.00 98.44 350 GLU A O 1
ATOM 2623 N N . GLY A 1 351 ? -27.980 -0.853 13.998 1.00 98.06 351 GLY A N 1
ATOM 2624 C CA . GLY A 1 351 ? -26.898 -0.613 13.066 1.00 98.06 351 GLY A CA 1
ATOM 2625 C C . GLY A 1 351 ? -26.881 -1.649 11.951 1.00 98.06 351 GLY A C 1
ATOM 2626 O O . GLY A 1 351 ? -27.623 -2.635 11.957 1.00 98.06 351 GLY A O 1
ATOM 2627 N N . LYS A 1 352 ? -26.001 -1.415 10.983 1.00 97.56 352 LYS A N 1
ATOM 2628 C CA . LYS A 1 352 ? -25.828 -2.253 9.796 1.00 97.56 352 LYS A CA 1
ATOM 2629 C C . LYS A 1 352 ? -24.600 -3.142 9.927 1.00 97.56 352 LYS A C 1
ATOM 2631 O O . LYS A 1 352 ? -23.611 -2.749 10.548 1.00 97.56 352 LYS A O 1
ATOM 2636 N N . ILE A 1 353 ? -24.655 -4.293 9.271 1.00 97.75 353 ILE A N 1
ATOM 2637 C CA . ILE A 1 353 ? -23.500 -5.153 9.017 1.00 97.75 353 ILE A CA 1
ATOM 2638 C C . ILE A 1 353 ? -23.032 -4.879 7.583 1.00 97.75 353 ILE A C 1
ATOM 2640 O O . ILE A 1 353 ? -23.851 -4.796 6.668 1.00 97.75 353 ILE A O 1
ATOM 2644 N N . SER A 1 354 ? -21.731 -4.701 7.379 1.00 95.06 354 SER A N 1
ATOM 2645 C CA . SER A 1 354 ? -21.127 -4.442 6.066 1.00 95.06 354 SER A CA 1
ATOM 2646 C C . SER A 1 354 ? -19.900 -5.318 5.845 1.00 95.06 354 SER A C 1
ATOM 2648 O O . SER A 1 354 ? -19.323 -5.849 6.790 1.00 95.06 354 SER A O 1
ATOM 2650 N N . VAL A 1 355 ? -19.516 -5.493 4.581 1.00 92.94 355 VAL A N 1
ATOM 2651 C CA . VAL A 1 355 ? -18.239 -6.112 4.217 1.00 92.94 355 VAL A CA 1
ATOM 2652 C C . VAL A 1 355 ? -17.370 -5.031 3.602 1.00 92.94 355 VAL A C 1
ATOM 2654 O O . VAL A 1 355 ? -17.651 -4.566 2.500 1.00 92.94 355 VAL A O 1
ATOM 2657 N N . ASP A 1 356 ? -16.323 -4.642 4.319 1.00 85.69 356 ASP A N 1
ATOM 2658 C CA . ASP A 1 356 ? -15.417 -3.568 3.927 1.00 85.69 356 ASP A CA 1
ATOM 2659 C C . ASP A 1 356 ? -14.004 -4.147 3.810 1.00 85.69 356 ASP A C 1
ATOM 2661 O O . ASP A 1 356 ? -13.477 -4.736 4.753 1.00 85.69 356 ASP A O 1
ATOM 2665 N N . ASN A 1 357 ? -13.393 -4.035 2.624 1.00 82.69 357 ASN A N 1
ATOM 2666 C CA . ASN A 1 357 ? -12.083 -4.630 2.313 1.00 82.69 357 ASN A CA 1
ATOM 2667 C C . ASN A 1 357 ? -11.987 -6.136 2.639 1.00 82.69 357 ASN A C 1
ATOM 2669 O O . ASN A 1 357 ? -10.950 -6.621 3.087 1.00 82.69 357 ASN A O 1
ATOM 2673 N N . GLY A 1 358 ? -13.081 -6.874 2.420 1.00 87.06 358 GLY A N 1
ATOM 2674 C CA . GLY A 1 358 ? -13.157 -8.316 2.665 1.00 87.06 358 GLY A CA 1
ATOM 2675 C C . GLY A 1 358 ? -13.346 -8.716 4.130 1.00 87.06 358 GLY A C 1
ATOM 2676 O O . GLY A 1 358 ? -13.374 -9.908 4.409 1.00 87.06 358 GLY A O 1
ATOM 2677 N N . VAL A 1 359 ? -13.499 -7.762 5.054 1.00 91.81 359 VAL A N 1
ATOM 2678 C CA . VAL A 1 359 ? -13.756 -8.017 6.480 1.00 91.81 359 VAL A CA 1
ATOM 2679 C C . VAL A 1 359 ? -15.212 -7.711 6.804 1.00 91.81 359 VAL A C 1
ATOM 2681 O O . VAL A 1 359 ? -15.744 -6.682 6.387 1.00 91.81 359 VAL A O 1
ATOM 2684 N N . VAL A 1 360 ? -15.858 -8.591 7.570 1.00 96.06 360 VAL A N 1
ATOM 2685 C CA . VAL A 1 360 ? -17.233 -8.392 8.033 1.00 96.06 360 VAL A CA 1
ATOM 2686 C C . VAL A 1 360 ? -17.232 -7.474 9.259 1.00 96.06 360 VAL A C 1
ATOM 2688 O O . VAL A 1 360 ? -16.781 -7.840 10.348 1.00 96.06 360 VAL A O 1
ATOM 2691 N N . GLY A 1 361 ? -17.736 -6.261 9.066 1.00 95.69 361 GLY A N 1
ATOM 2692 C CA . GLY A 1 361 ? -17.828 -5.206 10.065 1.00 95.69 361 GLY A CA 1
ATOM 2693 C C . GLY A 1 361 ? -19.265 -4.836 10.410 1.00 95.69 361 GLY A C 1
ATOM 2694 O O . GLY A 1 361 ? -20.227 -5.312 9.808 1.00 95.69 361 GLY A O 1
ATOM 2695 N N . PHE A 1 362 ? -19.417 -3.955 11.390 1.00 97.25 362 PHE A N 1
ATOM 2696 C CA . PHE A 1 362 ? -20.703 -3.369 11.741 1.00 97.25 362 PHE A CA 1
ATOM 2697 C C . PHE A 1 362 ? -20.548 -1.940 12.255 1.00 97.25 362 PHE A C 1
ATOM 2699 O O . PHE A 1 362 ? -19.497 -1.549 12.763 1.00 97.25 362 PHE A O 1
ATOM 2706 N N . SER A 1 363 ? -21.609 -1.147 12.126 1.00 97.19 363 SER A N 1
ATOM 2707 C CA . SER A 1 363 ? -21.654 0.224 12.644 1.00 97.19 363 SER A CA 1
ATOM 2708 C C . SER A 1 363 ? -23.083 0.714 12.857 1.00 97.19 363 SER A C 1
ATOM 2710 O O . SER A 1 363 ? -24.013 0.260 12.189 1.00 97.19 363 SER A O 1
ATOM 2712 N N . GLY A 1 364 ? -23.256 1.674 13.763 1.00 97.94 364 GLY A N 1
ATOM 2713 C CA . GLY A 1 364 ? -24.547 2.296 14.043 1.00 97.94 364 GLY A CA 1
ATOM 2714 C C . GLY A 1 364 ? -24.428 3.554 14.901 1.00 97.94 364 GLY A C 1
ATOM 2715 O O . GLY A 1 364 ? -23.329 3.992 15.253 1.00 97.94 364 GLY A O 1
ATOM 2716 N N . SER A 1 365 ? -25.572 4.152 15.231 1.00 98.19 365 SER A N 1
ATOM 2717 C CA . SER A 1 365 ? -25.638 5.278 16.166 1.00 98.19 365 SER A CA 1
ATOM 2718 C C . SER A 1 365 ? -25.666 4.790 17.614 1.00 98.19 365 SER A C 1
ATOM 2720 O O . SER A 1 365 ? -26.143 3.697 17.915 1.00 98.19 365 SER A O 1
ATOM 2722 N N . ALA A 1 366 ? -25.160 5.603 18.531 1.00 97.94 366 ALA A N 1
ATOM 2723 C CA . ALA A 1 366 ? -25.151 5.305 19.954 1.00 97.94 366 ALA A CA 1
ATOM 2724 C C . ALA A 1 366 ? -25.701 6.481 20.758 1.00 97.94 366 ALA A C 1
ATOM 2726 O O . ALA A 1 366 ? -25.482 7.637 20.403 1.00 97.94 366 ALA A O 1
ATOM 2727 N N . LYS A 1 367 ? -26.367 6.178 21.873 1.00 97.06 367 LYS A N 1
ATOM 2728 C CA . LYS A 1 367 ? -26.861 7.173 22.824 1.00 97.06 367 LYS A CA 1
ATOM 2729 C C . LYS A 1 367 ? -26.206 6.981 24.181 1.00 97.06 367 LYS A C 1
ATOM 2731 O O . LYS A 1 367 ? -26.284 5.910 24.778 1.00 97.06 367 LYS A O 1
ATOM 2736 N N . PHE A 1 368 ? -25.565 8.028 24.680 1.00 95.88 368 PHE A N 1
ATOM 2737 C CA . PHE A 1 368 ? -24.736 7.988 25.878 1.00 95.88 368 PHE A CA 1
ATOM 2738 C C . PHE A 1 368 ? -25.521 8.541 27.053 1.00 95.88 368 PHE A C 1
ATOM 2740 O O . PHE A 1 368 ? -25.556 9.751 27.228 1.00 95.88 368 PHE A O 1
ATOM 2747 N N . GLY A 1 369 ? -26.141 7.668 27.849 1.00 89.12 369 GLY A N 1
ATOM 2748 C CA . GLY A 1 369 ? -27.068 8.029 28.923 1.00 89.12 369 GLY A CA 1
ATOM 2749 C C . GLY A 1 369 ? -26.451 8.904 30.022 1.00 89.12 369 GLY A C 1
ATOM 2750 O O . GLY A 1 369 ? -26.072 10.057 29.821 1.00 89.12 369 GLY A O 1
ATOM 2751 N N . ALA A 1 370 ? -26.336 8.372 31.239 1.00 79.31 370 ALA A N 1
ATOM 2752 C CA . ALA A 1 370 ? -25.822 9.155 32.369 1.00 79.31 370 ALA A CA 1
ATOM 2753 C C . ALA A 1 370 ? -24.346 9.579 32.207 1.00 79.31 370 ALA A C 1
ATOM 2755 O O . ALA A 1 370 ? -23.892 10.507 32.875 1.00 79.31 370 ALA A O 1
ATOM 2756 N N . ILE A 1 371 ? -23.587 8.913 31.330 1.00 87.31 371 ILE A N 1
ATOM 2757 C CA . ILE A 1 371 ? -22.138 9.120 31.207 1.00 87.31 371 ILE A CA 1
ATOM 2758 C C . ILE A 1 371 ? -21.763 10.365 30.396 1.00 87.31 371 ILE A C 1
ATOM 2760 O O . ILE A 1 371 ? -20.653 10.869 30.559 1.00 87.31 371 ILE A O 1
ATOM 2764 N N . ALA A 1 372 ? -22.674 10.861 29.554 1.00 87.56 372 ALA A N 1
ATOM 2765 C CA . ALA A 1 372 ? -22.457 12.043 28.722 1.00 87.56 372 ALA A CA 1
ATOM 2766 C C . ALA A 1 372 ? -23.757 12.830 28.477 1.00 87.56 372 ALA A C 1
ATOM 2768 O O . ALA A 1 372 ? -23.975 13.364 27.397 1.00 87.56 372 ALA A O 1
ATOM 2769 N N . SER A 1 373 ? -24.633 12.910 29.482 1.00 86.38 373 SER A N 1
ATOM 2770 C CA . SER A 1 373 ? -25.850 13.737 29.437 1.00 86.38 373 SER A CA 1
ATOM 2771 C C . SER A 1 373 ? -26.783 13.437 28.252 1.00 86.38 373 SER A C 1
ATOM 2773 O O . SER A 1 373 ? -27.349 14.356 27.667 1.00 86.38 373 SER A O 1
ATOM 2775 N N . ASN A 1 374 ? -26.969 12.160 27.909 1.00 89.25 374 ASN A N 1
ATOM 2776 C CA . ASN A 1 374 ? -27.739 11.712 26.740 1.00 89.25 374 ASN A CA 1
ATOM 2777 C C . ASN A 1 374 ? -27.178 12.193 25.391 1.00 89.25 374 ASN A C 1
ATOM 2779 O O . ASN A 1 374 ? -27.945 12.338 24.441 1.00 89.25 374 ASN A O 1
ATOM 2783 N N . ALA A 1 375 ? -25.867 12.438 25.298 1.00 92.81 375 ALA A N 1
ATOM 2784 C CA . ALA A 1 375 ? -25.221 12.805 24.044 1.00 92.81 375 ALA A CA 1
ATOM 2785 C C . ALA A 1 375 ? -25.390 11.716 22.976 1.00 92.81 375 ALA A C 1
ATOM 2787 O O . ALA A 1 375 ? -25.362 10.515 23.262 1.00 92.81 375 ALA A O 1
ATOM 2788 N N . GLU A 1 376 ? -25.519 12.163 21.733 1.00 96.06 376 GLU A N 1
ATOM 2789 C CA . GLU A 1 376 ? -25.512 11.300 20.558 1.00 96.06 376 GLU A CA 1
ATOM 2790 C C . GLU A 1 376 ? -24.073 10.957 20.154 1.00 96.06 376 GLU A C 1
ATOM 2792 O O . GLU A 1 376 ? -23.127 11.728 20.363 1.00 96.06 376 GLU A O 1
ATOM 2797 N N . GLY A 1 377 ? -23.911 9.796 19.539 1.00 96.75 377 GLY A N 1
ATOM 2798 C CA . GLY A 1 377 ? -22.626 9.294 19.093 1.00 96.75 377 GLY A CA 1
ATOM 2799 C C . GLY A 1 377 ? -22.754 8.140 18.118 1.00 96.75 377 GLY A C 1
ATOM 2800 O O . GLY A 1 377 ? -23.808 7.906 17.521 1.00 96.75 377 GLY A O 1
ATOM 2801 N N . THR A 1 378 ? -21.662 7.408 17.957 1.00 97.50 378 THR A N 1
ATOM 2802 C CA . THR A 1 378 ? -21.577 6.279 17.034 1.00 97.50 378 THR A CA 1
ATOM 2803 C C . THR A 1 378 ? -20.833 5.114 17.662 1.00 97.50 378 THR A C 1
ATOM 2805 O O . THR A 1 378 ? -20.097 5.267 18.641 1.00 97.50 378 THR A O 1
ATOM 2808 N N . TYR A 1 379 ? -21.041 3.933 17.092 1.00 98.00 379 TYR A N 1
ATOM 2809 C CA . TYR A 1 379 ? -20.241 2.753 17.369 1.00 98.00 379 TYR A CA 1
ATOM 2810 C C . TYR A 1 379 ? -19.885 2.041 16.071 1.00 98.00 379 TYR A C 1
ATOM 2812 O O . TY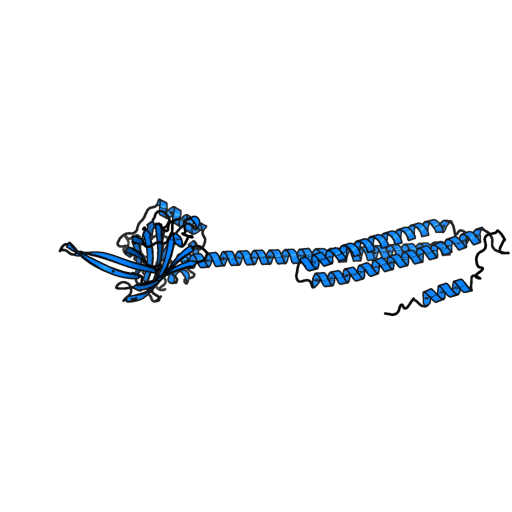R A 1 379 ? -20.602 2.125 15.069 1.00 98.00 379 TYR A O 1
ATOM 2820 N N . LYS A 1 380 ? -18.769 1.320 16.104 1.00 97.12 380 LYS A N 1
ATOM 2821 C CA . LYS A 1 380 ? -18.296 0.477 15.007 1.00 97.12 380 LYS A CA 1
ATOM 2822 C C . LYS A 1 380 ? -17.495 -0.694 15.554 1.00 97.12 380 LYS A C 1
ATOM 2824 O O . LYS A 1 380 ? -16.938 -0.606 16.646 1.00 97.12 380 LYS A O 1
ATOM 2829 N N . GLY A 1 381 ? -17.414 -1.772 14.793 1.00 96.62 381 GLY A N 1
ATOM 2830 C CA . GLY A 1 381 ? -16.639 -2.943 15.172 1.00 96.62 381 GLY A CA 1
ATOM 2831 C C . GLY A 1 381 ? -16.542 -3.970 14.058 1.00 96.62 381 GLY A C 1
ATOM 2832 O O . GLY A 1 381 ? -17.010 -3.745 12.942 1.00 96.62 381 GLY A O 1
ATOM 2833 N N . VAL A 1 382 ? -15.914 -5.095 14.378 1.00 96.44 382 VAL A N 1
ATOM 2834 C CA . VAL A 1 382 ? -15.715 -6.228 13.470 1.00 96.44 382 VAL A CA 1
ATOM 2835 C C . VAL A 1 382 ? -16.061 -7.541 14.154 1.00 96.44 382 VAL A C 1
ATOM 2837 O O . VAL A 1 382 ? -15.964 -7.661 15.381 1.00 96.44 382 VAL A O 1
ATOM 2840 N N . PHE A 1 383 ? -16.462 -8.516 13.343 1.00 97.81 383 PHE A N 1
ATOM 2841 C CA . PHE A 1 383 ? -16.573 -9.907 13.763 1.00 97.81 383 PHE A CA 1
ATOM 2842 C C . PHE A 1 383 ? -15.200 -10.580 13.669 1.00 97.81 383 PHE A C 1
ATOM 2844 O O . PHE A 1 383 ? -14.420 -10.316 12.748 1.00 97.81 383 PHE A O 1
ATOM 2851 N N . VAL A 1 384 ? -14.894 -11.423 14.651 1.00 97.38 384 VAL A N 1
ATOM 2852 C CA . VAL A 1 384 ? -13.610 -12.115 14.775 1.00 97.38 384 VAL A CA 1
ATOM 2853 C C . VAL A 1 384 ? -13.854 -13.603 15.004 1.00 97.38 384 VAL A C 1
ATOM 2855 O O . VAL A 1 384 ? -14.784 -14.007 15.703 1.00 97.38 384 VAL A O 1
ATOM 2858 N N . GLY A 1 385 ? -12.991 -14.407 14.398 1.00 97.38 385 GLY A N 1
ATOM 2859 C CA . GLY A 1 385 ? -13.058 -15.852 14.326 1.00 97.38 385 GLY A CA 1
ATOM 2860 C C . GLY A 1 385 ? -13.738 -16.327 13.039 1.00 97.38 385 GLY A C 1
ATOM 2861 O O . GLY A 1 385 ? -14.492 -15.602 12.380 1.00 97.38 385 GLY A O 1
ATOM 2862 N N . LYS A 1 386 ? -13.441 -17.566 12.639 1.00 95.81 386 LYS A N 1
ATOM 2863 C CA . LYS A 1 386 ? -13.912 -18.141 11.370 1.00 95.81 386 LYS A CA 1
ATOM 2864 C C . LYS A 1 386 ? -15.440 -18.239 11.300 1.00 95.81 386 LYS A C 1
ATOM 2866 O O . LYS A 1 386 ? -15.996 -18.160 10.210 1.00 95.81 386 LYS A O 1
ATOM 2871 N N . ASN A 1 387 ? -16.107 -18.392 12.443 1.00 97.19 387 ASN A N 1
ATOM 2872 C CA . ASN A 1 387 ? -17.560 -18.507 12.549 1.00 97.19 387 ASN A CA 1
ATOM 2873 C C . ASN A 1 387 ? -18.181 -17.304 13.278 1.00 97.19 387 ASN A C 1
ATOM 2875 O O . ASN A 1 387 ? -19.257 -17.438 13.867 1.00 97.19 387 ASN A O 1
ATOM 2879 N N . ALA A 1 388 ? -17.495 -16.153 13.264 1.00 97.44 388 ALA A N 1
ATOM 2880 C CA . ALA A 1 388 ? -17.896 -14.951 13.988 1.00 97.44 388 ALA A CA 1
ATOM 2881 C C . ALA A 1 388 ? -18.140 -15.222 15.485 1.00 97.44 388 ALA A C 1
ATOM 2883 O O . ALA A 1 388 ? -19.168 -14.837 16.045 1.00 97.44 388 ALA A O 1
ATOM 2884 N N . GLU A 1 389 ? -17.225 -15.942 16.133 1.00 98.44 389 GLU A N 1
ATOM 2885 C CA . GLU A 1 389 ? -17.303 -16.332 17.543 1.00 98.44 389 GLU A CA 1
ATOM 2886 C C . GLU A 1 389 ? -17.229 -15.128 18.497 1.00 98.44 389 GLU A C 1
ATOM 2888 O O . GLU A 1 389 ? -17.781 -15.163 19.601 1.00 98.44 389 GLU A O 1
ATOM 2893 N N . GLU A 1 390 ? -16.569 -14.056 18.063 1.00 98.56 390 GLU A N 1
ATOM 2894 C CA . GLU A 1 390 ? -16.300 -12.858 18.849 1.00 98.56 390 GLU A CA 1
ATOM 2895 C C . GLU A 1 390 ? -16.653 -11.580 18.081 1.00 98.56 390 GLU A C 1
ATOM 2897 O O . GLU A 1 390 ? -16.682 -11.536 16.852 1.00 98.56 390 GLU A O 1
ATOM 2902 N N . VAL A 1 391 ? -16.874 -10.506 18.832 1.00 98.31 391 VAL A N 1
ATOM 2903 C CA . VAL A 1 391 ? -16.944 -9.134 18.333 1.00 98.31 391 VAL A CA 1
ATOM 2904 C C . VAL A 1 391 ? -16.025 -8.241 19.146 1.00 98.31 391 VAL A C 1
ATOM 2906 O O . VAL A 1 391 ? -15.897 -8.399 20.365 1.00 98.31 391 VAL A O 1
ATOM 2909 N N . ILE A 1 392 ? -15.434 -7.262 18.473 1.00 97.81 392 ILE A N 1
ATOM 2910 C CA . ILE A 1 392 ? -14.697 -6.158 19.088 1.00 97.81 392 ILE A CA 1
ATOM 2911 C C . ILE A 1 392 ? -15.058 -4.855 18.397 1.00 97.81 392 ILE A C 1
ATOM 2913 O O . ILE A 1 392 ? -15.316 -4.826 17.195 1.00 97.81 392 ILE A O 1
ATOM 2917 N N . GLY A 1 393 ? -15.065 -3.761 19.147 1.00 97.75 393 GLY A N 1
ATOM 2918 C CA . GLY A 1 393 ? -15.350 -2.459 18.568 1.00 97.75 393 GLY A CA 1
ATOM 2919 C C . GLY A 1 393 ? -15.150 -1.298 19.521 1.00 97.75 393 GLY A C 1
ATOM 2920 O O . GLY A 1 393 ? -14.759 -1.461 20.678 1.00 97.75 393 GLY A O 1
ATOM 2921 N N . THR A 1 394 ? -15.413 -0.108 19.003 1.00 98.12 394 THR A N 1
ATOM 2922 C CA . THR A 1 394 ? -15.325 1.156 19.725 1.00 98.12 394 THR A CA 1
ATOM 2923 C C . THR A 1 394 ? -16.629 1.928 19.625 1.00 98.12 394 THR A C 1
ATOM 2925 O O . THR A 1 394 ? -17.473 1.683 18.760 1.00 98.12 394 THR A O 1
ATOM 2928 N N . PHE A 1 395 ? -16.806 2.859 20.552 1.00 97.75 395 PHE A N 1
ATOM 2929 C CA . PHE A 1 395 ? -17.920 3.794 20.568 1.00 97.75 395 PHE A CA 1
ATOM 2930 C C . PHE A 1 395 ? -17.444 5.144 21.082 1.00 97.75 395 PHE A C 1
ATOM 2932 O O . PHE A 1 395 ? -16.563 5.219 21.939 1.00 97.75 395 PHE A O 1
ATOM 2939 N N . GLU A 1 396 ? -18.037 6.212 20.570 1.00 96.56 396 GLU A N 1
ATOM 2940 C CA . GLU A 1 396 ? -17.719 7.577 20.973 1.00 96.56 396 GLU A CA 1
ATOM 2941 C C . GLU A 1 396 ? -18.906 8.515 20.772 1.00 96.56 396 GLU A C 1
ATOM 2943 O O . GLU A 1 396 ? -19.766 8.289 19.920 1.00 96.56 396 GLU A O 1
ATOM 2948 N N . THR A 1 397 ? -18.956 9.576 21.566 1.00 96.06 397 THR A N 1
ATOM 2949 C CA . THR A 1 397 ? -19.868 10.700 21.351 1.00 96.06 397 THR A CA 1
ATOM 2950 C C . THR A 1 397 ? -19.448 11.496 20.121 1.00 96.06 397 THR A C 1
ATOM 2952 O O . THR A 1 397 ? -18.259 11.649 19.859 1.00 96.06 397 THR A O 1
ATOM 2955 N N . ASN A 1 398 ? -20.404 12.120 19.432 1.00 92.75 398 ASN A N 1
ATOM 2956 C CA . ASN A 1 398 ? -20.097 13.046 18.333 1.00 92.75 398 ASN A CA 1
ATOM 2957 C C . ASN A 1 398 ? -19.413 14.337 18.825 1.00 92.75 398 ASN A C 1
ATOM 2959 O O . ASN A 1 398 ? -18.755 15.030 18.054 1.00 92.75 398 ASN A O 1
ATOM 2963 N N . SER A 1 399 ? -19.584 14.667 20.110 1.00 84.44 399 SER A N 1
ATOM 2964 C CA . SER A 1 399 ? -18.926 15.802 20.755 1.00 84.44 399 SER A CA 1
ATOM 2965 C C . SER A 1 399 ? -17.487 15.471 21.143 1.00 84.44 399 SER A C 1
ATOM 2967 O O . SER A 1 399 ? -17.218 14.443 21.770 1.00 84.44 399 SER A O 1
ATOM 2969 N N . THR A 1 400 ? -16.579 16.397 20.847 1.00 78.75 400 THR A N 1
ATOM 2970 C CA . THR A 1 400 ? -15.200 16.395 21.350 1.00 78.75 400 THR A CA 1
ATOM 2971 C C . THR A 1 400 ? -15.028 17.288 22.582 1.00 78.75 400 THR A C 1
ATOM 2973 O O . THR A 1 400 ? -13.970 17.276 23.211 1.00 78.75 400 THR A O 1
ATOM 2976 N N . GLU A 1 401 ? -16.063 18.037 22.980 1.00 81.38 401 GLU A N 1
ATOM 2977 C CA . GLU A 1 401 ? -16.001 18.909 24.148 1.00 81.38 401 GLU A CA 1
ATOM 2978 C C . GLU A 1 401 ? -15.833 18.088 25.426 1.00 81.38 401 GLU A C 1
ATOM 2980 O O . GLU A 1 401 ? -16.554 17.122 25.679 1.00 81.38 401 GLU A O 1
ATOM 2985 N N . LYS A 1 402 ? -14.914 18.495 26.304 1.00 77.31 402 LYS A N 1
ATOM 2986 C CA . LYS A 1 402 ? -14.613 17.755 27.540 1.00 77.31 402 LYS A CA 1
ATOM 2987 C C . LYS A 1 402 ? -15.850 17.482 28.404 1.00 77.31 402 LYS A C 1
ATOM 2989 O O . LYS A 1 402 ? -15.914 16.457 29.063 1.00 77.31 402 LYS A O 1
ATOM 2994 N N . ALA A 1 403 ? -16.837 18.377 28.426 1.00 78.88 403 ALA A N 1
ATOM 2995 C CA . ALA A 1 403 ? -18.021 18.224 29.274 1.00 78.88 403 ALA A CA 1
ATOM 2996 C C . ALA A 1 403 ? -18.984 17.112 28.813 1.00 78.88 403 ALA A C 1
ATOM 2998 O O . ALA A 1 403 ? -19.672 16.528 29.654 1.00 78.88 403 ALA A O 1
ATOM 2999 N N . SER A 1 404 ? -19.018 16.832 27.509 1.00 84.25 404 SER A N 1
ATOM 3000 C CA . SER A 1 404 ? -19.989 15.952 26.845 1.00 84.25 404 SER A CA 1
ATOM 3001 C C . SER A 1 404 ? -19.336 14.834 26.030 1.00 84.25 404 SER A C 1
ATOM 3003 O O . SER A 1 404 ? -20.041 14.029 25.431 1.00 84.25 404 SER A O 1
ATOM 3005 N N . SER A 1 405 ? -18.006 14.757 26.022 1.00 90.00 405 SER A N 1
ATOM 3006 C CA . SER A 1 405 ? -17.267 13.704 25.335 1.00 90.00 405 SER A CA 1
ATOM 3007 C C . SER A 1 405 ? -17.240 12.417 26.147 1.00 90.00 405 SER A C 1
ATOM 3009 O O . SER A 1 405 ? -17.024 12.419 27.359 1.00 90.00 405 SER A O 1
ATOM 3011 N N . ALA A 1 406 ? -17.415 11.290 25.478 1.00 93.94 406 ALA A N 1
ATOM 3012 C CA . ALA A 1 406 ? -17.115 9.980 26.022 1.00 93.94 406 ALA A CA 1
ATOM 3013 C C . ALA A 1 406 ? -16.644 9.071 24.896 1.00 93.94 406 ALA A C 1
ATOM 3015 O O . ALA A 1 406 ? -17.087 9.194 23.756 1.00 93.94 406 ALA A O 1
ATOM 3016 N N . GLN A 1 407 ? -15.759 8.144 25.229 1.00 95.25 407 GLN A N 1
ATOM 3017 C CA . GLN A 1 407 ? -15.281 7.146 24.286 1.00 95.25 407 GLN A CA 1
ATOM 3018 C C . GLN A 1 407 ? -14.909 5.857 25.007 1.00 95.25 407 GLN A C 1
ATOM 3020 O O . GLN A 1 407 ? -14.578 5.873 26.200 1.00 95.25 407 GLN A O 1
ATOM 3025 N N . GLY A 1 408 ? -14.990 4.744 24.289 1.00 97.00 408 GLY A N 1
ATOM 3026 C CA . GLY A 1 408 ? -14.741 3.429 24.844 1.00 97.00 408 GLY A CA 1
ATOM 3027 C C . GLY A 1 408 ? -14.494 2.356 23.796 1.00 97.00 408 GLY A C 1
ATOM 3028 O O . GLY A 1 408 ? -14.657 2.566 22.593 1.00 97.00 408 GLY A O 1
ATOM 3029 N N . ALA A 1 409 ? -14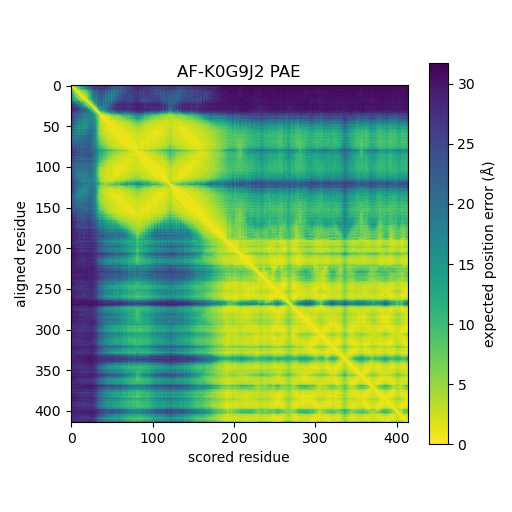.122 1.183 24.295 1.00 98.31 409 ALA A N 1
ATOM 3030 C CA . ALA A 1 409 ? -14.011 -0.049 23.530 1.00 98.31 409 ALA A CA 1
ATOM 3031 C C . ALA A 1 409 ? -14.816 -1.160 24.202 1.00 98.31 409 ALA A C 1
ATOM 3033 O O . ALA A 1 409 ? -15.019 -1.149 25.420 1.00 98.31 409 ALA A O 1
ATOM 3034 N N . PHE A 1 410 ? -15.267 -2.121 23.406 1.00 98.56 410 PHE A N 1
ATOM 3035 C CA . PHE A 1 410 ? -15.962 -3.311 23.871 1.00 98.56 410 PHE A CA 1
ATOM 3036 C C . PHE A 1 410 ? -15.441 -4.564 23.181 1.00 98.56 410 PHE A C 1
ATOM 3038 O O . PHE A 1 410 ? -14.877 -4.525 22.086 1.00 98.56 410 PHE A O 1
ATOM 3045 N N . ALA A 1 411 ? -15.669 -5.681 23.852 1.00 98.44 411 ALA A N 1
ATOM 3046 C CA . ALA A 1 411 ? -15.385 -7.019 23.379 1.00 98.44 411 ALA A CA 1
ATOM 3047 C C . ALA A 1 411 ? -16.470 -7.954 23.913 1.00 98.44 411 ALA A C 1
ATOM 3049 O O . ALA A 1 411 ? -16.841 -7.870 25.090 1.00 98.44 411 ALA A O 1
ATOM 3050 N N . GLY A 1 412 ? -16.979 -8.835 23.059 1.00 98.25 412 GLY A N 1
ATOM 3051 C CA . GLY A 1 412 ? -17.965 -9.832 23.448 1.00 98.25 412 GLY A CA 1
ATOM 3052 C C . GLY A 1 412 ? -17.840 -11.118 22.651 1.00 98.25 412 GLY A C 1
ATOM 3053 O O . GLY A 1 412 ? -17.442 -11.106 21.489 1.00 98.25 412 GLY A O 1
ATOM 3054 N N . LYS A 1 413 ? -18.223 -12.219 23.288 1.00 98.19 413 LYS A N 1
ATOM 3055 C CA . LYS A 1 413 ? -18.253 -13.557 22.703 1.00 98.19 413 LYS A CA 1
ATOM 3056 C C . LYS A 1 413 ? -19.687 -14.057 22.618 1.00 98.19 413 LYS A C 1
ATOM 3058 O O . LYS A 1 413 ? -20.504 -13.691 23.470 1.00 98.19 413 LYS A O 1
ATOM 3063 N N . LYS A 1 414 ? -19.961 -14.847 21.587 1.00 95.12 414 LYS A N 1
ATOM 3064 C CA . LYS A 1 414 ? -21.263 -15.464 21.324 1.00 95.12 414 LYS A CA 1
ATOM 3065 C C . LYS A 1 414 ? -21.746 -16.372 22.458 1.00 95.12 414 LYS A C 1
ATOM 3067 O O . LYS A 1 414 ? -20.890 -16.919 23.196 1.00 95.12 414 LYS A O 1
#

Mean predicted aligned error: 11.62 Å

Radius of gyration: 45.74 Å; Cα contacts (8 Å, |Δi|>4): 826; chains: 1; bounding box: 86×41×134 Å

Solvent-accessible surface area (backbone atoms only — not comparable to full-atom values): 20829 Å² total; per-residue (Å²): 132,85,86,75,71,59,64,68,60,56,48,53,54,50,54,51,54,68,73,44,80,83,72,79,89,70,92,73,95,71,82,65,92,88,70,57,71,62,50,54,47,11,52,53,33,43,51,50,32,55,49,32,35,50,52,14,47,52,21,32,49,49,19,50,53,28,29,56,52,33,53,53,40,33,55,52,36,72,71,45,93,46,61,67,59,25,53,53,40,49,56,56,41,49,56,36,50,53,52,18,53,52,26,26,51,50,9,43,49,30,22,53,53,26,56,64,40,33,77,56,8,73,76,44,43,69,63,28,48,53,42,24,51,50,21,40,51,39,19,54,50,19,49,54,48,39,52,52,35,49,52,41,51,53,50,39,53,49,48,43,51,55,46,49,52,51,53,51,53,51,52,52,51,52,49,52,50,52,53,50,51,52,33,52,53,51,42,62,63,35,31,40,68,78,45,68,74,38,88,85,33,59,62,64,73,45,36,47,68,67,52,38,49,51,49,44,57,52,45,65,73,70,52,62,52,65,50,67,68,32,39,66,46,91,90,31,72,19,22,64,84,53,58,60,70,39,74,48,34,30,45,63,59,94,66,38,34,34,39,32,27,27,18,77,65,50,94,90,49,77,59,50,22,51,37,38,38,44,39,64,49,81,90,36,45,14,53,57,66,82,38,66,56,78,46,57,23,43,42,41,27,40,33,19,49,38,34,39,48,32,36,40,32,34,42,27,40,39,36,35,52,94,78,27,35,34,34,38,33,29,43,81,46,67,48,101,82,71,50,77,45,79,45,67,37,29,43,34,42,77,20,46,62,47,72,59,97,61,33,31,30,37,38,32,45,23,40,25,31,83,59,20,80,59,32,53,27,35,34,39,30,37,34,28,29,89,59,39,49,29,38,39,27,31,34,34,34,74,44,76,50,47,88,41,11,30,42,26,32,36,39,25,37,92